Protein 9X2W (pdb70)

InterPro domains:
  IPR000719 Protein kinase domain [PF00069] (56-340)
  IPR000719 Protein kinase domain [PS50011] (56-340)
  IPR000719 Protein kinase domain [SM00220] (56-340)
  IPR008271 Serine/threonine-protein kinase, active site [PS00108] (177-189)
  IPR011009 Protein kinase-like domain superfamily [SSF56112] (55-377)
  IPR017441 Protein kinase, ATP binding site [PS00107] (62-86)
  IPR039192 Glycogen synthase kinase 3, catalytic domain [cd14137] (51-343)
  IPR050591 Glycogen Synthase Kinase-3 [PTHR24057] (29-384)

B-factor: mean 48.9, std 16.99, range [19.85, 123.61]

Nearest PDB structures (foldseek):
  4nm5-assembly2_A  TM=9.827E-01  e=7.848E-63  Homo sapiens
  1o9u-assembly1_A-2  TM=9.879E-01  e=2.227E-61  Homo sapiens
  1h8f-assembly1_B  TM=9.887E-01  e=9.057E-61  Homo sapiens
  3i4b-assembly1_A  TM=9.857E-01  e=5.882E-61  Homo sapiens
  1j1b-assembly1_B  TM=9.842E-01  e=4.825E-60  Homo sapiens

Structure (mmCIF, N/CA/C/O backbone):
data_9X2W
#
_entry.id   9X2W
#
_cell.length_a   88.870
_cell.length_b   92.790
_cell.length_c   121.050
_cell.angle_alpha   90.00
_cell.angle_beta   90.00
_cell.angle_gamma   90.00
#
_symmetry.space_group_name_H-M   'P 21 2 21'
#
loop_
_entity.id
_entity.type
_entity.pdbx_description
1 polymer 'Glycogen synthase kinase-3 beta'
2 polymer BiS-4
3 non-polymer 'CHLORIDE ION'
4 non-polymer 'MALONATE ION'
5 water water
#
loop_
_atom_site.group_PDB
_atom_site.id
_atom_site.type_symbol
_atom_site.label_atom_id
_atom_site.label_alt_id
_atom_site.label_comp_id
_atom_site.label_asym_id
_atom_site.label_entity_id
_atom_site.label_seq_id
_atom_site.pdbx_PDB_ins_code
_atom_site.Cartn_x
_atom_site.Cartn_y
_atom_site.Cartn_z
_atom_site.occupancy
_atom_site.B_iso_or_equiv
_atom_site.auth_seq_id
_atom_site.auth_comp_id
_atom_site.auth_asym_id
_atom_site.auth_atom_id
_atom_site.pdbx_PDB_model_num
ATOM 1 N N . SER A 1 11 ? 10.281 -44.576 10.892 1.00 75.91 35 SER A N 1
ATOM 2 C CA . SER A 1 11 ? 9.848 -45.952 10.638 1.00 92.74 35 SER A CA 1
ATOM 3 C C . SER A 1 11 ? 9.355 -46.666 11.904 1.00 85.59 35 SER A C 1
ATOM 4 O O . SER A 1 11 ? 9.677 -47.838 12.125 1.00 84.68 35 SER A O 1
ATOM 7 N N . LYS A 1 12 ? 8.579 -45.986 12.739 1.00 71.58 36 LYS A N 1
ATOM 8 C CA . LYS A 1 12 ? 8.291 -46.507 14.065 1.00 65.88 36 LYS A CA 1
ATOM 9 C C . LYS A 1 12 ? 7.138 -47.499 14.001 1.00 63.36 36 LYS A C 1
ATOM 10 O O . LYS A 1 12 ? 6.022 -47.139 13.619 1.00 56.89 36 LYS A O 1
ATOM 16 N N . VAL A 1 13 ? 7.398 -48.739 14.410 1.00 60.84 37 VAL A N 1
ATOM 17 C CA . VAL A 1 13 ? 6.400 -49.802 14.407 1.00 45.52 37 VAL A CA 1
ATOM 18 C C . VAL A 1 13 ? 6.083 -50.196 15.846 1.00 49.54 37 VAL A C 1
ATOM 19 O O . VAL A 1 13 ? 6.983 -50.321 16.686 1.00 49.37 37 VAL A O 1
ATOM 23 N N . THR A 1 14 ? 4.794 -50.359 16.131 1.00 46.56 38 THR A N 1
ATOM 24 C CA . THR A 1 14 ? 4.278 -50.702 17.452 1.00 45.14 38 THR A CA 1
ATOM 25 C C . THR A 1 14 ? 3.537 -52.017 17.312 1.00 43.24 38 THR A C 1
ATOM 26 O O . THR A 1 14 ? 2.761 -52.170 16.368 1.00 42.43 38 THR A O 1
ATOM 30 N N . THR A 1 15 ? 3.810 -52.983 18.203 1.00 40.71 39 THR A N 1
ATOM 31 C CA . THR A 1 15 ? 3.073 -54.244 18.228 1.00 41.04 39 THR A CA 1
ATOM 32 C C . THR A 1 15 ? 2.363 -54.376 19.571 1.00 40.53 39 THR A C 1
ATOM 33 O O . THR A 1 15 ? 2.973 -54.159 20.618 1.00 45.32 39 THR A O 1
ATOM 37 N N . VAL A 1 16 ? 1.097 -54.773 19.544 1.00 37.18 40 VAL A N 1
ATOM 38 C CA . VAL A 1 16 ? 0.293 -54.989 20.740 1.00 34.72 40 VAL A CA 1
ATOM 39 C C . VAL A 1 16 ? -0.383 -56.332 20.543 1.00 41.02 40 VAL A C 1
ATOM 40 O O . VAL A 1 16 ? -0.588 -56.781 19.407 1.00 39.12 40 VAL A O 1
ATOM 44 N N . VAL A 1 17 ? -0.784 -56.944 21.661 1.00 32.81 41 VAL A N 1
ATOM 45 C CA . VAL A 1 17 ? -1.716 -58.069 21.630 1.00 32.88 41 VAL A CA 1
ATOM 46 C C . VAL A 1 17 ? -3.154 -57.530 21.641 1.00 41.30 41 VAL A C 1
ATOM 47 O O . VAL A 1 17 ? -3.548 -56.788 22.560 1.00 32.69 41 VAL A O 1
ATOM 51 N N . ALA A 1 18 ? -3.932 -57.904 20.630 1.00 32.47 42 ALA A N 1
ATOM 52 C CA . ALA A 1 18 ? -5.289 -57.362 20.484 1.00 32.19 42 ALA A CA 1
ATOM 53 C C . ALA A 1 18 ? -6.217 -58.482 20.047 1.00 35.35 42 ALA A C 1
ATOM 54 O O . ALA A 1 18 ? -5.772 -59.527 19.532 1.00 36.46 42 ALA A O 1
ATOM 56 N N . THR A 1 19 ? -7.539 -58.259 20.267 1.00 38.02 43 THR A N 1
ATOM 57 C CA . THR A 1 19 ? -8.536 -59.260 19.886 1.00 36.28 43 THR A CA 1
ATOM 58 C C . THR A 1 19 ? -9.303 -58.757 18.672 1.00 33.78 43 THR A C 1
ATOM 59 O O . THR A 1 19 ? -9.689 -57.587 18.661 1.00 35.34 43 THR A O 1
ATOM 63 N N . PRO A 1 20 ? -9.533 -59.586 17.643 1.00 37.53 44 PRO A N 1
ATOM 64 C CA . PRO A 1 20 ? -10.293 -59.112 16.472 1.00 34.72 44 PRO A CA 1
ATOM 65 C C . PRO A 1 20 ? -11.672 -58.684 16.909 1.00 42.23 44 PRO A C 1
ATOM 66 O O . PRO A 1 20 ? -12.268 -59.316 17.779 1.00 41.84 44 PRO A O 1
ATOM 70 N N . GLY A 1 21 ? -12.170 -57.602 16.303 1.00 41.78 45 GLY A N 1
ATOM 71 C CA . GLY A 1 21 ? -13.454 -57.057 16.713 1.00 45.25 45 GLY A CA 1
ATOM 72 C C . GLY A 1 21 ? -14.585 -58.046 16.528 1.00 59.18 45 GLY A C 1
ATOM 73 O O . GLY A 1 21 ? -15.457 -58.188 17.392 1.00 59.68 45 GLY A O 1
ATOM 74 N N . GLN A 1 22 ? -14.581 -58.757 15.403 1.00 60.71 46 GLN A N 1
ATOM 75 C CA . GLN A 1 22 ? -15.483 -59.872 15.213 1.00 72.17 46 GLN A CA 1
ATOM 76 C C . GLN A 1 22 ? -14.613 -61.114 15.314 1.00 76.65 46 GLN A C 1
ATOM 77 O O . GLN A 1 22 ? -14.186 -61.478 16.429 1.00 83.25 46 GLN A O 1
ATOM 83 N N . GLY A 1 23 ? -14.274 -61.767 14.211 1.00 77.81 47 GLY A N 1
ATOM 84 C CA . GLY A 1 23 ? -13.361 -62.884 14.242 1.00 83.88 47 GLY A CA 1
ATOM 85 C C . GLY A 1 23 ? -13.702 -63.928 15.291 1.00 87.73 47 GLY A C 1
ATOM 86 O O . GLY A 1 23 ? -14.824 -64.015 15.801 1.00 93.76 47 GLY A O 1
ATOM 87 N N . PRO A 1 24 ? -12.730 -64.761 15.620 1.00 90.75 48 PRO A N 1
ATOM 88 C CA . PRO A 1 24 ? -12.843 -65.580 16.823 1.00 83.51 48 PRO A CA 1
ATOM 89 C C . PRO A 1 24 ? -12.215 -64.837 17.991 1.00 71.66 48 PRO A C 1
ATOM 90 O O . PRO A 1 24 ? -11.384 -63.941 17.830 1.00 64.40 48 PRO A O 1
ATOM 94 N N . ASP A 1 25 ? -12.642 -65.203 19.188 1.00 66.04 49 ASP A N 1
ATOM 95 C CA . ASP A 1 25 ? -12.171 -64.497 20.371 1.00 72.24 49 ASP A CA 1
ATOM 96 C C . ASP A 1 25 ? -10.710 -64.794 20.714 1.00 68.09 49 ASP A C 1
ATOM 97 O O . ASP A 1 25 ? -10.412 -65.066 21.878 1.00 77.96 49 ASP A O 1
ATOM 102 N N . ARG A 1 26 ? -9.803 -64.763 19.738 1.00 60.70 50 ARG A N 1
ATOM 103 C CA . ARG A 1 26 ? -8.437 -65.282 19.908 1.00 60.37 50 ARG A CA 1
ATOM 104 C C . ARG A 1 26 ? -7.447 -64.139 19.796 1.00 53.18 50 ARG A C 1
ATOM 105 O O . ARG A 1 26 ? -7.350 -63.522 18.719 1.00 54.30 50 ARG A O 1
ATOM 113 N N . PRO A 1 27 ? -6.701 -63.807 20.851 1.00 49.43 51 PRO A N 1
ATOM 114 C CA . PRO A 1 27 ? -5.786 -62.665 20.772 1.00 44.57 51 PRO A CA 1
ATOM 115 C C . PRO A 1 27 ? -4.734 -62.903 19.699 1.00 47.03 51 PRO A C 1
ATOM 116 O O . PRO A 1 27 ? -4.333 -64.044 19.430 1.00 38.90 51 PRO A O 1
ATOM 120 N N . GLN A 1 28 ? -4.310 -61.819 19.049 1.00 39.59 52 GLN A N 1
ATOM 121 C CA . GLN A 1 28 ? -3.289 -61.952 18.026 1.00 41.88 52 GLN A CA 1
ATOM 122 C C . GLN A 1 28 ? -2.334 -60.766 18.105 1.00 42.37 52 GLN A C 1
ATOM 123 O O . GLN A 1 28 ? -2.644 -59.730 18.687 1.00 40.11 52 GLN A O 1
ATOM 129 N N . GLU A 1 29 ? -1.158 -60.935 17.518 1.00 39.86 53 GLU A N 1
ATOM 130 C CA . GLU A 1 29 ? -0.200 -59.830 17.395 1.00 41.20 53 GLU A CA 1
ATOM 131 C C . GLU A 1 29 ? -0.654 -58.869 16.294 1.00 42.00 53 GLU A C 1
ATOM 132 O O . GLU A 1 29 ? -0.985 -59.289 15.190 1.00 50.72 53 GLU A O 1
ATOM 138 N N . VAL A 1 30 ? -0.729 -57.582 16.610 1.00 37.95 54 VAL A N 1
ATOM 139 C CA . VAL A 1 30 ? -1.162 -56.552 15.672 1.00 42.47 54 VAL A CA 1
ATOM 140 C C . VAL A 1 30 ? -0.080 -55.477 15.645 1.00 46.61 54 VAL A C 1
ATOM 141 O O . VAL A 1 30 ? 0.356 -54.998 16.701 1.00 41.69 54 VAL A O 1
ATOM 145 N N . SER A 1 31 ? 0.393 -55.143 14.452 1.00 40.22 55 SER A N 1
ATOM 146 C CA . SER A 1 31 ? 1.428 -54.138 14.305 1.00 41.52 55 SER A CA 1
ATOM 147 C C . SER A 1 31 ? 0.874 -52.973 13.507 1.00 45.14 55 SER A C 1
ATOM 148 O O . SER A 1 31 ? 0.125 -53.169 12.539 1.00 46.51 55 SER A O 1
ATOM 151 N N . TYR A 1 32 ? 1.232 -51.761 13.921 1.00 40.36 56 TYR A N 1
ATOM 152 C CA . TYR A 1 32 ? 0.792 -50.579 13.196 1.00 41.30 56 TYR A CA 1
ATOM 153 C C . TYR A 1 32 ? 1.881 -49.516 13.273 1.00 46.02 56 TYR A C 1
ATOM 154 O O . TYR A 1 32 ? 2.826 -49.604 14.067 1.00 43.98 56 TYR A O 1
ATOM 163 N N . THR A 1 33 ? 1.755 -48.515 12.411 1.00 40.72 57 THR A N 1
ATOM 164 C CA . THR A 1 33 ? 2.781 -47.502 12.279 1.00 43.60 57 THR A CA 1
ATOM 165 C C . THR A 1 33 ? 2.111 -46.216 11.817 1.00 45.34 57 THR A C 1
ATOM 166 O O . THR A 1 33 ? 0.882 -46.143 11.737 1.00 43.40 57 THR A O 1
ATOM 170 N N . ASP A 1 34 ? 2.933 -45.205 11.498 1.00 49.13 58 ASP A N 1
ATOM 171 C CA . ASP A 1 34 ? 2.476 -43.904 10.983 1.00 56.37 58 ASP A CA 1
ATOM 172 C C . ASP A 1 34 ? 1.380 -43.305 11.850 1.00 49.35 58 ASP A C 1
ATOM 173 O O . ASP A 1 34 ? 0.394 -42.785 11.351 1.00 51.06 58 ASP A O 1
ATOM 178 N N . THR A 1 35 ? 1.544 -43.395 13.159 1.00 47.87 59 THR A N 1
ATOM 179 C CA . THR A 1 35 ? 0.546 -42.862 14.069 1.00 51.98 59 THR A CA 1
ATOM 180 C C . THR A 1 35 ? 0.473 -41.334 13.963 1.00 53.84 59 THR A C 1
ATOM 181 O O . THR A 1 35 ? 1.497 -40.666 13.870 1.00 54.23 59 THR A O 1
ATOM 185 N N . LYS A 1 36 ? -0.746 -40.773 13.932 1.00 52.53 60 LYS A N 1
ATOM 186 C CA . LYS A 1 36 ? -0.909 -39.313 13.998 1.00 49.42 60 LYS A CA 1
ATOM 187 C C . LYS A 1 36 ? -2.236 -38.958 14.652 1.00 52.43 60 LYS A C 1
ATOM 188 O O . LYS A 1 36 ? -3.238 -39.674 14.516 1.00 51.14 60 LYS A O 1
ATOM 194 N N . VAL A 1 37 ? -2.224 -37.844 15.379 1.00 54.69 61 VAL A N 1
ATOM 195 C CA . VAL A 1 37 ? -3.428 -37.347 16.042 1.00 55.05 61 VAL A CA 1
ATOM 196 C C . VAL A 1 37 ? -4.418 -36.875 14.984 1.00 56.85 61 VAL A C 1
ATOM 197 O O . VAL A 1 37 ? -4.085 -36.055 14.119 1.00 50.92 61 VAL A O 1
ATOM 201 N N . ILE A 1 38 ? -5.647 -37.390 15.035 1.00 53.75 62 ILE A N 1
ATOM 202 C CA . ILE A 1 38 ? -6.687 -36.887 14.136 1.00 54.61 62 ILE A CA 1
ATOM 203 C C . ILE A 1 38 ? -7.841 -36.216 14.863 1.00 51.83 62 ILE A C 1
ATOM 204 O O . ILE A 1 38 ? -8.694 -35.611 14.196 1.00 57.62 62 ILE A O 1
ATOM 209 N N . GLY A 1 39 ? -7.907 -36.292 16.185 1.00 49.89 63 GLY A N 1
ATOM 210 C CA . GLY A 1 39 ? -9.045 -35.739 16.899 1.00 61.47 63 GLY A CA 1
ATOM 211 C C . GLY A 1 39 ? -8.837 -35.901 18.386 1.00 70.60 63 GLY A C 1
ATOM 212 O O . GLY A 1 39 ? -7.773 -36.335 18.840 1.00 57.52 63 GLY A O 1
ATOM 213 N N . ASN A 1 40 ? -9.866 -35.531 19.157 1.00 68.61 64 ASN A N 1
ATOM 214 C CA . ASN A 1 40 ? -9.809 -35.722 20.602 1.00 70.98 64 ASN A CA 1
ATOM 215 C C . ASN A 1 40 ? -11.148 -36.216 21.118 1.00 67.16 64 ASN A C 1
ATOM 216 O O . ASN A 1 40 ? -12.201 -35.731 20.697 1.00 76.89 64 ASN A O 1
ATOM 221 N N . GLY A 1 41 ? -11.094 -37.192 22.024 1.00 68.29 65 GLY A N 1
ATOM 222 C CA . GLY A 1 41 ? -12.264 -37.728 22.675 1.00 64.56 65 GLY A CA 1
ATOM 223 C C . GLY A 1 41 ? -12.293 -37.357 24.144 1.00 67.42 65 GLY A C 1
ATOM 224 O O . GLY A 1 41 ? -11.476 -36.571 24.634 1.00 61.27 65 GLY A O 1
ATOM 225 N N . SER A 1 42 ? -13.260 -37.942 24.858 1.00 64.14 66 SER A N 1
ATOM 226 C CA . SER A 1 42 ? -13.416 -37.551 26.256 1.00 60.18 66 SER A CA 1
ATOM 227 C C . SER A 1 42 ? -12.345 -38.154 27.140 1.00 59.80 66 SER A C 1
ATOM 228 O O . SER A 1 42 ? -12.173 -37.681 28.270 1.00 63.44 66 SER A O 1
ATOM 231 N N . PHE A 1 43 ? -11.635 -39.192 26.673 1.00 56.26 67 PHE A N 1
ATOM 232 C CA . PHE A 1 43 ? -10.620 -39.820 27.511 1.00 59.22 67 PHE A CA 1
ATOM 233 C C . PHE A 1 43 ? -9.269 -39.884 26.800 1.00 66.31 67 PHE A C 1
ATOM 234 O O . PHE A 1 43 ? -8.503 -40.840 26.962 1.00 70.18 67 PHE A O 1
ATOM 242 N N . GLY A 1 44 ? -8.948 -38.862 26.018 1.00 66.40 68 GLY A N 1
ATOM 243 C CA . GLY A 1 44 ? -7.682 -38.781 25.316 1.00 69.62 68 GLY A CA 1
ATOM 244 C C . GLY A 1 44 ? -7.873 -38.603 23.820 1.00 69.43 68 GLY A C 1
ATOM 245 O O . GLY A 1 44 ? -8.980 -38.674 23.281 1.00 59.77 68 GLY A O 1
ATOM 246 N N . VAL A 1 45 ? -6.739 -38.368 23.147 1.00 55.97 69 VAL A N 1
ATOM 247 C CA . VAL A 1 45 ? -6.820 -38.015 21.733 1.00 63.67 69 VAL A CA 1
ATOM 248 C C . VAL A 1 45 ? -7.164 -39.265 20.930 1.00 58.85 69 VAL A C 1
ATOM 249 O O . VAL A 1 45 ? -7.121 -40.392 21.429 1.00 58.68 69 VAL A O 1
ATOM 253 N N . VAL A 1 46 ? -7.574 -39.051 19.685 1.00 54.32 70 VAL A N 1
ATOM 254 C CA . VAL A 1 46 ? -7.927 -40.122 18.759 1.00 49.44 70 VAL A CA 1
ATOM 255 C C . VAL A 1 46 ? -6.832 -40.174 17.702 1.00 54.87 70 VAL A C 1
ATOM 256 O O . VAL A 1 46 ? -6.516 -39.147 17.095 1.00 49.66 70 VAL A O 1
ATOM 260 N N . TYR A 1 47 ? -6.256 -41.360 17.473 1.00 44.79 71 TYR A N 1
ATOM 261 C CA . TYR A 1 47 ? -5.161 -41.490 16.519 1.00 49.21 71 TYR A CA 1
ATOM 262 C C . TYR A 1 47 ? -5.607 -42.131 15.209 1.00 45.71 71 TYR A C 1
ATOM 263 O O . TYR A 1 47 ? -6.535 -42.943 15.167 1.00 46.11 71 TYR A O 1
ATOM 272 N N . GLN A 1 48 ? -4.910 -41.784 14.139 1.00 42.69 72 GLN A N 1
ATOM 273 C CA . GLN A 1 48 ? -4.911 -42.611 12.944 1.00 42.45 72 GLN A CA 1
ATOM 274 C C . GLN A 1 48 ? -3.669 -43.496 12.985 1.00 46.71 72 GLN A C 1
ATOM 275 O O . GLN A 1 48 ? -2.632 -43.110 13.532 1.00 45.51 72 GLN A O 1
ATOM 281 N N . ALA A 1 49 ? -3.772 -44.693 12.424 1.00 42.49 73 ALA A N 1
ATOM 282 C CA . ALA A 1 49 ? -2.563 -45.472 12.208 1.00 48.13 73 ALA A CA 1
ATOM 283 C C . ALA A 1 49 ? -2.757 -46.329 10.967 1.00 46.88 73 ALA A C 1
ATOM 284 O O . ALA A 1 49 ? -3.829 -46.341 10.348 1.00 46.36 73 ALA A O 1
ATOM 286 N N . LYS A 1 50 ? -1.691 -47.019 10.585 1.00 40.51 74 LYS A N 1
ATOM 287 C CA . LYS A 1 50 ? -1.675 -47.865 9.400 1.00 43.48 74 LYS A CA 1
ATOM 288 C C . LYS A 1 50 ? -1.295 -49.267 9.837 1.00 48.89 74 LYS A C 1
ATOM 289 O O . LYS A 1 50 ? -0.219 -49.462 10.412 1.00 45.98 74 LYS A O 1
ATOM 295 N N . LEU A 1 51 ? -2.175 -50.232 9.581 1.00 49.27 75 LEU A N 1
ATOM 296 C CA . LEU A 1 51 ? -1.877 -51.621 9.917 1.00 48.36 75 LEU A CA 1
ATOM 297 C C . LEU A 1 51 ? -0.746 -52.118 9.023 1.00 50.75 75 LEU A C 1
ATOM 298 O O . LEU A 1 51 ? -0.805 -51.963 7.807 1.00 54.11 75 LEU A O 1
ATOM 303 N N . CYS A 1 52 ? 0.293 -52.704 9.618 1.00 47.95 76 CYS A N 1
ATOM 304 C CA . CYS A 1 52 ? 1.433 -53.154 8.816 1.00 50.70 76 CYS A CA 1
ATOM 305 C C . CYS A 1 52 ? 1.063 -54.302 7.896 1.00 56.00 76 CYS A C 1
ATOM 306 O O . CYS A 1 52 ? 1.620 -54.423 6.802 1.00 66.15 76 CYS A O 1
ATOM 309 N N . ASP A 1 53 ? 0.159 -55.166 8.346 1.00 57.34 77 ASP A N 1
ATOM 310 C CA . ASP A 1 53 ? -0.227 -56.348 7.586 1.00 66.10 77 ASP A CA 1
ATOM 311 C C . ASP A 1 53 ? -0.857 -55.977 6.242 1.00 62.92 77 ASP A C 1
ATOM 312 O O . ASP A 1 53 ? -0.485 -56.512 5.194 1.00 71.31 77 ASP A O 1
ATOM 317 N N . SER A 1 54 ? -1.819 -55.074 6.257 1.00 65.33 78 SER A N 1
ATOM 318 C CA . SER A 1 54 ? -2.605 -54.782 5.078 1.00 60.22 78 SER A CA 1
ATOM 319 C C . SER A 1 54 ? -2.402 -53.380 4.532 1.00 61.63 78 SER A C 1
ATOM 320 O O . SER A 1 54 ? -2.861 -53.098 3.423 1.00 66.06 78 SER A O 1
ATOM 323 N N . GLY A 1 55 ? -1.759 -52.490 5.275 1.00 58.41 79 GLY A N 1
ATOM 324 C CA . GLY A 1 55 ? -1.655 -51.112 4.856 1.00 56.21 79 GLY A CA 1
ATOM 325 C C . GLY A 1 55 ? -2.919 -50.309 5.020 1.00 56.17 79 GLY A C 1
ATOM 326 O O . GLY A 1 55 ? -2.960 -49.162 4.561 1.00 64.74 79 GLY A O 1
ATOM 327 N N . GLU A 1 56 ? -3.949 -50.865 5.660 1.00 52.32 80 GLU A N 1
ATOM 328 C CA . GLU A 1 56 ? -5.219 -50.165 5.848 1.00 58.68 80 GLU A CA 1
ATOM 329 C C . GLU A 1 56 ? -5.133 -49.156 6.985 1.00 55.52 80 GLU A C 1
ATOM 330 O O . GLU A 1 56 ? -4.417 -49.356 7.973 1.00 52.44 80 GLU A O 1
ATOM 336 N N . LEU A 1 57 ? -5.913 -48.090 6.862 1.00 51.61 81 LEU A N 1
ATOM 337 C CA . LEU A 1 57 ? -5.927 -47.035 7.861 1.00 50.79 81 LEU A CA 1
ATOM 338 C C . LEU A 1 57 ? -6.980 -47.324 8.921 1.00 44.88 81 LEU A C 1
ATOM 339 O O . LEU A 1 57 ? -8.101 -47.727 8.610 1.00 47.93 81 LEU A O 1
ATOM 344 N N . VAL A 1 58 ? -6.612 -47.106 10.179 1.00 42.66 82 VAL A N 1
ATOM 345 C CA . VAL A 1 58 ? -7.515 -47.295 11.301 1.00 38.59 82 VAL A CA 1
ATOM 346 C C . VAL A 1 58 ? -7.489 -46.041 12.152 1.00 45.53 82 VAL A C 1
ATOM 347 O O . VAL A 1 58 ? -6.515 -45.276 12.144 1.00 45.12 82 VAL A O 1
ATOM 351 N N . ALA A 1 59 ? -8.602 -45.807 12.845 1.00 38.37 83 ALA A N 1
ATOM 352 C CA . ALA A 1 59 ? -8.690 -44.827 13.912 1.00 41.77 83 ALA A CA 1
ATOM 353 C C . ALA A 1 59 ? -8.645 -45.574 15.235 1.00 40.03 83 ALA A C 1
ATOM 354 O O . ALA A 1 59 ? -9.300 -46.602 15.399 1.00 42.52 83 ALA A O 1
ATOM 356 N N . ILE A 1 60 ? -7.896 -45.056 16.192 1.00 41.28 84 ILE A N 1
ATOM 357 C CA . ILE A 1 60 ? -7.802 -45.706 17.494 1.00 41.29 84 ILE A CA 1
ATOM 358 C C . ILE A 1 60 ? -8.341 -44.746 18.530 1.00 38.41 84 ILE A C 1
ATOM 359 O O . ILE A 1 60 ? -7.790 -43.653 18.705 1.00 38.40 84 ILE A O 1
ATOM 364 N N . LYS A 1 61 ? -9.391 -45.165 19.237 1.00 34.38 85 LYS A N 1
ATOM 365 C CA . LYS A 1 61 ? -10.098 -44.332 20.198 1.00 43.03 85 LYS A CA 1
ATOM 366 C C . LYS A 1 61 ? -9.999 -44.934 21.593 1.00 41.68 85 LYS A C 1
ATOM 367 O O . LYS A 1 61 ? -10.181 -46.148 21.748 1.00 35.75 85 LYS A O 1
ATOM 373 N N . LYS A 1 62 ? -9.779 -44.098 22.618 1.00 36.54 86 LYS A N 1
ATOM 374 C CA . LYS A 1 62 ? -9.727 -44.587 23.999 1.00 43.18 86 LYS A CA 1
ATOM 375 C C . LYS A 1 62 ? -11.032 -44.330 24.733 1.00 51.62 86 LYS A C 1
ATOM 376 O O . LYS A 1 62 ? -11.652 -43.284 24.551 1.00 40.11 86 LYS A O 1
ATOM 382 N N . VAL A 1 63 ? -11.462 -45.298 25.554 1.00 44.02 87 VAL A N 1
ATOM 383 C CA . VAL A 1 63 ? -12.582 -45.113 26.473 1.00 43.65 87 VAL A CA 1
ATOM 384 C C . VAL A 1 63 ? -12.264 -45.766 27.815 1.00 53.37 87 VAL A C 1
ATOM 385 O O . VAL A 1 63 ? -11.348 -46.591 27.946 1.00 42.31 87 VAL A O 1
ATOM 389 N N . LEU A 1 64 ? -13.050 -45.398 28.827 1.00 52.34 88 LEU A N 1
ATOM 390 C CA . LEU A 1 64 ? -12.771 -45.863 30.179 1.00 54.04 88 LEU A CA 1
ATOM 391 C C . LEU A 1 64 ? -13.357 -47.254 30.388 1.00 61.77 88 LEU A C 1
ATOM 392 O O . LEU A 1 64 ? -14.524 -47.507 30.064 1.00 65.17 88 LEU A O 1
ATOM 397 N N . GLN A 1 65 ? -12.550 -48.174 30.903 1.00 58.49 89 GLN A N 1
ATOM 398 C CA . GLN A 1 65 ? -13.060 -49.507 31.194 1.00 57.55 89 GLN A CA 1
ATOM 399 C C . GLN A 1 65 ? -13.570 -49.515 32.630 1.00 57.03 89 GLN A C 1
ATOM 400 O O . GLN A 1 65 ? -12.806 -49.279 33.574 1.00 59.90 89 GLN A O 1
ATOM 406 N N . ASP A 1 66 ? -14.863 -49.746 32.797 1.00 59.09 90 ASP A N 1
ATOM 407 C CA . ASP A 1 66 ? -15.409 -49.870 34.136 1.00 65.79 90 ASP A CA 1
ATOM 408 C C . ASP A 1 66 ? -15.047 -51.242 34.692 1.00 65.11 90 ASP A C 1
ATOM 409 O O . ASP A 1 66 ? -15.193 -52.254 34.001 1.00 64.16 90 ASP A O 1
ATOM 414 N N . LYS A 1 67 ? -14.564 -51.273 35.935 1.00 63.29 91 LYS A N 1
ATOM 415 C CA . LYS A 1 67 ? -14.111 -52.519 36.533 1.00 66.90 91 LYS A CA 1
ATOM 416 C C . LYS A 1 67 ? -15.258 -53.383 37.030 1.00 69.08 91 LYS A C 1
ATOM 417 O O . LYS A 1 67 ? -15.034 -54.564 37.309 1.00 69.43 91 LYS A O 1
ATOM 423 N N . ARG A 1 68 ? -16.480 -52.845 37.098 1.00 68.99 92 ARG A N 1
ATOM 424 C CA . ARG A 1 68 ? -17.661 -53.558 37.594 1.00 76.19 92 ARG A CA 1
ATOM 425 C C . ARG A 1 68 ? -18.515 -54.198 36.501 1.00 80.57 92 ARG A C 1
ATOM 426 O O . ARG A 1 68 ? -19.117 -55.250 36.736 1.00 76.65 92 ARG A O 1
ATOM 434 N N . PHE A 1 69 ? -18.651 -53.572 35.333 1.00 76.76 93 PHE A N 1
ATOM 435 C CA . PHE A 1 69 ? -19.431 -54.159 34.252 1.00 77.60 93 PHE A CA 1
ATOM 436 C C . PHE A 1 69 ? -18.664 -54.087 32.936 1.00 76.49 93 PHE A C 1
ATOM 437 O O . PHE A 1 69 ? -17.682 -53.345 32.784 1.00 69.47 93 PHE A O 1
ATOM 445 N N . LYS A 1 70 ? -19.117 -54.904 31.989 1.00 70.93 94 LYS A N 1
ATOM 446 C CA . LYS A 1 70 ? -18.515 -54.916 30.667 1.00 65.18 94 LYS A CA 1
ATOM 447 C C . LYS A 1 70 ? -18.799 -53.595 29.968 1.00 55.54 94 LYS A C 1
ATOM 448 O O . LYS A 1 70 ? -19.825 -52.957 30.207 1.00 56.42 94 LYS A O 1
ATOM 454 N N . ASN A 1 71 ? -17.861 -53.170 29.123 1.00 57.23 95 ASN A N 1
ATOM 455 C CA . ASN A 1 71 ? -18.037 -51.925 28.391 1.00 49.73 95 ASN A CA 1
ATOM 456 C C . ASN A 1 71 ? -19.154 -52.111 27.372 1.00 44.73 95 ASN A C 1
ATOM 457 O O . ASN A 1 71 ? -19.064 -52.966 26.491 1.00 37.82 95 ASN A O 1
ATOM 462 N N . ARG A 1 72 ? -20.210 -51.300 27.498 1.00 41.10 96 ARG A N 1
ATOM 463 C CA . ARG A 1 72 ? -21.390 -51.441 26.649 1.00 35.49 96 ARG A CA 1
ATOM 464 C C . ARG A 1 72 ? -21.065 -51.179 25.177 1.00 37.03 96 ARG A C 1
ATOM 465 O O . ARG A 1 72 ? -21.582 -51.873 24.279 1.00 37.72 96 ARG A O 1
ATOM 473 N N . GLU A 1 73 ? -20.238 -50.157 24.904 1.00 32.59 97 GLU A N 1
ATOM 474 C CA . GLU A 1 73 ? -19.934 -49.813 23.521 1.00 33.12 97 GLU A CA 1
ATOM 475 C C . GLU A 1 73 ? -19.190 -50.956 22.843 1.00 34.79 97 GLU A C 1
ATOM 476 O O . GLU A 1 73 ? -19.461 -51.287 21.689 1.00 35.77 97 GLU A O 1
ATOM 482 N N . LEU A 1 74 ? -18.239 -51.566 23.548 1.00 35.85 98 LEU A N 1
ATOM 483 C CA . LEU A 1 74 ? -17.538 -52.721 23.006 1.00 30.51 98 LEU A CA 1
ATOM 484 C C . LEU A 1 74 ? -18.512 -53.856 22.745 1.00 34.07 98 LEU A C 1
ATOM 485 O O . LEU A 1 74 ? -18.493 -54.477 21.674 1.00 39.68 98 LEU A O 1
ATOM 490 N N . GLN A 1 75 ? -19.363 -54.163 23.724 1.00 35.72 99 GLN A N 1
ATOM 491 C CA . GLN A 1 75 ? -20.291 -55.284 23.564 1.00 40.37 99 GLN A CA 1
ATOM 492 C C . GLN A 1 75 ? -21.223 -55.077 22.369 1.00 39.65 99 GLN A C 1
ATOM 493 O O . GLN A 1 75 ? -21.527 -56.026 21.639 1.00 41.46 99 GLN A O 1
ATOM 499 N N . ILE A 1 76 ? -21.672 -53.844 22.146 1.00 33.72 100 ILE A N 1
ATOM 500 C CA . ILE A 1 76 ? -22.508 -53.553 20.985 1.00 35.67 100 ILE A CA 1
ATOM 501 C C . ILE A 1 76 ? -21.710 -53.684 19.692 1.00 40.91 100 ILE A C 1
ATOM 502 O O . ILE A 1 76 ? -22.158 -54.314 18.723 1.00 40.49 100 ILE A O 1
ATOM 507 N N . MET A 1 77 ? -20.501 -53.124 19.653 1.00 33.81 101 MET A N 1
ATOM 508 C CA . MET A 1 77 ? -19.759 -53.110 18.391 1.00 38.09 101 MET A CA 1
ATOM 509 C C . MET A 1 77 ? -19.321 -54.503 17.965 1.00 40.22 101 MET A C 1
ATOM 510 O O . MET A 1 77 ? -19.193 -54.762 16.759 1.00 44.25 101 MET A O 1
ATOM 515 N N . ARG A 1 78 ? -19.043 -55.395 18.925 1.00 40.51 102 ARG A N 1
ATOM 516 C CA . ARG A 1 78 ? -18.700 -56.771 18.546 1.00 37.59 102 ARG A CA 1
ATOM 517 C C . ARG A 1 78 ? -19.834 -57.477 17.822 1.00 46.23 102 ARG A C 1
ATOM 518 O O . ARG A 1 78 ? -19.560 -58.416 17.068 1.00 52.43 102 ARG A O 1
ATOM 526 N N . LYS A 1 79 ? -21.102 -57.080 18.053 1.00 41.83 103 LYS A N 1
ATOM 527 C CA . LYS A 1 79 ? -22.257 -57.757 17.442 1.00 41.19 103 LYS A CA 1
ATOM 528 C C . LYS A 1 79 ? -22.628 -57.194 16.078 1.00 45.63 103 LYS A C 1
ATOM 529 O O . LYS A 1 79 ? -23.471 -57.772 15.390 1.00 45.19 103 LYS A O 1
ATOM 535 N N . LEU A 1 80 ? -22.107 -56.040 15.701 1.00 43.82 104 LEU A N 1
ATOM 536 C CA . LEU A 1 80 ? -22.650 -55.303 14.562 1.00 44.24 104 LEU A CA 1
ATOM 537 C C . LEU A 1 80 ? -21.843 -55.613 13.307 1.00 48.83 104 LEU A C 1
ATOM 538 O O . LEU A 1 80 ? -20.607 -55.571 13.323 1.00 48.13 104 LEU A O 1
ATOM 543 N N . ASP A 1 81 ? -22.533 -55.920 12.220 1.00 44.01 105 ASP A N 1
ATOM 544 C CA . ASP A 1 81 ? -21.846 -56.164 10.955 1.00 45.28 105 ASP A CA 1
ATOM 545 C C . ASP A 1 81 ? -22.731 -55.633 9.832 1.00 43.38 105 ASP A C 1
ATOM 546 O O . ASP A 1 81 ? -23.662 -56.319 9.404 1.00 47.11 105 ASP A O 1
ATOM 551 N N . HIS A 1 82 ? -22.441 -54.423 9.351 1.00 42.90 106 HIS A N 1
ATOM 552 C CA . HIS A 1 82 ? -23.310 -53.780 8.368 1.00 40.41 106 HIS A CA 1
ATOM 553 C C . HIS A 1 82 ? -22.502 -52.758 7.584 1.00 42.73 106 HIS A C 1
ATOM 554 O O . HIS A 1 82 ? -21.686 -52.035 8.159 1.00 38.17 106 HIS A O 1
ATOM 561 N N . CYS A 1 83 ? -22.778 -52.653 6.284 1.00 42.24 107 CYS A N 1
ATOM 562 C CA . CYS A 1 83 ? -21.916 -51.848 5.423 1.00 48.23 107 CYS A CA 1
ATOM 563 C C . CYS A 1 83 ? -22.090 -50.348 5.657 1.00 44.95 107 CYS A C 1
ATOM 564 O O . CYS A 1 83 ? -21.334 -49.560 5.078 1.00 48.51 107 CYS A O 1
ATOM 567 N N . ASN A 1 84 ? -23.067 -49.942 6.470 1.00 41.83 108 ASN A N 1
ATOM 568 C CA . ASN A 1 84 ? -23.286 -48.536 6.827 1.00 39.45 108 ASN A CA 1
ATOM 569 C C . ASN A 1 84 ? -23.005 -48.273 8.313 1.00 37.21 108 ASN A C 1
ATOM 570 O O . ASN A 1 84 ? -23.538 -47.328 8.905 1.00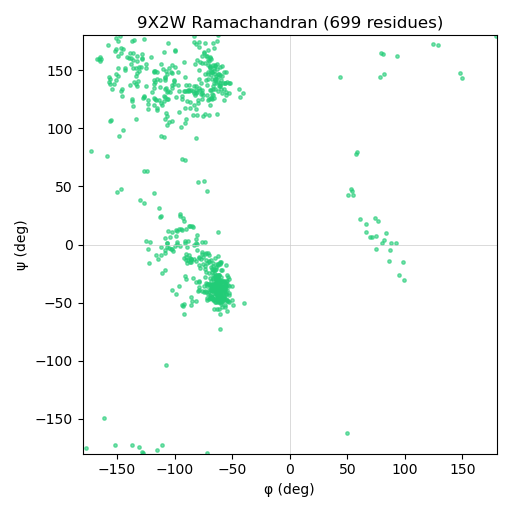 36.71 108 ASN A O 1
ATOM 575 N N . ILE A 1 85 ? -22.191 -49.117 8.936 1.00 36.14 109 ILE A N 1
ATOM 576 C CA . ILE A 1 85 ? -21.774 -48.902 10.317 1.00 35.68 109 ILE A CA 1
ATOM 577 C C . ILE A 1 85 ? -20.273 -49.119 10.403 1.00 41.90 109 ILE A C 1
ATOM 578 O O . ILE A 1 85 ? -19.738 -50.062 9.806 1.00 37.59 109 ILE A O 1
ATOM 583 N N . VAL A 1 86 ? -19.587 -48.245 11.147 1.00 33.97 110 VAL A N 1
ATOM 584 C CA . VAL A 1 86 ? -18.137 -48.335 11.177 1.00 36.97 110 VAL A CA 1
ATOM 585 C C . VAL A 1 86 ? -17.736 -49.684 11.766 1.00 38.90 110 VAL A C 1
ATOM 586 O O . VAL A 1 86 ? -18.346 -50.174 12.723 1.00 36.22 110 VAL A O 1
ATOM 590 N N . ARG A 1 87 ? -16.708 -50.291 11.198 1.00 38.40 111 ARG A N 1
ATOM 591 C CA . ARG A 1 87 ? -16.325 -51.647 11.580 1.00 39.28 111 ARG A CA 1
ATOM 592 C C . ARG A 1 87 ? -15.290 -51.609 12.701 1.00 39.01 111 ARG A C 1
ATOM 593 O O . ARG A 1 87 ? -14.301 -50.862 12.618 1.00 38.07 111 ARG A O 1
ATOM 601 N N . LEU A 1 88 ? -15.516 -52.415 13.749 1.00 35.39 112 LEU A N 1
ATOM 602 C CA . LEU A 1 88 ? -14.537 -52.596 14.827 1.00 40.96 112 LEU A CA 1
ATOM 603 C C . LEU A 1 88 ? -13.521 -53.662 14.401 1.00 39.58 112 LEU A C 1
ATOM 604 O O . LEU A 1 88 ? -13.860 -54.844 14.282 1.00 40.09 112 LEU A O 1
ATOM 609 N N . ARG A 1 89 ? -12.277 -53.250 14.165 1.00 38.10 113 ARG A N 1
ATOM 610 C CA . ARG A 1 89 ? -11.274 -54.178 13.661 1.00 37.35 113 ARG A CA 1
ATOM 611 C C . ARG A 1 89 ? -10.606 -54.945 14.804 1.00 41.48 113 ARG A C 1
ATOM 612 O O . ARG A 1 89 ? -10.439 -56.165 14.718 1.00 34.79 113 ARG A O 1
ATOM 620 N N . TYR A 1 90 ? -10.226 -54.252 15.880 1.00 35.86 114 TYR A N 1
ATOM 621 C CA . TYR A 1 90 ? -9.531 -54.888 17.008 1.00 37.84 114 TYR A CA 1
ATOM 622 C C . TYR A 1 90 ? -9.854 -54.112 18.268 1.00 35.24 114 TYR A C 1
ATOM 623 O O . TYR A 1 90 ? -10.334 -52.989 18.195 1.00 33.76 114 TYR A O 1
ATOM 632 N N . PHE A 1 91 ? -9.537 -54.689 19.433 1.00 30.33 115 PHE A N 1
ATOM 633 C CA . PHE A 1 91 ? -9.607 -53.905 20.669 1.00 30.50 115 PHE A CA 1
ATOM 634 C C . PHE A 1 91 ? -8.547 -54.449 21.625 1.00 37.65 115 PHE A C 1
ATOM 635 O O . PHE A 1 91 ? -8.160 -55.619 21.540 1.00 31.72 115 PHE A O 1
ATOM 643 N N . PHE A 1 92 ? -8.056 -53.583 22.510 1.00 35.82 116 PHE A N 1
ATOM 644 C CA . PHE A 1 92 ? -6.998 -53.957 23.453 1.00 37.35 116 PHE A CA 1
ATOM 645 C C . PHE A 1 92 ? -6.945 -52.893 24.537 1.00 36.90 116 PHE A C 1
ATOM 646 O O . PHE A 1 92 ? -7.497 -51.789 24.372 1.00 36.82 116 PHE A O 1
ATOM 654 N N . TYR A 1 93 ? -6.332 -53.239 25.656 1.00 38.09 117 TYR A N 1
ATOM 655 C CA . TYR A 1 93 ? -6.299 -52.375 26.831 1.00 44.07 117 TYR A CA 1
ATOM 656 C C . TYR A 1 93 ? -4.909 -51.774 27.014 1.00 43.32 117 TYR A C 1
ATOM 657 O O . TYR A 1 93 ? -3.888 -52.407 26.676 1.00 41.12 117 TYR A O 1
ATOM 666 N N . SER A 1 94 ? -4.862 -50.555 27.580 1.00 39.03 118 SER A N 1
ATOM 667 C CA . SER A 1 94 ? -3.565 -49.917 27.866 1.00 47.12 118 SER A CA 1
ATOM 668 C C . SER A 1 94 ? -3.711 -48.855 28.945 1.00 48.79 118 SER A C 1
ATOM 669 O O . SER A 1 94 ? -4.819 -48.448 29.296 1.00 45.89 118 SER A O 1
ATOM 672 N N . SER A 1 95 ? -2.566 -48.340 29.403 1.00 53.56 119 SER A N 1
ATOM 673 C CA . SER A 1 95 ? -2.567 -47.112 30.210 1.00 52.50 119 SER A CA 1
ATOM 674 C C . SER A 1 95 ? -2.860 -45.893 29.323 1.00 59.33 119 SER A C 1
ATOM 675 O O . SER A 1 95 ? -2.965 -45.990 28.091 1.00 58.38 119 SER A O 1
ATOM 678 N N . GLY A 1 96 ? -3.029 -44.734 29.945 1.00 63.09 120 GLY A N 1
ATOM 679 C CA . GLY A 1 96 ? -3.501 -43.571 29.213 1.00 68.46 120 GLY A CA 1
ATOM 680 C C . GLY A 1 96 ? -3.262 -42.216 29.848 1.00 65.17 120 GLY A C 1
ATOM 681 O O . GLY A 1 96 ? -2.260 -42.020 30.549 1.00 60.89 120 GLY A O 1
ATOM 682 N N . GLU A 1 97 ? -4.184 -41.276 29.576 1.00 71.35 121 GLU A N 1
ATOM 683 C CA . GLU A 1 97 ? -4.001 -39.882 29.998 1.00 76.87 121 GLU A CA 1
ATOM 684 C C . GLU A 1 97 ? -3.962 -39.759 31.521 1.00 75.88 121 GLU A C 1
ATOM 685 O O . GLU A 1 97 ? -3.058 -39.121 32.084 1.00 77.07 121 GLU A O 1
ATOM 691 N N . LYS A 1 98 ? -4.915 -40.392 32.209 1.00 73.15 122 LYS A N 1
ATOM 692 C CA . LYS A 1 98 ? -5.011 -40.297 33.659 1.00 75.27 122 LYS A CA 1
ATOM 693 C C . LYS A 1 98 ? -4.179 -41.397 34.304 1.00 71.35 122 LYS A C 1
ATOM 694 O O . LYS A 1 98 ? -4.268 -42.566 33.917 1.00 76.00 122 LYS A O 1
ATOM 700 N N . LYS A 1 99 ? -3.373 -41.007 35.286 1.00 70.62 123 LYS A N 1
ATOM 701 C CA . LYS A 1 99 ? -2.503 -41.944 35.989 1.00 77.96 123 LYS A CA 1
ATOM 702 C C . LYS A 1 99 ? -3.314 -43.066 36.642 1.00 71.85 123 LYS A C 1
ATOM 703 O O . LYS A 1 99 ? -4.432 -42.850 37.119 1.00 78.35 123 LYS A O 1
ATOM 709 N N . ASP A 1 100 ? -2.736 -44.272 36.672 1.00 71.96 124 ASP A N 1
ATOM 710 C CA . ASP A 1 100 ? -3.306 -45.456 37.319 1.00 73.12 124 ASP A CA 1
ATOM 711 C C . ASP A 1 100 ? -4.584 -45.961 36.662 1.00 77.61 124 ASP A C 1
ATOM 712 O O . ASP A 1 100 ? -5.268 -46.821 37.243 1.00 79.80 124 ASP A O 1
ATOM 717 N N . GLU A 1 101 ? -4.936 -45.463 35.480 1.00 75.38 125 GLU A N 1
ATOM 718 C CA . GLU A 1 101 ? -6.174 -45.861 34.824 1.00 73.48 125 GLU A CA 1
ATOM 719 C C . GLU A 1 101 ? -5.896 -46.853 33.704 1.00 63.98 125 GLU A C 1
ATOM 720 O O . GLU A 1 101 ? -4.854 -46.783 33.042 1.00 61.69 125 GLU A O 1
ATOM 726 N N . VAL A 1 102 ? -6.859 -47.758 33.479 1.00 59.35 126 VAL A N 1
ATOM 727 C CA . VAL A 1 102 ? -6.826 -48.717 32.376 1.00 52.05 126 VAL A CA 1
ATOM 728 C C . VAL A 1 102 ? -7.838 -48.290 31.330 1.00 50.03 126 VAL A C 1
ATOM 729 O O . VAL A 1 102 ? -9.035 -48.152 31.628 1.00 53.07 126 VAL A O 1
ATOM 733 N N . TYR A 1 103 ? -7.369 -48.127 30.094 1.00 38.44 127 TYR A N 1
ATOM 734 C CA . TYR A 1 103 ? -8.226 -47.692 28.998 1.00 44.25 127 TYR A CA 1
ATOM 735 C C . TYR A 1 103 ? -8.497 -48.834 28.026 1.00 41.05 127 TYR A C 1
ATOM 736 O O . TYR A 1 103 ? -7.621 -49.664 27.775 1.00 41.95 127 TYR A O 1
ATOM 745 N N . LEU A 1 104 ? -9.726 -48.884 27.524 1.00 35.38 128 LEU A N 1
ATOM 746 C CA . LEU A 1 104 ? -10.078 -49.681 26.367 1.00 33.33 128 LEU A CA 1
ATOM 747 C C . LEU A 1 104 ? -9.727 -48.917 25.094 1.00 41.44 128 LEU A C 1
ATOM 748 O O . LEU A 1 104 ? -10.099 -47.750 24.940 1.00 43.09 128 LEU A O 1
ATOM 753 N N . ASN A 1 105 ? -9.004 -49.557 24.182 1.00 36.50 129 ASN A N 1
ATOM 754 C CA . ASN A 1 105 ? -8.700 -48.962 22.883 1.00 37.04 129 ASN A CA 1
ATOM 755 C C . ASN A 1 105 ? -9.502 -49.689 21.820 1.00 35.71 129 ASN A C 1
ATOM 756 O O . ASN A 1 105 ? -9.401 -50.915 21.704 1.00 36.64 129 ASN A O 1
ATOM 761 N N . LEU A 1 106 ? -10.243 -48.948 21.019 1.00 32.49 130 LEU A N 1
ATOM 762 C CA . LEU A 1 106 ? -11.097 -49.505 19.977 1.00 41.69 130 LEU A CA 1
ATOM 763 C C . LEU A 1 106 ? -10.480 -49.119 18.648 1.00 40.97 130 LEU A C 1
ATOM 764 O O . LEU A 1 106 ? -10.353 -47.922 18.342 1.00 40.62 130 LEU A O 1
ATOM 769 N N . VAL A 1 107 ? -10.131 -50.113 17.858 1.00 35.52 131 VAL A N 1
ATOM 770 C CA . VAL A 1 107 ? -9.422 -49.913 16.595 1.00 35.35 131 VAL A CA 1
ATOM 771 C C . VAL A 1 107 ? -10.470 -50.060 15.491 1.00 42.87 131 VAL A C 1
ATOM 772 O O . VAL A 1 107 ? -10.940 -51.171 15.208 1.00 36.23 131 VAL A O 1
ATOM 776 N N . LEU A 1 108 ? -10.859 -48.922 14.896 1.00 40.96 132 LEU A N 1
ATOM 777 C CA . LEU A 1 108 ? -11.943 -48.794 13.934 1.00 35.58 132 LEU A CA 1
ATOM 778 C C . LEU A 1 108 ? -11.408 -48.573 12.520 1.00 42.10 132 LEU A C 1
ATOM 779 O O . LEU A 1 108 ? -10.334 -47.995 12.329 1.00 42.53 132 LEU A O 1
ATOM 784 N N . ASP A 1 109 ? -12.120 -49.097 11.518 1.00 38.73 133 ASP A N 1
ATOM 785 C CA . ASP A 1 109 ? -11.781 -48.744 10.138 1.00 45.08 133 ASP A CA 1
ATOM 786 C C . ASP A 1 109 ? -11.831 -47.221 10.001 1.00 45.70 133 ASP A C 1
ATOM 787 O O . ASP A 1 109 ? -12.729 -46.578 10.536 1.00 42.51 133 ASP A O 1
ATOM 792 N N . TYR A 1 110 ? -10.872 -46.644 9.286 1.00 39.40 134 TYR A N 1
ATOM 793 C CA . TYR A 1 110 ? -10.745 -45.194 9.204 1.00 41.68 134 TYR A CA 1
ATOM 794 C C . TYR A 1 110 ? -11.540 -44.685 8.019 1.00 45.11 134 TYR A C 1
ATOM 795 O O . TYR A 1 110 ? -11.415 -45.214 6.914 1.00 46.42 134 TYR A O 1
ATOM 804 N N . VAL A 1 111 ? -12.332 -43.650 8.245 1.00 42.55 135 VAL A N 1
ATOM 805 C CA . VAL A 1 111 ? -13.090 -43.016 7.171 1.00 44.79 135 VAL A CA 1
ATOM 806 C C . VAL A 1 111 ? -12.806 -41.514 7.194 1.00 43.66 135 VAL A C 1
ATOM 807 O O . VAL A 1 111 ? -12.967 -40.864 8.235 1.00 42.20 135 VAL A O 1
ATOM 811 N N . PRO A 1 112 ? -12.379 -40.913 6.086 1.00 41.99 136 PRO A N 1
ATOM 812 C CA . PRO A 1 112 ? -11.710 -39.607 6.191 1.00 50.07 136 PRO A CA 1
ATOM 813 C C . PRO A 1 112 ? -12.637 -38.403 6.375 1.00 45.43 136 PRO A C 1
ATOM 814 O O . PRO A 1 112 ? -12.146 -37.353 6.807 1.00 51.43 136 PRO A O 1
ATOM 818 N N . GLU A 1 113 ? -13.938 -38.489 6.092 1.00 41.27 137 GLU A N 1
ATOM 819 C CA . GLU A 1 113 ? -14.781 -37.287 6.111 1.00 37.65 137 GLU A CA 1
ATOM 820 C C . GLU A 1 113 ? -16.079 -37.603 6.833 1.00 41.56 137 GLU A C 1
ATOM 821 O O . GLU A 1 113 ? -16.310 -38.738 7.251 1.00 36.60 137 GLU A O 1
ATOM 827 N N . THR A 1 114 ? -16.928 -36.585 7.008 1.00 34.68 138 THR A N 1
ATOM 828 C CA . THR A 1 114 ? -18.237 -36.795 7.642 1.00 34.46 138 THR A CA 1
ATOM 829 C C . THR A 1 114 ? -19.289 -36.042 6.848 1.00 39.37 138 THR A C 1
ATOM 830 O O . THR A 1 114 ? -18.962 -35.189 6.014 1.00 37.49 138 THR A O 1
ATOM 834 N N . VAL A 1 115 ? -20.563 -36.379 7.107 1.00 37.03 139 VAL A N 1
ATOM 835 C CA . VAL A 1 115 ? -21.660 -35.626 6.486 1.00 37.05 139 VAL A CA 1
ATOM 836 C C . VAL A 1 115 ? -21.569 -34.166 6.889 1.00 38.59 139 VAL A C 1
ATOM 837 O O . VAL A 1 115 ? -21.785 -33.264 6.070 1.00 41.56 139 VAL A O 1
ATOM 841 N N . TYR A 1 116 ? -21.171 -33.908 8.135 1.00 35.83 140 TYR A N 1
ATOM 842 C CA . TYR A 1 116 ? -21.090 -32.534 8.610 1.00 34.78 140 TYR A CA 1
ATOM 843 C C . TYR A 1 116 ? -20.112 -31.698 7.787 1.00 46.00 140 TYR A C 1
ATOM 844 O O . TYR A 1 116 ? -20.454 -30.594 7.375 1.00 41.53 140 TYR A O 1
ATOM 853 N N . ARG A 1 117 ? -18.883 -32.204 7.535 1.00 34.77 141 ARG A N 1
ATOM 854 C CA . ARG A 1 117 ? -17.930 -31.466 6.708 1.00 41.05 141 ARG A CA 1
ATOM 855 C C . ARG A 1 117 ? -18.503 -31.157 5.332 1.00 45.15 141 ARG A C 1
ATOM 856 O O . ARG A 1 117 ? -18.305 -30.056 4.787 1.00 43.53 141 ARG A O 1
ATOM 864 N N . VAL A 1 118 ? -19.140 -32.151 4.710 1.00 41.11 142 VAL A N 1
ATOM 865 C CA . VAL A 1 118 ? -19.690 -31.919 3.376 1.00 48.21 142 VAL A CA 1
ATOM 866 C C . VAL A 1 118 ? -20.806 -30.880 3.450 1.00 45.87 142 VAL A C 1
ATOM 867 O O . VAL A 1 118 ? -20.892 -29.977 2.606 1.00 45.95 142 VAL A O 1
ATOM 871 N N . ALA A 1 119 ? -21.617 -30.934 4.505 1.00 38.36 143 ALA A N 1
ATOM 872 C CA . ALA A 1 119 ? -22.713 -29.969 4.628 1.00 45.32 143 ALA A CA 1
ATOM 873 C C . ALA A 1 119 ? -22.185 -28.566 4.908 1.00 45.65 143 ALA A C 1
ATOM 874 O O . ALA A 1 119 ? -22.648 -27.593 4.298 1.00 44.02 143 ALA A O 1
ATOM 876 N N . ARG A 1 120 ? -21.207 -28.439 5.813 1.00 39.10 144 ARG A N 1
ATOM 877 C CA . ARG A 1 120 ? -20.584 -27.135 6.053 1.00 43.77 144 ARG A CA 1
ATOM 878 C C . ARG A 1 120 ? -19.864 -26.596 4.814 1.00 51.18 144 ARG A C 1
ATOM 879 O O . ARG A 1 120 ? -19.848 -25.376 4.569 1.00 47.36 144 ARG A O 1
ATOM 887 N N . HIS A 1 121 ? -19.232 -27.475 4.036 1.00 43.97 145 HIS A N 1
ATOM 888 C CA . HIS A 1 121 ? -18.578 -27.003 2.828 1.00 49.02 145 HIS A CA 1
ATOM 889 C C . HIS A 1 121 ? -19.584 -26.304 1.920 1.00 54.77 145 HIS A C 1
ATOM 890 O O . HIS A 1 121 ? -19.315 -25.209 1.406 1.00 46.11 145 HIS A O 1
ATOM 897 N N . TYR A 1 122 ? -20.762 -26.921 1.723 1.00 44.04 146 TYR A N 1
ATOM 898 C CA . TYR A 1 122 ? -21.742 -26.330 0.815 1.00 49.17 146 TYR A CA 1
ATOM 899 C C . TYR A 1 122 ? -22.354 -25.092 1.437 1.00 49.13 146 TYR A C 1
ATOM 900 O O . TYR A 1 122 ? -22.480 -24.046 0.779 1.00 54.95 146 TYR A O 1
ATOM 909 N N . SER A 1 123 ? -22.731 -25.203 2.711 1.00 45.88 147 SER A N 1
ATOM 910 C CA . SER A 1 123 ? -23.403 -24.117 3.410 1.00 52.49 147 SER A CA 1
ATOM 911 C C . SER A 1 123 ? -22.561 -22.847 3.391 1.00 56.08 147 SER A C 1
ATOM 912 O O . SER A 1 123 ? -23.066 -21.757 3.085 1.00 56.80 147 SER A O 1
ATOM 915 N N . ARG A 1 124 ? -21.250 -22.977 3.665 1.00 50.94 148 ARG A N 1
ATOM 916 C CA . ARG A 1 124 ? -20.387 -21.803 3.679 1.00 52.65 148 ARG A CA 1
ATOM 917 C C . ARG A 1 124 ? -20.176 -21.228 2.290 1.00 55.69 148 ARG A C 1
ATOM 918 O O . ARG A 1 124 ? -19.880 -20.037 2.161 1.00 53.43 148 ARG A O 1
ATOM 926 N N . ALA A 1 125 ? -20.314 -22.037 1.244 1.00 51.78 149 ALA A N 1
ATOM 927 C CA . ALA A 1 125 ? -20.322 -21.483 -0.098 1.00 50.27 149 ALA A CA 1
ATOM 928 C C . ALA A 1 125 ? -21.690 -20.918 -0.474 1.00 53.14 149 ALA A C 1
ATOM 929 O O . ALA A 1 125 ? -21.848 -20.443 -1.595 1.00 58.88 149 ALA A O 1
ATOM 931 N N . LYS A 1 126 ? -22.681 -20.959 0.436 1.00 50.42 150 LYS A N 1
ATOM 932 C CA . LYS A 1 126 ? -24.067 -20.579 0.118 1.00 58.15 150 LYS A CA 1
ATOM 933 C C . LYS A 1 126 ? -24.570 -21.348 -1.099 1.00 56.07 150 LYS A C 1
ATOM 934 O O . LYS A 1 126 ? -25.087 -20.774 -2.051 1.00 61.06 150 LYS A O 1
ATOM 940 N N . GLN A 1 127 ? -24.352 -22.651 -1.099 1.00 54.84 151 GLN A N 1
ATOM 941 C CA . GLN A 1 127 ? -24.907 -23.527 -2.117 1.00 56.67 151 GLN A CA 1
ATOM 942 C C . GLN A 1 127 ? -25.698 -24.623 -1.430 1.00 52.96 151 GLN A C 1
ATOM 943 O O . GLN A 1 127 ? -25.462 -24.925 -0.264 1.00 49.76 151 GLN A O 1
ATOM 949 N N . THR A 1 128 ? -26.663 -25.195 -2.152 1.00 58.23 152 THR A N 1
ATOM 950 C CA . THR A 1 128 ? -27.480 -26.287 -1.630 1.00 55.07 152 THR A CA 1
ATOM 951 C C . THR A 1 128 ? -26.778 -27.608 -1.940 1.00 58.09 152 THR A C 1
ATOM 952 O O . THR A 1 128 ? -26.320 -27.816 -3.066 1.00 55.35 152 THR A O 1
ATOM 956 N N . LEU A 1 129 ? -26.679 -28.492 -0.944 1.00 57.28 153 LEU A N 1
ATOM 957 C CA . LEU A 1 129 ? -26.190 -29.839 -1.210 1.00 51.48 153 LEU A CA 1
ATOM 958 C C . LEU A 1 129 ? -27.073 -30.498 -2.270 1.00 49.97 153 LEU A C 1
ATOM 959 O O . LEU A 1 129 ? -28.299 -30.570 -2.093 1.00 50.73 153 LEU A O 1
ATOM 964 N N . PRO A 1 130 ? -26.510 -30.975 -3.377 1.00 51.33 154 PRO A N 1
ATOM 965 C CA . PRO A 1 130 ? -27.352 -31.564 -4.429 1.00 49.30 154 PRO A CA 1
ATOM 966 C C . PRO A 1 130 ? -28.199 -32.706 -3.880 1.00 51.78 154 PRO A C 1
ATOM 967 O O . PRO A 1 130 ? -27.743 -33.512 -3.058 1.00 48.15 154 PRO A O 1
ATOM 971 N N . VAL A 1 131 ? -29.457 -32.752 -4.327 1.00 45.97 155 VAL A N 1
ATOM 972 C CA . VAL A 1 131 ? -30.432 -33.600 -3.657 1.00 49.37 155 VAL A CA 1
ATOM 973 C C . VAL A 1 131 ? -30.063 -35.073 -3.760 1.00 41.26 155 VAL A C 1
ATOM 974 O O . VAL A 1 131 ? -30.414 -35.869 -2.875 1.00 41.83 155 VAL A O 1
ATOM 978 N N . ILE A 1 132 ? -29.392 -35.476 -4.845 1.00 45.95 156 ILE A N 1
ATOM 979 C CA . ILE A 1 132 ? -28.983 -36.875 -4.965 1.00 48.21 156 ILE A CA 1
ATOM 980 C C . ILE A 1 132 ? -28.114 -37.285 -3.780 1.00 42.18 156 ILE A C 1
ATOM 981 O O . ILE A 1 132 ? -28.162 -38.445 -3.337 1.00 46.96 156 ILE A O 1
ATOM 986 N N . TYR A 1 133 ? -27.334 -36.350 -3.226 1.00 43.20 157 TYR A N 1
ATOM 987 C CA . TYR A 1 133 ? -26.511 -36.700 -2.065 1.00 40.56 157 TYR A CA 1
ATOM 988 C C . TYR A 1 133 ? -27.337 -36.713 -0.789 1.00 44.04 157 TYR A C 1
ATOM 989 O O . TYR A 1 133 ? -27.092 -37.528 0.118 1.00 38.85 157 TYR A O 1
ATOM 998 N N . VAL A 1 134 ? -28.305 -35.798 -0.671 1.00 39.23 158 VAL A N 1
ATOM 999 C CA . VAL A 1 134 ? -29.223 -35.890 0.464 1.00 37.53 158 VAL A CA 1
ATOM 1000 C C . VAL A 1 134 ? -29.936 -37.237 0.464 1.00 40.00 158 VAL A C 1
ATOM 1001 O O . VAL A 1 134 ? -30.101 -37.871 1.509 1.00 36.05 158 VAL A O 1
ATOM 1005 N N . LYS A 1 135 ? -30.364 -37.703 -0.711 1.00 39.00 159 LYS A N 1
ATOM 1006 C CA . LYS A 1 135 ? -31.038 -38.995 -0.779 1.00 31.81 159 LYS A CA 1
ATOM 1007 C C . LYS A 1 135 ? -30.095 -40.121 -0.362 1.00 42.13 159 LYS A C 1
ATOM 1008 O O . LYS A 1 135 ? -30.458 -40.972 0.454 1.00 36.11 159 LYS A O 1
ATOM 1014 N N . LEU A 1 136 ? -28.885 -40.148 -0.940 1.00 39.66 160 LEU A N 1
ATOM 1015 C CA . LEU A 1 136 ? -27.935 -41.231 -0.665 1.00 36.62 160 LEU A CA 1
ATOM 1016 C C . LEU A 1 136 ? -27.571 -41.272 0.801 1.00 40.65 160 LEU A C 1
ATOM 1017 O O . LEU A 1 136 ? -27.541 -42.350 1.419 1.00 39.55 160 LEU A O 1
ATOM 1022 N N . TYR A 1 137 ? -27.260 -40.104 1.373 1.00 36.35 161 TYR A N 1
ATOM 1023 C CA . TYR A 1 137 ? -26.816 -40.075 2.761 1.00 34.67 161 TYR A CA 1
ATOM 1024 C C . TYR A 1 137 ? -27.940 -40.485 3.710 1.00 34.61 161 TYR A C 1
ATOM 1025 O O . TYR A 1 137 ? -27.716 -41.271 4.635 1.00 31.58 161 TYR A O 1
ATOM 1034 N N . MET A 1 138 ? -29.150 -39.915 3.545 1.00 35.08 162 MET A N 1
ATOM 1035 C CA . MET A 1 138 ? -30.240 -40.212 4.480 1.00 34.75 162 MET A CA 1
ATOM 1036 C C . MET A 1 138 ? -30.700 -41.665 4.370 1.00 33.41 162 MET A C 1
ATOM 1037 O O . MET A 1 138 ? -31.100 -42.273 5.375 1.00 32.66 162 MET A O 1
ATOM 1042 N N . TYR A 1 139 ? -30.716 -42.208 3.155 1.00 33.15 163 TYR A N 1
ATOM 1043 C CA . TYR A 1 139 ? -31.109 -43.605 2.974 1.00 33.25 163 TYR A CA 1
ATOM 1044 C C . TYR A 1 139 ? -30.159 -44.545 3.721 1.00 37.32 163 TYR A C 1
ATOM 1045 O O . TYR A 1 139 ? -30.606 -45.461 4.426 1.00 35.05 163 TYR A O 1
ATOM 1054 N N . GLN A 1 140 ? -28.842 -44.353 3.538 1.00 32.60 164 GLN A N 1
ATOM 1055 C CA . GLN A 1 140 ? -27.857 -45.164 4.262 1.00 33.33 164 GLN A CA 1
ATOM 1056 C C . GLN A 1 140 ? -27.974 -44.966 5.768 1.00 38.35 164 GLN A C 1
ATOM 1057 O O . GLN A 1 140 ? -27.830 -45.924 6.540 1.00 32.26 164 GLN A O 1
ATOM 1063 N N . LEU A 1 141 ? -28.201 -43.724 6.225 1.00 31.96 165 LEU A N 1
ATOM 1064 C CA . LEU A 1 141 ? -28.441 -43.540 7.653 1.00 31.07 165 LEU A CA 1
ATOM 1065 C C . LEU A 1 141 ? -29.638 -44.376 8.106 1.00 35.82 165 LEU A C 1
ATOM 1066 O O . LEU A 1 141 ? -29.564 -45.086 9.111 1.00 30.75 165 LEU A O 1
ATOM 1071 N N . PHE A 1 142 ? -30.759 -44.312 7.379 1.00 29.87 166 PHE A N 1
ATOM 1072 C CA . PHE A 1 142 ? -31.921 -45.086 7.814 1.00 30.19 166 PHE A CA 1
ATOM 1073 C C . PHE A 1 142 ? -31.663 -46.589 7.831 1.00 33.44 166 PHE A C 1
ATOM 1074 O O . PHE A 1 142 ? -32.171 -47.291 8.716 1.00 31.31 166 PHE A O 1
ATOM 1082 N N . ARG A 1 143 ? -30.911 -47.117 6.855 1.00 31.18 167 ARG A N 1
ATOM 1083 C CA . ARG A 1 143 ? -30.602 -48.547 6.898 1.00 31.73 167 ARG A CA 1
ATOM 1084 C C . ARG A 1 143 ? -29.816 -48.894 8.161 1.00 35.72 167 ARG A C 1
ATOM 1085 O O . ARG A 1 143 ? -30.048 -49.941 8.786 1.00 40.18 167 ARG A O 1
ATOM 1093 N N . SER A 1 144 ? -28.836 -48.062 8.520 1.00 35.33 168 SER A N 1
ATOM 1094 C CA . SER A 1 144 ? -28.030 -48.367 9.703 1.00 32.67 168 SER A CA 1
ATOM 1095 C C . SER A 1 144 ? -28.904 -48.361 10.947 1.00 33.69 168 SER A C 1
ATOM 1096 O O . SER A 1 144 ? -28.741 -49.200 11.844 1.00 32.52 168 SER A O 1
ATOM 1099 N N . LEU A 1 145 ? -29.890 -47.454 10.985 1.00 32.67 169 LEU A N 1
ATOM 1100 C CA . LEU A 1 145 ? -30.842 -47.405 12.099 1.00 30.50 169 LEU A CA 1
ATOM 1101 C C . LEU A 1 145 ? -31.770 -48.610 12.097 1.00 29.30 169 LEU A C 1
ATOM 1102 O O . LEU A 1 145 ? -32.011 -49.200 13.156 1.00 29.56 169 LEU A O 1
ATOM 1107 N N . ALA A 1 146 ? -32.341 -48.985 10.939 1.00 28.08 170 ALA A N 1
ATOM 1108 C CA . ALA A 1 146 ? -33.152 -50.203 10.932 1.00 31.91 170 ALA A CA 1
ATOM 1109 C C . ALA A 1 146 ? -32.325 -51.393 11.436 1.00 34.17 170 ALA A C 1
ATOM 1110 O O . ALA A 1 146 ? -32.836 -52.262 12.158 1.00 36.33 170 ALA A O 1
ATOM 1112 N N . TYR A 1 147 ? -31.047 -51.448 11.054 1.00 30.51 171 TYR A N 1
ATOM 1113 C CA . TYR A 1 147 ? -30.200 -52.585 11.461 1.00 37.80 171 TYR A CA 1
ATOM 1114 C C . TYR A 1 147 ? -29.988 -52.607 12.982 1.00 35.88 171 TYR A C 1
ATOM 1115 O O . TYR A 1 147 ? -30.300 -53.604 13.649 1.00 36.26 171 TYR A O 1
ATOM 1124 N N . ILE A 1 148 ? -29.489 -51.509 13.563 1.00 33.45 172 ILE A N 1
ATOM 1125 C CA . ILE A 1 148 ? -29.261 -51.558 15.004 1.00 30.85 172 ILE A CA 1
ATOM 1126 C C . ILE A 1 148 ? -30.579 -51.643 15.765 1.00 32.02 172 ILE A C 1
ATOM 1127 O O . ILE A 1 148 ? -30.650 -52.333 16.785 1.00 33.48 172 ILE A O 1
ATOM 1132 N N . HIS A 1 149 ? -31.643 -50.933 15.312 1.00 30.32 173 HIS A N 1
ATOM 1133 C CA . HIS A 1 149 ? -32.934 -51.026 16.011 1.00 27.61 173 HIS A CA 1
ATOM 1134 C C . HIS A 1 149 ? -33.507 -52.453 16.007 1.00 30.90 173 HIS A C 1
ATOM 1135 O O . HIS A 1 149 ? -34.318 -52.800 16.871 1.00 32.85 173 HIS A O 1
ATOM 1142 N N . SER A 1 150 ? -33.155 -53.263 15.018 1.00 32.44 174 SER A N 1
ATOM 1143 C CA . SER A 1 150 ? -33.662 -54.635 14.989 1.00 38.36 174 SER A CA 1
ATOM 1144 C C . SER A 1 150 ? -33.079 -55.480 16.110 1.00 43.69 174 SER A C 1
ATOM 1145 O O . SER A 1 150 ? -33.634 -56.534 16.413 1.00 44.54 174 SER A O 1
ATOM 1148 N N . PHE A 1 151 ? -31.961 -55.067 16.705 1.00 36.12 175 PHE A N 1
ATOM 1149 C CA . PHE A 1 151 ? -31.435 -55.703 17.911 1.00 36.87 175 PHE A CA 1
ATOM 1150 C C . PHE A 1 151 ? -32.001 -55.105 19.200 1.00 44.34 175 PHE A C 1
ATOM 1151 O O . PHE A 1 151 ? -31.543 -55.477 20.280 1.00 39.69 175 PHE A O 1
ATOM 1159 N N . GLY A 1 152 ? -32.930 -54.146 19.123 1.00 36.12 176 GLY A N 1
ATOM 1160 C CA . GLY A 1 152 ? -33.287 -53.372 20.292 1.00 34.05 176 GLY A CA 1
ATOM 1161 C C . GLY A 1 152 ? -32.349 -52.216 20.627 1.00 33.38 176 GLY A C 1
ATOM 1162 O O . GLY A 1 152 ? -32.544 -51.563 21.662 1.00 32.54 176 GLY A O 1
ATOM 1163 N N . ILE A 1 153 ? -31.327 -51.945 19.804 1.00 34.31 177 ILE A N 1
ATOM 1164 C CA . ILE A 1 153 ? -30.272 -51.012 20.164 1.00 29.08 177 ILE A CA 1
ATOM 1165 C C . ILE A 1 153 ? -30.604 -49.613 19.628 1.00 32.43 177 ILE A C 1
ATOM 1166 O O . ILE A 1 153 ? -30.798 -49.409 18.421 1.00 29.71 177 ILE A O 1
ATOM 1171 N N . CYS A 1 154 ? -30.613 -48.643 20.517 1.00 26.13 178 CYS A N 1
ATOM 1172 C CA . CYS A 1 154 ? -30.831 -47.244 20.148 1.00 27.53 178 CYS A CA 1
ATOM 1173 C C . CYS A 1 154 ? -29.494 -46.522 20.235 1.00 29.17 178 CYS A C 1
ATOM 1174 O O . CYS A 1 154 ? -28.785 -46.682 21.233 1.00 29.55 178 CYS A O 1
ATOM 1177 N N . HIS A 1 155 ? -29.141 -45.742 19.186 1.00 27.11 179 HIS A N 1
ATOM 1178 C CA . HIS A 1 155 ? -27.836 -45.078 19.136 1.00 28.52 179 HIS A CA 1
ATOM 1179 C C . HIS A 1 155 ? -27.764 -43.954 20.145 1.00 27.76 179 HIS A C 1
ATOM 1180 O O . HIS A 1 155 ? -26.740 -43.779 20.816 1.00 26.99 179 HIS A O 1
ATOM 1187 N N . ARG A 1 156 ? -28.832 -43.158 20.254 1.00 29.01 180 ARG A N 1
ATOM 1188 C CA . ARG A 1 156 ? -28.990 -42.080 21.246 1.00 25.51 180 ARG A CA 1
ATOM 1189 C C . ARG A 1 156 ? -28.083 -40.887 21.023 1.00 29.28 180 ARG A C 1
ATOM 1190 O O . ARG A 1 156 ? -28.067 -39.963 21.874 1.00 32.50 180 ARG A O 1
ATOM 1198 N N . ASP A 1 157 ? -27.340 -40.833 19.924 1.00 29.24 181 ASP A N 1
ATOM 1199 C CA . ASP A 1 157 ? -26.502 -39.645 19.673 1.00 28.42 181 ASP A CA 1
ATOM 1200 C C . ASP A 1 157 ? -26.322 -39.405 18.167 1.00 28.39 181 ASP A C 1
ATOM 1201 O O . ASP A 1 157 ? -25.220 -39.140 17.672 1.00 31.33 181 ASP A O 1
ATOM 1206 N N . ILE A 1 158 ? -27.428 -39.499 17.417 1.00 27.10 182 ILE A N 1
ATOM 1207 C CA . ILE A 1 158 ? -27.403 -39.278 15.974 1.00 27.03 182 ILE A CA 1
ATOM 1208 C C . ILE A 1 158 ? -27.210 -37.786 15.706 1.00 35.16 182 ILE A C 1
ATOM 1209 O O . ILE A 1 158 ? -27.951 -36.948 16.242 1.00 26.64 182 ILE A O 1
ATOM 1214 N N . LYS A 1 159 ? -26.235 -37.457 14.860 1.00 25.21 183 LYS A N 1
ATOM 1215 C CA . LYS A 1 159 ? -25.897 -36.090 14.470 1.00 27.96 183 LYS A CA 1
ATOM 1216 C C . LYS A 1 159 ? -24.969 -36.171 13.272 1.00 36.24 183 LYS A C 1
ATOM 1217 O O . LYS A 1 159 ? -24.342 -37.234 13.045 1.00 31.07 183 LYS A O 1
ATOM 1223 N N . PRO A 1 160 ? -24.860 -35.082 12.491 1.00 31.47 184 PRO A N 1
ATOM 1224 C CA . PRO A 1 160 ? -24.041 -35.148 11.270 1.00 30.60 184 PRO A CA 1
ATOM 1225 C C . PRO A 1 160 ? -22.572 -35.513 11.528 1.00 33.46 184 PRO A C 1
ATOM 1226 O O . PRO A 1 160 ? -21.942 -36.128 10.665 1.00 32.66 184 PRO A O 1
ATOM 1230 N N . GLN A 1 161 ? -22.002 -35.127 12.673 1.00 28.90 185 GLN A N 1
ATOM 1231 C CA . GLN A 1 161 ? -20.607 -35.432 12.954 1.00 29.50 185 GLN A CA 1
ATOM 1232 C C . GLN A 1 161 ? -20.395 -36.930 13.246 1.00 33.96 185 GLN A C 1
ATOM 1233 O O . GLN A 1 161 ? -19.251 -37.388 13.204 1.00 31.41 185 GLN A O 1
ATOM 1239 N N . ASN A 1 162 ? -21.462 -37.694 13.526 1.00 27.26 186 ASN A N 1
ATOM 1240 C CA . ASN A 1 162 ? -21.346 -39.136 13.718 1.00 29.24 186 ASN A CA 1
ATOM 1241 C C . ASN A 1 162 ? -21.662 -39.931 12.455 1.00 32.96 186 ASN A C 1
ATOM 1242 O O . ASN A 1 162 ? -21.788 -41.170 12.516 1.00 30.95 186 ASN A O 1
ATOM 1247 N N . LEU A 1 163 ? -21.733 -39.268 11.300 1.00 28.52 187 LEU A N 1
ATOM 1248 C CA . LEU A 1 163 ? -22.035 -39.926 10.029 1.00 28.35 187 LEU A CA 1
ATOM 1249 C C . LEU A 1 163 ? -20.768 -39.862 9.184 1.00 30.93 187 LEU A C 1
ATOM 1250 O O . LEU A 1 163 ? -20.535 -38.870 8.491 1.00 32.35 187 LEU A O 1
ATOM 1255 N N . LEU A 1 164 ? -19.938 -40.918 9.255 1.00 29.97 188 LEU A N 1
ATOM 1256 C CA . LEU A 1 164 ? -18.686 -40.932 8.503 1.00 31.75 188 LEU A CA 1
ATOM 1257 C C . LEU A 1 164 ? -18.975 -41.044 7.016 1.00 36.78 188 LEU A C 1
ATOM 1258 O O . LEU A 1 164 ? -19.952 -41.673 6.608 1.00 33.99 188 LEU A O 1
ATOM 1263 N N . LEU A 1 165 ? -18.067 -40.518 6.191 1.00 34.25 189 LEU A N 1
ATOM 1264 C CA . LEU A 1 165 ? -18.402 -40.447 4.778 1.00 37.06 189 LEU A CA 1
ATOM 1265 C C . LEU A 1 165 ? -17.148 -40.644 3.931 1.00 43.92 189 LEU A C 1
ATOM 1266 O O . LEU A 1 165 ? -16.123 -40.015 4.179 1.00 44.78 189 LEU A O 1
ATOM 1271 N N . ASP A 1 166 ? -17.232 -41.505 2.939 1.00 45.56 190 ASP A N 1
ATOM 1272 C CA . ASP A 1 166 ? -16.267 -41.514 1.851 1.00 51.50 190 ASP A CA 1
ATOM 1273 C C . ASP A 1 166 ? -16.867 -40.669 0.739 1.00 57.19 190 ASP A C 1
ATOM 1274 O O . ASP A 1 166 ? -17.737 -41.156 0.012 1.00 51.29 190 ASP A O 1
ATOM 1279 N N . PRO A 1 167 ? -16.439 -39.414 0.569 1.00 62.58 191 PRO A N 1
ATOM 1280 C CA . PRO A 1 167 ? -17.146 -38.511 -0.364 1.00 66.29 191 PRO A CA 1
ATOM 1281 C C . PRO A 1 167 ? -16.966 -38.864 -1.839 1.00 71.39 191 PRO A C 1
ATOM 1282 O O . PRO A 1 167 ? -17.656 -38.262 -2.670 1.00 80.25 191 PRO A O 1
ATOM 1286 N N . ASP A 1 168 ? -16.081 -39.806 -2.188 1.00 64.35 192 ASP A N 1
ATOM 1287 C CA . ASP A 1 168 ? -15.924 -40.251 -3.573 1.00 74.27 192 ASP A CA 1
ATOM 1288 C C . ASP A 1 168 ? -16.933 -41.335 -3.954 1.00 68.76 192 ASP A C 1
ATOM 1289 O O . ASP A 1 168 ? -17.581 -41.247 -5.004 1.00 67.56 192 ASP A O 1
ATOM 1294 N N . THR A 1 169 ? -17.071 -42.361 -3.114 1.00 60.09 193 THR A N 1
ATOM 1295 C CA . THR A 1 169 ? -18.023 -43.445 -3.318 1.00 57.15 193 THR A CA 1
ATOM 1296 C C . THR A 1 169 ? -19.415 -43.142 -2.778 1.00 58.59 193 THR A C 1
ATOM 1297 O O . THR A 1 169 ? -20.346 -43.904 -3.061 1.00 53.56 193 THR A O 1
ATOM 1301 N N . ALA A 1 170 ? -19.562 -42.085 -1.978 1.00 53.31 194 ALA A N 1
ATOM 1302 C CA . ALA A 1 170 ? -20.805 -41.721 -1.307 1.00 53.28 194 ALA A CA 1
ATOM 1303 C C . ALA A 1 170 ? -21.230 -42.744 -0.248 1.00 46.84 194 ALA A C 1
ATOM 1304 O O . ALA A 1 170 ? -22.384 -42.751 0.191 1.00 43.60 194 ALA A O 1
ATOM 1306 N N . VAL A 1 171 ? -20.322 -43.600 0.200 1.00 45.37 195 VAL A N 1
ATOM 1307 C CA . VAL A 1 171 ? -20.633 -44.564 1.259 1.00 39.89 195 VAL A CA 1
ATOM 1308 C C . VAL A 1 171 ? -20.633 -43.850 2.611 1.00 40.13 195 VAL A C 1
ATOM 1309 O O . VAL A 1 171 ? -19.680 -43.138 2.959 1.00 42.06 195 VAL A O 1
ATOM 1313 N N . LEU A 1 172 ? -21.700 -44.045 3.381 1.00 40.10 196 LEU A N 1
ATOM 1314 C CA . LEU A 1 172 ? -21.853 -43.502 4.722 1.00 36.77 196 LEU A CA 1
ATOM 1315 C C . LEU A 1 172 ? -21.741 -44.622 5.755 1.00 40.38 196 LEU A C 1
ATOM 1316 O O . LEU A 1 172 ? -22.261 -45.723 5.543 1.00 35.79 196 LEU A O 1
ATOM 1321 N N . LYS A 1 173 ? -21.120 -44.329 6.898 1.00 33.95 197 LYS A N 1
ATOM 1322 C CA . LYS A 1 173 ? -21.038 -45.289 7.997 1.00 37.17 197 LYS A CA 1
ATOM 1323 C C . LYS A 1 173 ? -21.317 -44.588 9.313 1.00 37.11 197 LYS A C 1
ATOM 1324 O O . LYS A 1 173 ? -20.681 -43.585 9.647 1.00 34.61 197 LYS A O 1
ATOM 1330 N N . LEU A 1 174 ? -22.284 -45.114 10.039 1.00 30.64 198 LEU A N 1
ATOM 1331 C CA . LEU A 1 174 ? -22.637 -44.586 11.346 1.00 28.29 198 LEU A CA 1
ATOM 1332 C C . LEU A 1 174 ? -21.545 -44.928 12.343 1.00 34.13 198 LEU A C 1
ATOM 1333 O O . LEU A 1 174 ? -21.044 -46.058 12.363 1.00 33.87 198 LEU A O 1
ATOM 1338 N N . CYS A 1 175 ? -21.172 -43.969 13.192 1.00 31.66 199 CYS A N 1
ATOM 1339 C CA . CYS A 1 175 ? -20.130 -44.281 14.176 1.00 31.83 199 CYS A CA 1
ATOM 1340 C C . CYS A 1 175 ? -20.515 -43.705 15.540 1.00 32.78 199 CYS A C 1
ATOM 1341 O O . CYS A 1 175 ? -21.601 -43.155 15.732 1.00 29.60 199 CYS A O 1
ATOM 1344 N N . ASP A 1 176 ? -19.572 -43.793 16.472 1.00 33.38 200 ASP A N 1
ATOM 1345 C CA . ASP A 1 176 ? -19.706 -43.360 17.859 1.00 32.56 200 ASP A CA 1
ATOM 1346 C C . ASP A 1 176 ? -20.851 -44.012 18.614 1.00 35.94 200 ASP A C 1
ATOM 1347 O O . ASP A 1 176 ? -21.883 -43.374 18.876 1.00 32.36 200 ASP A O 1
ATOM 1352 N N . PHE A 1 177 ? -20.638 -45.259 19.043 1.00 29.38 201 PHE A N 1
ATOM 1353 C CA . PHE A 1 177 ? -21.615 -45.995 19.830 1.00 32.67 201 PHE A CA 1
ATOM 1354 C C . PHE A 1 177 ? -21.412 -45.854 21.330 1.00 30.07 201 PHE A C 1
ATOM 1355 O O . PHE A 1 177 ? -21.871 -46.720 22.091 1.00 31.97 201 PHE A O 1
ATOM 1363 N N . GLY A 1 178 ? -20.741 -44.789 21.761 1.00 30.09 202 GLY A N 1
ATOM 1364 C CA . GLY A 1 178 ? -20.497 -44.509 23.170 1.00 30.22 202 GLY A CA 1
ATOM 1365 C C . GLY A 1 178 ? -21.748 -44.213 23.997 1.00 36.10 202 GLY A C 1
ATOM 1366 O O . GLY A 1 178 ? -21.705 -44.377 25.219 1.00 30.43 202 GLY A O 1
ATOM 1367 N N . SER A 1 179 ? -22.865 -43.788 23.378 1.00 29.19 203 SER A N 1
ATOM 1368 C CA . SER A 1 179 ? -24.120 -43.618 24.138 1.00 27.71 203 SER A CA 1
ATOM 1369 C C . SER A 1 179 ? -25.164 -44.692 23.867 1.00 33.13 203 SER A C 1
ATOM 1370 O O . SER A 1 179 ? -26.234 -44.641 24.488 1.00 30.78 203 SER A O 1
ATOM 1373 N N . ALA A 1 180 ? -24.886 -45.648 22.969 1.00 31.23 204 ALA A N 1
ATOM 1374 C CA . ALA A 1 180 ? -25.857 -46.618 22.488 1.00 29.33 204 ALA A CA 1
ATOM 1375 C C . ALA A 1 180 ? -26.266 -47.567 23.592 1.00 34.32 204 ALA A C 1
ATOM 1376 O O . ALA A 1 180 ? -25.494 -47.864 24.510 1.00 33.66 204 ALA A O 1
ATOM 1378 N N . LYS A 1 181 ? -27.517 -48.030 23.516 1.00 29.75 205 LYS A N 1
ATOM 1379 C CA . LYS A 1 181 ? -28.041 -48.853 24.596 1.00 31.10 205 LYS A CA 1
ATOM 1380 C C . LYS A 1 181 ? -29.179 -49.715 24.065 1.00 36.10 205 LYS A C 1
ATOM 1381 O O . LYS A 1 181 ? -30.049 -49.220 23.327 1.00 32.80 205 LYS A O 1
ATOM 1387 N N . GLN A 1 182 ? -29.202 -50.981 24.479 1.00 32.78 206 GLN A N 1
ATOM 1388 C CA . GLN A 1 182 ? -30.372 -51.811 24.179 1.00 38.86 206 GLN A CA 1
ATOM 1389 C C . GLN A 1 182 ? -31.530 -51.386 25.076 1.00 32.92 206 GLN A C 1
ATOM 1390 O O . GLN A 1 182 ? -31.479 -51.573 26.296 1.00 38.40 206 GLN A O 1
ATOM 1396 N N . LEU A 1 183 ? -32.579 -50.801 24.502 1.00 32.43 207 LEU A N 1
ATOM 1397 C CA . LEU A 1 183 ? -33.672 -50.279 25.323 1.00 29.42 207 LEU A CA 1
ATOM 1398 C C . LEU A 1 183 ? -34.639 -51.412 25.650 1.00 41.29 207 LEU A C 1
ATOM 1399 O O . LEU A 1 183 ? -35.043 -52.152 24.749 1.00 43.36 207 LEU A O 1
ATOM 1404 N N . VAL A 1 184 ? -35.013 -51.544 26.926 1.00 40.63 208 VAL A N 1
ATOM 1405 C CA . VAL A 1 184 ? -36.000 -52.540 27.366 1.00 39.73 208 VAL A CA 1
ATOM 1406 C C . VAL A 1 184 ? -37.220 -51.804 27.916 1.00 46.22 208 VAL A C 1
ATOM 1407 O O . VAL A 1 184 ? -37.095 -50.975 28.833 1.00 39.20 208 VAL A O 1
ATOM 1411 N N . ARG A 1 185 ? -38.399 -52.111 27.365 1.00 44.29 209 ARG A N 1
ATOM 1412 C CA . ARG A 1 185 ? -39.607 -51.407 27.782 1.00 50.48 209 ARG A CA 1
ATOM 1413 C C . ARG A 1 185 ? -39.844 -51.661 29.264 1.00 43.14 209 ARG A C 1
ATOM 1414 O O . ARG A 1 185 ? -39.629 -52.766 29.764 1.00 39.83 209 ARG A O 1
ATOM 1422 N N . GLY A 1 186 ? -40.186 -50.612 29.996 1.00 44.83 210 GLY A N 1
ATOM 1423 C CA . GLY A 1 186 ? -40.363 -50.774 31.423 1.00 44.82 210 GLY A CA 1
ATOM 1424 C C . GLY A 1 186 ? -39.099 -50.630 32.246 1.00 46.98 210 GLY A C 1
ATOM 1425 O O . GLY A 1 186 ? -39.176 -50.693 33.476 1.00 44.61 210 GLY A O 1
ATOM 1426 N N . GLU A 1 187 ? -37.937 -50.470 31.621 1.00 39.75 211 GLU A N 1
ATOM 1427 C CA . GLU A 1 187 ? -36.710 -50.251 32.378 1.00 40.91 211 GLU A CA 1
ATOM 1428 C C . GLU A 1 187 ? -36.232 -48.854 32.025 1.00 39.23 211 GLU A C 1
ATOM 1429 O O . GLU A 1 187 ? -35.956 -48.592 30.844 1.00 35.78 211 GLU A O 1
ATOM 1435 N N . PRO A 1 188 ? -36.156 -47.924 32.977 1.00 38.72 212 PRO A N 1
ATOM 1436 C CA . PRO A 1 188 ? -35.901 -46.519 32.618 1.00 37.80 212 PRO A CA 1
ATOM 1437 C C . PRO A 1 188 ? -34.487 -46.316 32.088 1.00 35.65 212 PRO A C 1
ATOM 1438 O O . PRO A 1 188 ? -33.578 -47.135 32.293 1.00 31.95 212 PRO A O 1
ATOM 1442 N N . ASN A 1 189 ? -34.324 -45.186 31.399 1.00 31.27 213 ASN A N 1
ATOM 1443 C CA . ASN A 1 189 ? -33.104 -44.781 30.732 1.00 27.28 213 ASN A CA 1
ATOM 1444 C C . ASN A 1 189 ? -32.788 -43.347 31.132 1.00 34.70 213 ASN A C 1
ATOM 1445 O O . ASN A 1 189 ? -33.703 -42.559 31.365 1.00 32.08 213 ASN A O 1
ATOM 1450 N N . VAL A 1 190 ? -31.496 -42.984 31.188 1.00 27.33 214 VAL A N 1
ATOM 1451 C CA . VAL A 1 190 ? -31.181 -41.577 31.469 1.00 23.34 214 VAL A CA 1
ATOM 1452 C C . VAL A 1 190 ? -31.700 -40.704 30.337 1.00 24.86 214 VAL A C 1
ATOM 1453 O O . VAL A 1 190 ? -31.669 -41.080 29.158 1.00 27.82 214 VAL A O 1
ATOM 1457 N N . SER A 1 191 ? -32.159 -39.488 30.685 1.00 25.33 215 SER A N 1
ATOM 1458 C CA . SER A 1 191 ? -32.671 -38.623 29.648 1.00 26.71 215 SER A CA 1
ATOM 1459 C C . SER A 1 191 ? -31.588 -37.729 29.044 1.00 29.92 215 SER A C 1
ATOM 1460 O O . SER A 1 191 ? -31.840 -37.113 28.007 1.00 29.49 215 SER A O 1
ATOM 1463 N N . TYR A 1 192 ? -30.389 -37.664 29.637 1.00 28.88 216 TYR A N 1
ATOM 1464 C CA . TYR A 1 192 ? -29.443 -36.606 29.291 1.00 26.68 216 TYR A CA 1
ATOM 1465 C C . TYR A 1 192 ? -28.543 -36.942 28.098 1.00 31.54 216 TYR A C 1
ATOM 1466 O O . TYR A 1 192 ? -27.513 -36.282 27.915 1.00 30.47 216 TYR A O 1
ATOM 1475 N N . ILE A 1 193 ? -28.878 -37.953 27.307 1.00 26.20 217 ILE A N 1
ATOM 1476 C CA . ILE A 1 193 ? -28.126 -38.303 26.105 1.00 24.30 217 ILE A CA 1
ATOM 1477 C C . ILE A 1 193 ? -28.589 -37.422 24.942 1.00 26.43 217 ILE A C 1
ATOM 1478 O O . ILE A 1 193 ? -29.577 -36.687 25.057 1.00 27.23 217 ILE A O 1
ATOM 1483 N N . CYS A 1 194 ? -27.902 -37.546 23.800 1.00 30.69 218 CYS A N 1
ATOM 1484 C CA . CYS A 1 194 ? -28.211 -36.886 22.529 1.00 25.35 218 CYS A CA 1
ATOM 1485 C C . CYS A 1 194 ? -27.756 -35.423 22.546 1.00 28.51 218 CYS A C 1
ATOM 1486 O O . CYS A 1 194 ? -27.816 -34.761 23.589 1.00 26.54 218 CYS A O 1
ATOM 1489 N N . SER A 1 195 ? -27.271 -34.898 21.410 1.00 26.00 219 SER A N 1
ATOM 1490 C CA . SER A 1 195 ? -26.501 -33.662 21.434 1.00 28.99 219 SER A CA 1
ATOM 1491 C C . SER A 1 195 ? -27.381 -32.489 21.052 1.00 28.65 219 SER A C 1
ATOM 1492 O O . SER A 1 195 ? -28.340 -32.635 20.292 1.00 28.31 219 SER A O 1
ATOM 1495 N N . ARG A 1 196 ? -27.017 -31.314 21.551 1.00 23.78 220 ARG A N 1
ATOM 1496 C CA . ARG A 1 196 ? -27.683 -30.062 21.192 1.00 32.92 220 ARG A CA 1
ATOM 1497 C C . ARG A 1 196 ? -28.032 -29.986 19.709 1.00 30.17 220 ARG A C 1
ATOM 1498 O O . ARG A 1 196 ? -27.180 -30.212 18.838 1.00 33.36 220 ARG A O 1
ATOM 1506 N N . TYR A 1 197 ? -29.286 -29.629 19.436 1.00 30.80 221 TYR A N 1
ATOM 1507 C CA . TYR A 1 197 ? -29.921 -29.414 18.133 1.00 27.85 221 TYR A CA 1
ATOM 1508 C C . TYR A 1 197 ? -30.621 -30.693 17.701 1.00 28.08 221 TYR A C 1
ATOM 1509 O O . TYR A 1 197 ? -31.539 -30.612 16.893 1.00 26.34 221 TYR A O 1
ATOM 1518 N N . TYR A 1 198 ? -30.183 -31.876 18.164 1.00 28.13 222 TYR A N 1
ATOM 1519 C CA . TYR A 1 198 ? -30.686 -33.110 17.584 1.00 25.97 222 TYR A CA 1
ATOM 1520 C C . TYR A 1 198 ? -31.617 -33.847 18.541 1.00 28.54 222 TYR A C 1
ATOM 1521 O O . TYR A 1 198 ? -32.047 -34.942 18.205 1.00 25.71 222 TYR A O 1
ATOM 1530 N N . ARG A 1 199 ? -31.962 -33.264 19.709 1.00 22.98 223 ARG A N 1
ATOM 1531 C CA . ARG A 1 199 ? -32.591 -34.044 20.770 1.00 24.87 223 ARG A CA 1
ATOM 1532 C C . ARG A 1 199 ? -34.099 -34.045 20.569 1.00 29.55 223 ARG A C 1
ATOM 1533 O O . ARG A 1 199 ? -34.686 -32.988 20.325 1.00 23.83 223 ARG A O 1
ATOM 1541 N N . ALA A 1 200 ? -34.712 -35.230 20.640 1.00 25.96 224 ALA A N 1
ATOM 1542 C CA . ALA A 1 200 ? -36.169 -35.331 20.538 1.00 25.56 224 ALA A CA 1
ATOM 1543 C C . ALA A 1 200 ? -36.822 -34.511 21.648 1.00 25.07 224 ALA A C 1
ATOM 1544 O O . ALA A 1 200 ? -36.263 -34.377 22.753 1.00 26.15 224 ALA A O 1
ATOM 1546 N N . PRO A 1 201 ? -38.057 -34.035 21.435 1.00 26.70 225 PRO A N 1
ATOM 1547 C CA . PRO A 1 201 ? -38.694 -33.228 22.482 1.00 24.30 225 PRO A CA 1
ATOM 1548 C C . PRO A 1 201 ? -38.947 -34.019 23.776 1.00 27.09 225 PRO A C 1
ATOM 1549 O O . PRO A 1 201 ? -38.884 -33.424 24.870 1.00 27.00 225 PRO A O 1
ATOM 1553 N N . GLU A 1 202 ? -39.213 -35.335 23.702 1.00 24.78 226 GLU A N 1
ATOM 1554 C CA . GLU A 1 202 ? -39.366 -36.098 24.956 1.00 27.61 226 GLU A CA 1
ATOM 1555 C C . GLU A 1 202 ? -38.068 -36.090 25.791 1.00 29.40 226 GLU A C 1
ATOM 1556 O O . GLU A 1 202 ? -38.118 -36.153 27.031 1.00 26.92 226 GLU A O 1
ATOM 1562 N N . LEU A 1 203 ? -36.899 -35.997 25.142 1.00 27.89 227 LEU A N 1
ATOM 1563 C CA . LEU A 1 203 ? -35.637 -35.898 25.877 1.00 24.58 227 LEU A CA 1
ATOM 1564 C C . LEU A 1 203 ? -35.465 -34.495 26.446 1.00 29.09 227 LEU A C 1
ATOM 1565 O O . LEU A 1 203 ? -34.937 -34.314 27.559 1.00 27.20 227 LEU A O 1
ATOM 1570 N N . ILE A 1 204 ? -35.846 -33.483 25.669 1.00 22.22 228 ILE A N 1
ATOM 1571 C CA . ILE A 1 204 ? -35.807 -32.123 26.198 1.00 26.40 228 ILE A CA 1
ATOM 1572 C C . ILE A 1 204 ? -36.656 -32.048 27.465 1.00 27.71 228 ILE A C 1
ATOM 1573 O O . ILE A 1 204 ? -36.248 -31.450 28.466 1.00 24.76 228 ILE A O 1
ATOM 1578 N N . PHE A 1 205 ? -37.792 -32.744 27.479 1.00 26.11 229 PHE A N 1
ATOM 1579 C CA . PHE A 1 205 ? -38.651 -32.846 28.664 1.00 25.70 229 PHE A CA 1
ATOM 1580 C C . PHE A 1 205 ? -38.116 -33.808 29.732 1.00 31.55 229 PHE A C 1
ATOM 1581 O O . PHE A 1 205 ? -38.813 -34.051 30.739 1.00 33.67 229 PHE A O 1
ATOM 1589 N N . GLY A 1 206 ? -36.945 -34.417 29.540 1.00 28.12 230 GLY A N 1
ATOM 1590 C CA . GLY A 1 206 ? -36.414 -35.229 30.621 1.00 25.21 230 GLY A CA 1
ATOM 1591 C C . GLY A 1 206 ? -37.068 -36.592 30.790 1.00 30.14 230 GLY A C 1
ATOM 1592 O O . GLY A 1 206 ? -36.896 -37.213 31.843 1.00 29.40 230 GLY A O 1
ATOM 1593 N N . ALA A 1 207 ? -37.732 -37.115 29.756 1.00 24.87 231 ALA A N 1
ATOM 1594 C CA . ALA A 1 207 ? -38.325 -38.455 29.825 1.00 31.89 231 ALA A CA 1
ATOM 1595 C C . ALA A 1 207 ? -37.273 -39.525 30.067 1.00 29.00 231 ALA A C 1
ATOM 1596 O O . ALA A 1 207 ? -36.214 -39.526 29.436 1.00 27.93 231 ALA A O 1
ATOM 1598 N N . THR A 1 208 ? -37.600 -40.492 30.921 1.00 27.29 232 THR A N 1
ATOM 1599 C CA . THR A 1 208 ? -36.808 -41.706 31.065 1.00 34.15 232 THR A CA 1
ATOM 1600 C C . THR A 1 208 ? -37.424 -42.933 30.371 1.00 37.60 232 THR A C 1
ATOM 1601 O O . THR A 1 208 ? -36.760 -43.978 30.301 1.00 31.68 232 THR A O 1
ATOM 1605 N N . ASP A 1 209 ? -38.623 -42.823 29.784 1.00 37.42 233 ASP A N 1
ATOM 1606 C CA . ASP A 1 209 ? -39.311 -43.989 29.226 1.00 40.41 233 ASP A CA 1
ATOM 1607 C C . ASP A 1 209 ? -39.465 -43.960 27.695 1.00 43.88 233 ASP A C 1
ATOM 1608 O O . ASP A 1 209 ? -40.405 -44.555 27.142 1.00 53.16 233 ASP A O 1
ATOM 1613 N N . TYR A 1 210 ? -38.523 -43.350 26.998 1.00 35.79 234 TYR A N 1
ATOM 1614 C CA . TYR A 1 210 ? -38.517 -43.171 25.553 1.00 31.09 234 TYR A CA 1
ATOM 1615 C C . TYR A 1 210 ? -38.083 -44.455 24.829 1.00 34.01 234 TYR A C 1
ATOM 1616 O O . TYR A 1 210 ? -37.658 -45.453 25.437 1.00 29.96 234 TYR A O 1
ATOM 1625 N N . THR A 1 211 ? -38.173 -44.413 23.498 1.00 28.15 235 THR A N 1
ATOM 1626 C CA . THR A 1 211 ? -37.944 -45.579 22.650 1.00 32.76 235 THR A CA 1
ATOM 1627 C C . THR A 1 211 ? -36.924 -45.227 21.581 1.00 30.02 235 THR A C 1
ATOM 1628 O O . THR A 1 211 ? -36.490 -44.070 21.447 1.00 30.34 235 THR A O 1
ATOM 1632 N N . SER A 1 212 ? -36.627 -46.211 20.726 1.00 26.45 236 SER A N 1
ATOM 1633 C CA . SER A 1 212 ? -35.690 -45.947 19.635 1.00 27.41 236 SER A CA 1
ATOM 1634 C C . SER A 1 212 ? -36.163 -44.841 18.696 1.00 30.72 236 SER A C 1
ATOM 1635 O O . SER A 1 212 ? -35.369 -44.389 17.860 1.00 30.06 236 SER A O 1
ATOM 1638 N N . SER A 1 213 ? -37.442 -44.451 18.747 1.00 29.47 237 SER A N 1
ATOM 1639 C CA . SER A 1 213 ? -37.866 -43.336 17.877 1.00 30.46 237 SER A CA 1
ATOM 1640 C C . SER A 1 213 ? -37.140 -42.019 18.186 1.00 26.75 237 SER A C 1
ATOM 1641 O O . SER A 1 213 ? -37.265 -41.056 17.402 1.00 25.96 237 SER A O 1
ATOM 1644 N N . ILE A 1 214 ? -36.374 -41.916 19.284 1.00 28.38 238 ILE A N 1
ATOM 1645 C CA . ILE A 1 214 ? -35.573 -40.687 19.443 1.00 24.94 238 ILE A CA 1
ATOM 1646 C C . ILE A 1 214 ? -34.527 -40.588 18.331 1.00 26.20 238 ILE A C 1
ATOM 1647 O O . ILE A 1 214 ? -34.169 -39.478 17.909 1.00 25.49 238 ILE A O 1
ATOM 1652 N N . ASP A 1 215 ? -34.056 -41.728 17.799 1.00 25.91 239 ASP A N 1
ATOM 1653 C CA . ASP A 1 215 ? -33.070 -41.676 16.712 1.00 30.08 239 ASP A CA 1
ATOM 1654 C C . ASP A 1 215 ? -33.705 -41.172 15.421 1.00 25.60 239 ASP A C 1
ATOM 1655 O O . ASP A 1 215 ? -33.024 -40.584 14.578 1.00 27.13 239 ASP A O 1
ATOM 1660 N N . VAL A 1 216 ? -34.969 -41.512 15.196 1.00 26.91 240 VAL A N 1
ATOM 1661 C CA . VAL A 1 216 ? -35.659 -41.068 13.978 1.00 25.70 240 VAL A CA 1
ATOM 1662 C C . VAL A 1 216 ? -35.894 -39.553 13.993 1.00 26.88 240 VAL A C 1
ATOM 1663 O O . VAL A 1 216 ? -35.781 -38.885 12.950 1.00 29.75 240 VAL A O 1
ATOM 1667 N N . TRP A 1 217 ? -36.245 -38.987 15.160 1.00 23.63 241 TRP A N 1
ATOM 1668 C CA . TRP A 1 217 ? -36.280 -37.528 15.283 1.00 27.23 241 TRP A CA 1
ATOM 1669 C C . TRP A 1 217 ? -34.924 -36.937 14.921 1.00 29.05 241 TRP A C 1
ATOM 1670 O O . TRP A 1 217 ? -34.832 -35.986 14.142 1.00 24.71 241 TRP A O 1
ATOM 1681 N N . SER A 1 218 ? -33.855 -37.443 15.552 1.00 26.53 242 SER A N 1
ATOM 1682 C CA . SER A 1 218 ? -32.524 -36.912 15.273 1.00 24.77 242 SER A CA 1
ATOM 1683 C C . SER A 1 218 ? -32.228 -36.987 13.781 1.00 24.96 242 SER A C 1
ATOM 1684 O O . SER A 1 218 ? -31.749 -36.026 13.175 1.00 27.89 242 SER A O 1
ATOM 1687 N N . ALA A 1 219 ? -32.583 -38.111 13.156 1.00 24.32 243 ALA A N 1
ATOM 1688 C CA . ALA A 1 219 ? -32.395 -38.241 11.710 1.00 26.34 243 ALA A CA 1
ATOM 1689 C C . ALA A 1 219 ? -33.196 -37.182 10.945 1.00 27.59 243 ALA A C 1
ATOM 1690 O O . ALA A 1 219 ? -32.716 -36.619 9.951 1.00 28.48 243 ALA A O 1
ATOM 1692 N N . GLY A 1 220 ? -34.435 -36.922 11.362 1.00 25.40 244 GLY A N 1
ATOM 1693 C CA . GLY A 1 220 ? -35.211 -35.880 10.682 1.00 27.32 244 GLY A CA 1
ATOM 1694 C C . GLY A 1 220 ? -34.543 -34.524 10.828 1.00 27.71 244 GLY A C 1
ATOM 1695 O O . GLY A 1 220 ? -34.614 -33.678 9.930 1.00 27.70 244 GLY A O 1
ATOM 1696 N N . CYS A 1 221 ? -33.911 -34.281 11.987 1.00 23.63 245 CYS A N 1
ATOM 1697 C CA . CYS A 1 221 ? -33.139 -33.039 12.155 1.00 25.27 245 CYS A CA 1
ATOM 1698 C C . CYS A 1 221 ? -31.974 -32.982 11.181 1.00 26.09 245 CYS A C 1
ATOM 1699 O O . CYS A 1 221 ? -31.665 -31.912 10.640 1.00 27.63 245 CYS A O 1
ATOM 1702 N N . VAL A 1 222 ? -31.325 -34.118 10.933 1.00 24.42 246 VAL A N 1
ATOM 1703 C CA . VAL A 1 222 ? -30.219 -34.117 9.973 1.00 24.90 246 VAL A CA 1
ATOM 1704 C C . VAL A 1 222 ? -30.740 -33.856 8.565 1.00 25.16 246 VAL A C 1
ATOM 1705 O O . VAL A 1 222 ? -30.144 -33.101 7.803 1.00 27.99 246 VAL A O 1
ATOM 1709 N N . LEU A 1 223 ? -31.833 -34.519 8.173 1.00 26.50 247 LEU A N 1
ATOM 1710 C CA . LEU A 1 223 ? -32.433 -34.231 6.859 1.00 29.64 247 LEU A CA 1
ATOM 1711 C C . LEU A 1 223 ? -32.747 -32.739 6.703 1.00 26.74 247 LEU A C 1
ATOM 1712 O O . LEU A 1 223 ? -32.400 -32.109 5.695 1.00 28.99 247 LEU A O 1
ATOM 1717 N N . ALA A 1 224 ? -33.409 -32.154 7.700 1.00 25.87 248 ALA A N 1
ATOM 1718 C CA . ALA A 1 224 ? -33.799 -30.753 7.584 1.00 31.29 248 ALA A CA 1
ATOM 1719 C C . ALA A 1 224 ? -32.565 -29.869 7.413 1.00 30.15 248 ALA A C 1
ATOM 1720 O O . ALA A 1 224 ? -32.566 -28.915 6.627 1.00 28.43 248 ALA A O 1
ATOM 1722 N N . GLU A 1 225 ? -31.490 -30.180 8.145 1.00 26.88 249 GLU A N 1
ATOM 1723 C CA . GLU A 1 225 ? -30.271 -29.379 8.067 1.00 25.28 249 GLU A CA 1
ATOM 1724 C C . GLU A 1 225 ? -29.660 -29.451 6.676 1.00 29.55 249 GLU A C 1
ATOM 1725 O O . GLU A 1 225 ? -29.251 -28.425 6.107 1.00 33.27 249 GLU A O 1
ATOM 1731 N N . LEU A 1 226 ? -29.658 -30.651 6.082 1.00 27.35 250 LEU A N 1
ATOM 1732 C CA . LEU A 1 226 ? -29.179 -30.810 4.710 1.00 32.14 250 LEU A CA 1
ATOM 1733 C C . LEU A 1 226 ? -30.023 -30.008 3.735 1.00 30.19 250 LEU A C 1
ATOM 1734 O O . LEU A 1 226 ? -29.504 -29.512 2.739 1.00 33.49 250 LEU A O 1
ATOM 1739 N N . LEU A 1 227 ? -31.338 -29.921 3.965 1.00 29.82 251 LEU A N 1
ATOM 1740 C CA . LEU A 1 227 ? -32.182 -29.120 3.059 1.00 32.75 251 LEU A CA 1
ATOM 1741 C C . LEU A 1 227 ? -32.080 -27.627 3.354 1.00 36.77 251 LEU A C 1
ATOM 1742 O O . LEU A 1 227 ? -32.277 -26.802 2.458 1.00 36.36 251 LEU A O 1
ATOM 1747 N N . LEU A 1 228 ? -31.863 -27.252 4.612 1.00 31.79 252 LEU A N 1
ATOM 1748 C CA . LEU A 1 228 ? -31.846 -25.829 4.952 1.00 35.67 252 LEU A CA 1
ATOM 1749 C C . LEU A 1 228 ? -30.453 -25.213 4.852 1.00 38.28 252 LEU A C 1
ATOM 1750 O O . LEU A 1 228 ? -30.342 -24.009 4.636 1.00 37.33 252 LEU A O 1
ATOM 1755 N N . GLY A 1 229 ? -29.392 -25.999 5.033 1.00 34.49 253 GLY A N 1
ATOM 1756 C CA . GLY A 1 229 ? -28.059 -25.425 5.121 1.00 40.30 253 GLY A CA 1
ATOM 1757 C C . GLY A 1 229 ? -27.700 -24.912 6.499 1.00 41.64 253 GLY A C 1
ATOM 1758 O O . GLY A 1 229 ? -26.665 -24.261 6.643 1.00 40.60 253 GLY A O 1
ATOM 1759 N N . GLN A 1 230 ? -28.512 -25.210 7.509 1.00 30.76 254 GLN A N 1
ATOM 1760 C CA . GLN A 1 230 ? -28.288 -24.835 8.898 1.00 30.57 254 GLN A CA 1
ATOM 1761 C C . GLN A 1 230 ? -29.250 -25.662 9.741 1.00 34.84 254 GLN A C 1
ATOM 1762 O O . GLN A 1 230 ? -30.240 -26.174 9.200 1.00 31.21 254 GLN A O 1
ATOM 1768 N N . PRO A 1 231 ? -28.978 -25.827 11.050 1.00 32.16 255 PRO A N 1
ATOM 1769 C CA . PRO A 1 231 ? -29.844 -26.680 11.882 1.00 31.61 255 PRO A CA 1
ATOM 1770 C C . PRO A 1 231 ? -31.249 -26.112 11.939 1.00 32.57 255 PRO A C 1
ATOM 1771 O O . PRO A 1 231 ? -31.438 -24.901 11.926 1.00 28.81 255 PRO A O 1
ATOM 1775 N N . ILE A 1 232 ? -32.245 -27.001 12.016 1.00 27.83 256 ILE A N 1
ATOM 1776 C CA . ILE A 1 232 ? -33.628 -26.526 11.995 1.00 31.75 256 ILE A CA 1
ATOM 1777 C C . ILE A 1 232 ? -34.057 -26.051 13.391 1.00 29.45 256 ILE A C 1
ATOM 1778 O O . ILE A 1 232 ? -34.861 -25.136 13.510 1.00 29.14 256 ILE A O 1
ATOM 1783 N N . PHE A 1 233 ? -33.545 -26.659 14.462 1.00 26.98 257 PHE A N 1
ATOM 1784 C CA . PHE A 1 233 ? -33.932 -26.313 15.834 1.00 28.36 257 PHE A CA 1
ATOM 1785 C C . PHE A 1 233 ? -32.723 -25.921 16.700 1.00 28.23 257 PHE A C 1
ATOM 1786 O O . PHE A 1 233 ? -32.420 -26.586 17.700 1.00 26.45 257 PHE A O 1
ATOM 1794 N N . PRO A 1 234 ? -32.030 -24.844 16.357 1.00 29.93 258 PRO A N 1
ATOM 1795 C CA . PRO A 1 234 ? -30.844 -24.431 17.143 1.00 31.80 258 PRO A CA 1
ATOM 1796 C C . PRO A 1 234 ? -31.248 -23.876 18.508 1.00 38.72 258 PRO A C 1
ATOM 1797 O O . PRO A 1 234 ? -32.421 -23.592 18.781 1.00 34.57 258 PRO A O 1
ATOM 1801 N N . GLY A 1 235 ? -30.257 -23.720 19.376 1.00 35.18 259 GLY A N 1
ATOM 1802 C CA . GLY A 1 235 ? -30.406 -23.028 20.648 1.00 32.30 259 GLY A CA 1
ATOM 1803 C C . GLY A 1 235 ? -29.474 -23.648 21.684 1.00 38.69 259 GLY A C 1
ATOM 1804 O O . GLY A 1 235 ? -29.170 -24.863 21.660 1.00 34.34 259 GLY A O 1
ATOM 1805 N N . ASP A 1 236 ? -28.990 -22.794 22.603 1.00 32.57 260 ASP A N 1
ATOM 1806 C CA . ASP A 1 236 ? -28.048 -23.226 23.639 1.00 35.68 260 ASP A CA 1
ATOM 1807 C C . ASP A 1 236 ? -28.718 -23.782 24.895 1.00 41.39 260 ASP A C 1
ATOM 1808 O O . ASP A 1 236 ? -28.017 -24.349 25.741 1.00 36.04 260 ASP A O 1
ATOM 1813 N N . SER A 1 237 ? -30.034 -23.620 25.047 1.00 33.77 261 SER A N 1
ATOM 1814 C CA . SER A 1 237 ? -30.786 -24.214 26.148 1.00 29.67 261 SER A CA 1
ATOM 1815 C C . SER A 1 237 ? -31.974 -24.980 25.571 1.00 29.81 261 SER A C 1
ATOM 1816 O O . SER A 1 237 ? -32.372 -24.768 24.421 1.00 29.69 261 SER A O 1
ATOM 1819 N N . GLY A 1 238 ? -32.524 -25.902 26.356 1.00 30.35 262 GLY A N 1
ATOM 1820 C CA . GLY A 1 238 ? -33.709 -26.601 25.889 1.00 28.11 262 GLY A CA 1
ATOM 1821 C C . GLY A 1 238 ? -34.886 -25.665 25.681 1.00 30.62 262 GLY A C 1
ATOM 1822 O O . GLY A 1 238 ? -35.719 -25.895 24.798 1.00 32.36 262 GLY A O 1
ATOM 1823 N N . VAL A 1 239 ? -34.950 -24.574 26.462 1.00 31.43 263 VAL A N 1
ATOM 1824 C CA . VAL A 1 239 ? -35.949 -23.504 26.255 1.00 35.55 263 VAL A CA 1
ATOM 1825 C C . VAL A 1 239 ? -35.899 -22.975 24.821 1.00 39.07 263 VAL A C 1
ATOM 1826 O O . VAL A 1 239 ? -36.930 -22.866 24.129 1.00 33.43 263 VAL A O 1
ATOM 1830 N N . ASP A 1 240 ? -34.707 -22.491 24.411 1.00 32.86 264 ASP A N 1
ATOM 1831 C CA . ASP A 1 240 ? -34.546 -21.906 23.069 1.00 33.35 264 ASP A CA 1
ATOM 1832 C C . ASP A 1 240 ? -34.795 -22.955 21.977 1.00 35.03 264 ASP A C 1
ATOM 1833 O O . ASP A 1 240 ? -35.435 -22.666 20.958 1.00 31.88 264 ASP A O 1
ATOM 1838 N N . GLN A 1 241 ? -34.303 -24.189 22.178 1.00 30.21 265 GLN A N 1
ATOM 1839 C CA . GLN A 1 241 ? -34.589 -25.267 21.223 1.00 28.70 265 GLN A CA 1
ATOM 1840 C C . GLN A 1 241 ? -36.088 -25.515 21.118 1.00 32.05 265 GLN A C 1
ATOM 1841 O O . GLN A 1 241 ? -36.649 -25.621 20.013 1.00 25.75 265 GLN A O 1
ATOM 1847 N N . LEU A 1 242 ? -36.756 -25.652 22.265 1.00 26.13 266 LEU A N 1
ATOM 1848 C CA . LEU A 1 242 ? -38.210 -25.887 22.218 1.00 31.67 266 LEU A CA 1
ATOM 1849 C C . LEU A 1 242 ? -38.954 -24.761 21.502 1.00 32.51 266 LEU A C 1
ATOM 1850 O O . LEU A 1 242 ? -39.953 -24.999 20.811 1.00 29.47 266 LEU A O 1
ATOM 1855 N N . VAL A 1 243 ? -38.520 -23.507 21.686 1.00 26.59 267 VAL A N 1
ATOM 1856 C CA . VAL A 1 243 ? -39.216 -22.421 20.998 1.00 31.84 267 VAL A CA 1
ATOM 1857 C C . VAL A 1 243 ? -39.134 -22.621 19.493 1.00 29.89 267 VAL A C 1
ATOM 1858 O O . VAL A 1 243 ? -40.131 -22.450 18.771 1.00 31.13 267 VAL A O 1
ATOM 1862 N N . GLU A 1 244 ? -37.955 -23.039 19.000 1.00 29.19 268 GLU A N 1
ATOM 1863 C CA . GLU A 1 244 ? -37.778 -23.278 17.563 1.00 32.77 268 GLU A CA 1
ATOM 1864 C C . GLU A 1 244 ? -38.614 -24.462 17.089 1.00 28.20 268 GLU A C 1
ATOM 1865 O O . GLU A 1 244 ? -39.147 -24.453 15.973 1.00 28.08 268 GLU A O 1
ATOM 1871 N N . ILE A 1 245 ? -38.706 -25.515 17.901 1.00 25.63 269 ILE A N 1
ATOM 1872 C CA . ILE A 1 245 ? -39.593 -26.610 17.544 1.00 26.91 269 ILE A CA 1
ATOM 1873 C C . ILE A 1 245 ? -41.032 -26.119 17.518 1.00 32.30 269 ILE A C 1
ATOM 1874 O O . ILE A 1 245 ? -41.786 -26.405 16.571 1.00 30.02 269 ILE A O 1
ATOM 1879 N N . ILE A 1 246 ? -41.447 -25.368 18.558 1.00 27.90 270 ILE A N 1
ATOM 1880 C CA . ILE A 1 246 ? -42.869 -24.949 18.593 1.00 26.78 270 ILE A CA 1
ATOM 1881 C C . ILE A 1 246 ? -43.177 -24.023 17.419 1.00 33.27 270 ILE A C 1
ATOM 1882 O O . ILE A 1 246 ? -44.296 -24.056 16.862 1.00 34.17 270 ILE A O 1
ATOM 1887 N N . LYS A 1 247 ? -42.186 -23.216 16.991 1.00 32.47 271 LYS A N 1
ATOM 1888 C CA . LYS A 1 247 ? -42.417 -22.276 15.876 1.00 34.23 271 LYS A CA 1
ATOM 1889 C C . LYS A 1 247 ? -42.709 -23.014 14.577 1.00 37.72 271 LYS A C 1
ATOM 1890 O O . LYS A 1 247 ? -43.421 -22.487 13.710 1.00 37.74 271 LYS A O 1
ATOM 1896 N N . VAL A 1 248 ? -42.174 -24.232 14.427 1.00 30.16 272 VAL A N 1
ATOM 1897 C CA . VAL A 1 248 ? -42.385 -25.052 13.242 1.00 30.40 272 VAL A CA 1
ATOM 1898 C C . VAL A 1 248 ? -43.578 -25.958 13.435 1.00 31.80 272 VAL A C 1
ATOM 1899 O O . VAL A 1 248 ? -44.512 -25.941 12.627 1.00 38.79 272 VAL A O 1
ATOM 1903 N N . LEU A 1 249 ? -43.615 -26.712 14.551 1.00 27.40 273 LEU A N 1
ATOM 1904 C CA . LEU A 1 249 ? -44.683 -27.717 14.753 1.00 33.76 273 LEU A CA 1
ATOM 1905 C C . LEU A 1 249 ? -45.954 -27.169 15.416 1.00 35.50 273 LEU A C 1
ATOM 1906 O O . LEU A 1 249 ? -46.949 -27.892 15.509 1.00 32.49 273 LEU A O 1
ATOM 1911 N N . GLY A 1 250 ? -45.951 -25.939 15.917 1.00 34.74 274 GLY A N 1
ATOM 1912 C CA . GLY A 1 250 ? -47.048 -25.453 16.728 1.00 32.03 274 GLY A CA 1
ATOM 1913 C C . GLY A 1 250 ? -46.933 -25.973 18.155 1.00 36.40 274 GLY A C 1
ATOM 1914 O O . GLY A 1 250 ? -46.195 -26.921 18.458 1.00 30.97 274 GLY A O 1
ATOM 1915 N N . THR A 1 251 ? -47.684 -25.360 19.071 1.00 33.68 275 THR A N 1
ATOM 1916 C CA . THR A 1 251 ? -47.519 -25.830 20.432 1.00 35.87 275 THR A CA 1
ATOM 1917 C C . THR A 1 251 ? -48.140 -27.223 20.567 1.00 35.21 275 THR A C 1
ATOM 1918 O O . THR A 1 251 ? -49.174 -27.524 19.938 1.00 31.01 275 THR A O 1
ATOM 1922 N N . PRO A 1 252 ? -47.519 -28.107 21.342 1.00 32.27 276 PRO A N 1
ATOM 1923 C CA . PRO A 1 252 ? -48.064 -29.471 21.446 1.00 34.81 276 PRO A CA 1
ATOM 1924 C C . PRO A 1 252 ? -49.355 -29.459 22.244 1.00 29.06 276 PRO A C 1
ATOM 1925 O O . PRO A 1 252 ? -49.525 -28.647 23.154 1.00 36.84 276 PRO A O 1
ATOM 1929 N N . THR A 1 253 ? -50.262 -30.372 21.908 1.00 33.22 277 THR A N 1
ATOM 1930 C CA . THR A 1 253 ? -51.473 -30.494 22.700 1.00 34.41 277 THR A CA 1
ATOM 1931 C C . THR A 1 253 ? -51.185 -31.267 23.981 1.00 40.85 277 THR A C 1
ATOM 1932 O O . THR A 1 253 ? -50.176 -31.960 24.100 1.00 34.62 277 THR A O 1
ATOM 1936 N N . ARG A 1 254 ? -52.157 -31.264 24.894 1.00 33.90 278 ARG A N 1
ATOM 1937 C CA . ARG A 1 254 ? -52.022 -32.087 26.089 1.00 41.23 278 ARG A CA 1
ATOM 1938 C C . ARG A 1 254 ? -51.868 -33.566 25.733 1.00 40.15 278 ARG A C 1
ATOM 1939 O O . ARG A 1 254 ? -51.078 -34.270 26.368 1.00 36.19 278 ARG A O 1
ATOM 1947 N N . GLU A 1 255 ? -52.570 -34.049 24.687 1.00 35.83 279 GLU A N 1
ATOM 1948 C CA . GLU A 1 255 ? -52.450 -35.453 24.294 1.00 39.96 279 GLU A CA 1
ATOM 1949 C C . GLU A 1 255 ? -51.045 -35.757 23.781 1.00 38.47 279 GLU A C 1
ATOM 1950 O O . GLU A 1 255 ? -50.487 -36.821 24.080 1.00 38.70 279 GLU A O 1
ATOM 1956 N N . GLN A 1 256 ? -50.444 -34.815 23.031 1.00 33.76 280 GLN A N 1
ATOM 1957 C CA . GLN A 1 256 ? -49.086 -35.004 22.548 1.00 34.03 280 GLN A CA 1
ATOM 1958 C C . GLN A 1 256 ? -48.097 -34.975 23.704 1.00 36.34 280 GLN A C 1
ATOM 1959 O O . GLN A 1 256 ? -47.202 -35.823 23.774 1.00 33.60 280 GLN A O 1
ATOM 1965 N N . ILE A 1 257 ? -48.254 -34.022 24.631 1.00 30.62 281 ILE A N 1
ATOM 1966 C CA . ILE A 1 257 ? -47.336 -33.957 25.773 1.00 34.73 281 ILE A CA 1
ATOM 1967 C C . ILE A 1 257 ? -47.383 -35.255 26.583 1.00 35.54 281 ILE A C 1
ATOM 1968 O O . ILE A 1 257 ? -46.344 -35.779 27.009 1.00 34.88 281 ILE A O 1
ATOM 1973 N N . ARG A 1 258 ? -48.579 -35.829 26.770 1.00 31.30 282 ARG A N 1
ATOM 1974 C CA . ARG A 1 258 ? -48.653 -37.093 27.496 1.00 34.42 282 ARG A CA 1
ATOM 1975 C C . ARG A 1 258 ? -47.886 -38.203 26.825 1.00 36.56 282 ARG A C 1
ATOM 1976 O O . ARG A 1 258 ? -47.498 -39.165 27.492 1.00 41.91 282 ARG A O 1
ATOM 1984 N N . GLU A 1 259 ? -47.787 -38.175 25.508 1.00 31.83 283 GLU A N 1
ATOM 1985 C CA . GLU A 1 259 ? -47.051 -39.205 24.808 1.00 32.77 283 GLU A CA 1
ATOM 1986 C C . GLU A 1 259 ? -45.547 -38.977 24.896 1.00 28.96 283 GLU A C 1
ATOM 1987 O O . GLU A 1 259 ? -44.785 -39.906 24.643 1.00 32.21 283 GLU A O 1
ATOM 1993 N N . MET A 1 260 ? -45.117 -37.744 25.199 1.00 27.58 284 MET A N 1
ATOM 1994 C CA . MET A 1 260 ? -43.701 -37.404 25.329 1.00 30.48 284 MET A CA 1
ATOM 1995 C C . MET A 1 260 ? -43.242 -37.554 26.773 1.00 34.54 284 MET A C 1
ATOM 1996 O O . MET A 1 260 ? -42.373 -38.382 27.080 1.00 35.27 284 MET A O 1
ATOM 2001 N N . ASN A 1 261 ? -43.858 -36.805 27.670 1.00 28.34 285 ASN A N 1
ATOM 2002 C CA . ASN A 1 261 ? -43.578 -36.951 29.099 1.00 30.29 285 ASN A CA 1
ATOM 2003 C C . ASN A 1 261 ? -44.793 -36.454 29.866 1.00 31.81 285 ASN A C 1
ATOM 2004 O O . ASN A 1 261 ? -45.025 -35.248 29.935 1.00 27.97 285 ASN A O 1
ATOM 2009 N N . PRO A 1 262 ? -45.583 -37.338 30.465 1.00 34.35 286 PRO A N 1
ATOM 2010 C CA . PRO A 1 262 ? -46.833 -36.874 31.081 1.00 30.71 286 PRO A CA 1
ATOM 2011 C C . PRO A 1 262 ? -46.629 -35.965 32.275 1.00 40.09 286 PRO A C 1
ATOM 2012 O O . PRO A 1 262 ? -47.597 -35.295 32.695 1.00 35.81 286 PRO A O 1
ATOM 2016 N N . ASN A 1 263 ? -45.409 -35.920 32.856 1.00 31.88 287 ASN A N 1
ATOM 2017 C CA . ASN A 1 263 ? -45.148 -34.935 33.896 1.00 29.76 287 ASN A CA 1
ATOM 2018 C C . ASN A 1 263 ? -45.280 -33.494 33.366 1.00 34.43 287 ASN A C 1
ATOM 2019 O O . ASN A 1 263 ? -45.452 -32.561 34.166 1.00 34.03 287 ASN A O 1
ATOM 2024 N N . TYR A 1 264 ? -45.239 -33.286 32.044 1.00 29.31 288 TYR A N 1
ATOM 2025 C CA . TYR A 1 264 ? -45.204 -31.922 31.484 1.00 32.64 288 TYR A CA 1
ATOM 2026 C C . TYR A 1 264 ? -46.562 -31.420 30.992 1.00 34.58 288 TYR A C 1
ATOM 2027 O O . TYR A 1 264 ? -46.678 -30.259 30.563 1.00 31.67 288 TYR A O 1
ATOM 2036 N N . THR A 1 265 ? -47.601 -32.244 31.095 1.00 33.29 289 THR A N 1
ATOM 2037 C CA . THR A 1 265 ? -48.869 -31.934 30.438 1.00 34.18 289 THR A CA 1
ATOM 2038 C C . THR A 1 265 ? -49.425 -30.579 30.833 1.00 33.89 289 THR A C 1
ATOM 2039 O O . THR A 1 265 ? -50.050 -29.912 30.006 1.00 34.41 289 THR A O 1
ATOM 2043 N N . GLU A 1 266 ? -49.250 -30.159 32.091 1.00 31.77 290 GLU A N 1
ATOM 2044 C CA . GLU A 1 266 ? -49.943 -28.953 32.554 1.00 34.81 290 GLU A CA 1
ATOM 2045 C C . GLU A 1 266 ? -49.070 -27.695 32.531 1.00 35.27 290 GLU A C 1
ATOM 2046 O O . GLU A 1 266 ? -49.504 -26.634 33.002 1.00 39.91 290 GLU A O 1
ATOM 2052 N N . PHE A 1 267 ? -47.861 -27.764 31.972 1.00 29.75 291 PHE A N 1
ATOM 2053 C CA . PHE A 1 267 ? -47.036 -26.559 31.980 1.00 33.59 291 PHE A CA 1
ATOM 2054 C C . PHE A 1 267 ? -47.555 -25.526 30.979 1.00 38.84 291 PHE A C 1
ATOM 2055 O O . PHE A 1 267 ? -48.170 -25.860 29.976 1.00 38.60 291 PHE A O 1
ATOM 2063 N N . LYS A 1 268 ? -47.217 -24.263 31.226 1.00 43.95 292 LYS A N 1
ATOM 2064 C CA . LYS A 1 268 ? -47.498 -23.193 30.278 1.00 46.23 292 LYS A CA 1
ATOM 2065 C C . LYS A 1 268 ? -46.425 -23.174 29.191 1.00 49.71 292 LYS A C 1
ATOM 2066 O O . LYS A 1 268 ? -45.233 -22.971 29.484 1.00 47.83 292 LYS A O 1
ATOM 2072 N N . PHE A 1 269 ? -46.828 -23.420 27.947 1.00 47.10 293 PHE A N 1
ATOM 2073 C CA . PHE A 1 269 ? -45.895 -23.361 26.817 1.00 45.08 293 PHE A CA 1
ATOM 2074 C C . PHE A 1 269 ? -46.246 -22.176 25.923 1.00 46.18 293 PHE A C 1
ATOM 2075 O O . PHE A 1 269 ? -47.411 -21.764 25.857 1.00 39.38 293 PHE A O 1
ATOM 2083 N N . PRO A 1 270 ? -45.284 -21.652 25.166 1.00 40.85 294 PRO A N 1
ATOM 2084 C CA . PRO A 1 270 ? -45.623 -20.589 24.196 1.00 49.04 294 PRO A CA 1
ATOM 2085 C C . PRO A 1 270 ? -46.724 -21.068 23.263 1.00 43.82 294 PRO A C 1
ATOM 2086 O O . PRO A 1 270 ? -46.687 -22.200 22.784 1.00 42.52 294 PRO A O 1
ATOM 2090 N N . GLN A 1 271 ? -47.753 -20.228 23.094 1.00 43.53 295 GLN A N 1
ATOM 2091 C CA . GLN A 1 271 ? -48.909 -20.494 22.238 1.00 43.85 295 GLN A CA 1
ATOM 2092 C C . GLN A 1 271 ? -48.634 -19.981 20.831 1.00 50.98 295 GLN A C 1
ATOM 2093 O O . GLN A 1 271 ? -48.679 -18.771 20.581 1.00 50.12 295 GLN A O 1
ATOM 2099 N N . ILE A 1 272 ? -48.417 -20.894 19.897 1.00 41.16 296 ILE A N 1
ATOM 2100 C CA . ILE A 1 272 ? -47.984 -20.558 18.543 1.00 40.60 296 ILE A CA 1
ATOM 2101 C C . ILE A 1 272 ? -48.620 -21.560 17.599 1.00 44.32 296 ILE A C 1
ATOM 2102 O O . ILE A 1 272 ? -48.558 -22.784 17.827 1.00 42.15 296 ILE A O 1
ATOM 2107 N N . LYS A 1 273 ? -49.183 -21.044 16.515 1.00 38.49 297 LYS A N 1
ATOM 2108 C CA . LYS A 1 273 ? -49.731 -21.884 15.463 1.00 39.97 297 LYS A CA 1
ATOM 2109 C C . LYS A 1 273 ? -48.604 -22.411 14.584 1.00 45.25 297 LYS A C 1
ATOM 2110 O O . LYS A 1 273 ? -47.621 -21.703 14.319 1.00 43.42 297 LYS A O 1
ATOM 2116 N N . ALA A 1 274 ? -48.742 -23.666 14.143 1.00 47.05 298 ALA A N 1
ATOM 2117 C CA . ALA A 1 274 ? -47.688 -24.299 13.346 1.00 42.21 298 ALA A CA 1
ATOM 2118 C C . ALA A 1 274 ? -47.334 -23.459 12.123 1.00 43.59 298 ALA A C 1
ATOM 2119 O O . ALA A 1 274 ? -48.213 -22.867 11.489 1.00 43.85 298 ALA A O 1
ATOM 2121 N N . HIS A 1 275 ? -46.040 -23.373 11.808 1.00 38.36 299 HIS A N 1
ATOM 2122 C CA . HIS A 1 275 ? -45.630 -22.828 10.501 1.00 43.33 299 HIS A CA 1
ATOM 2123 C C . HIS A 1 275 ? -45.839 -23.905 9.416 1.00 47.97 299 HIS A C 1
ATOM 2124 O O . HIS A 1 275 ? -45.437 -25.056 9.610 1.00 47.41 299 HIS A O 1
ATOM 2131 N N . PRO A 1 276 ? -46.448 -23.582 8.277 1.00 45.08 300 PRO A N 1
ATOM 2132 C CA . PRO A 1 276 ? -46.638 -24.611 7.236 1.00 44.17 300 PRO A CA 1
ATOM 2133 C C . PRO A 1 276 ? -45.305 -25.180 6.748 1.00 38.90 300 PRO A C 1
ATOM 2134 O O . PRO A 1 276 ? -44.315 -24.469 6.579 1.00 34.15 300 PRO A O 1
ATOM 2138 N N . TRP A 1 277 ? -45.258 -26.503 6.570 1.00 39.12 301 TRP A N 1
ATOM 2139 C CA . TRP A 1 277 ? -43.986 -27.150 6.231 1.00 39.18 301 TRP A CA 1
ATOM 2140 C C . TRP A 1 277 ? -43.410 -26.632 4.917 1.00 30.72 301 TRP A C 1
ATOM 2141 O O . TRP A 1 277 ? -42.181 -26.592 4.741 1.00 41.33 301 TRP A O 1
ATOM 2152 N N . THR A 1 278 ? -44.273 -26.269 3.987 1.00 33.78 302 THR A N 1
ATOM 2153 C CA . THR A 1 278 ? -43.874 -25.755 2.698 1.00 42.59 302 THR A CA 1
ATOM 2154 C C . THR A 1 278 ? -43.285 -24.364 2.789 1.00 42.04 302 THR A C 1
ATOM 2155 O O . THR A 1 278 ? -42.835 -23.832 1.766 1.00 40.35 302 THR A O 1
ATOM 2159 N N . LYS A 1 279 ? -43.337 -23.742 3.964 1.00 36.15 303 LYS A N 1
ATOM 2160 C CA . LYS A 1 279 ? -42.686 -22.446 4.162 1.00 40.44 303 LYS A CA 1
ATOM 2161 C C . LYS A 1 279 ? -41.451 -22.567 5.047 1.00 42.16 303 LYS A C 1
ATOM 2162 O O . LYS A 1 279 ? -40.717 -21.595 5.188 1.00 39.33 303 LYS A O 1
ATOM 2168 N N . VAL A 1 280 ? -41.203 -23.741 5.633 1.00 38.13 304 VAL A N 1
ATOM 2169 C CA . VAL A 1 280 ? -40.016 -23.929 6.468 1.00 36.91 304 VAL A CA 1
ATOM 2170 C C . VAL A 1 280 ? -38.772 -23.992 5.604 1.00 45.81 304 VAL A C 1
ATOM 2171 O O . VAL A 1 280 ? -37.684 -23.550 6.013 1.00 39.90 304 VAL A O 1
ATOM 2175 N N . PHE A 1 281 ? -38.906 -24.533 4.401 1.00 35.75 305 PHE A N 1
ATOM 2176 C CA . PHE A 1 281 ? -37.789 -24.772 3.505 1.00 34.37 305 PHE A CA 1
ATOM 2177 C C . PHE A 1 281 ? -37.878 -23.795 2.363 1.00 39.74 305 PHE A C 1
ATOM 2178 O O . PHE A 1 281 ? -38.924 -23.171 2.146 1.00 44.56 305 PHE A O 1
ATOM 2186 N N . ARG A 1 282 ? -36.792 -23.675 1.610 1.00 35.96 306 ARG A N 1
ATOM 2187 C CA . ARG A 1 282 ? -36.817 -22.738 0.517 1.00 47.90 306 ARG A CA 1
ATOM 2188 C C . ARG A 1 282 ? -37.790 -23.241 -0.553 1.00 47.44 306 ARG A C 1
ATOM 2189 O O . ARG A 1 282 ? -38.103 -24.441 -0.605 1.00 45.59 306 ARG A O 1
ATOM 2197 N N . PRO A 1 283 ? -38.266 -22.349 -1.423 1.00 42.07 307 PRO A N 1
ATOM 2198 C CA . PRO A 1 283 ? -39.337 -22.745 -2.360 1.00 43.46 307 PRO A CA 1
ATOM 2199 C C . PRO A 1 283 ? -39.009 -23.943 -3.233 1.00 50.89 307 PRO A C 1
ATOM 2200 O O . PRO A 1 283 ? -39.927 -24.705 -3.559 1.00 47.24 307 PRO A O 1
ATOM 2204 N N . ARG A 1 284 ? -37.761 -24.128 -3.657 1.00 44.25 308 ARG A N 1
ATOM 2205 C CA . ARG A 1 284 ? -37.475 -25.190 -4.607 1.00 39.98 308 ARG A CA 1
ATOM 2206 C C . ARG A 1 284 ? -37.039 -26.491 -3.945 1.00 41.50 308 ARG A C 1
ATOM 2207 O O . ARG A 1 284 ? -36.544 -27.390 -4.639 1.00 48.71 308 ARG A O 1
ATOM 2215 N N . THR A 1 285 ? -37.200 -26.614 -2.637 1.00 38.21 309 THR A N 1
ATOM 2216 C CA . THR A 1 285 ? -36.995 -27.902 -1.976 1.00 38.25 309 THR A CA 1
ATOM 2217 C C . THR A 1 285 ? -37.952 -28.952 -2.571 1.00 44.65 309 THR A C 1
ATOM 2218 O O . THR A 1 285 ? -39.163 -28.672 -2.728 1.00 39.36 309 THR A O 1
ATOM 2222 N N . PRO A 1 286 ? -37.462 -30.129 -2.964 1.00 45.75 310 PRO A N 1
ATOM 2223 C CA . PRO A 1 286 ? -38.369 -31.156 -3.519 1.00 40.56 310 PRO A CA 1
ATOM 2224 C C . PRO A 1 286 ? -39.466 -31.490 -2.520 1.00 34.98 310 PRO A C 1
ATOM 2225 O O . PRO A 1 286 ? -39.200 -31.694 -1.320 1.00 33.16 310 PRO A O 1
ATOM 2229 N N . PRO A 1 287 ? -40.715 -31.555 -2.978 1.00 36.07 311 PRO A N 1
ATOM 2230 C CA . PRO A 1 287 ? -41.821 -31.779 -2.050 1.00 35.13 311 PRO A CA 1
ATOM 2231 C C . PRO A 1 287 ? -41.769 -33.136 -1.386 1.00 34.10 311 PRO A C 1
ATOM 2232 O O . PRO A 1 287 ? -42.174 -33.235 -0.224 1.00 32.73 311 PRO A O 1
ATOM 2236 N N . GLU A 1 288 ? -41.167 -34.155 -2.012 1.00 34.71 312 GLU A N 1
ATOM 2237 C CA . GLU A 1 288 ? -41.047 -35.435 -1.314 1.00 33.76 312 GLU A CA 1
ATOM 2238 C C . GLU A 1 288 ? -40.147 -35.327 -0.092 1.00 37.68 312 GLU A C 1
ATOM 2239 O O . GLU A 1 288 ? -40.342 -36.059 0.891 1.00 34.68 312 GLU A O 1
ATOM 2245 N N . ALA A 1 289 ? -39.079 -34.510 -0.178 1.00 35.78 313 ALA A N 1
ATOM 2246 C CA . ALA A 1 289 ? -38.188 -34.316 0.981 1.00 33.60 313 ALA A CA 1
ATOM 2247 C C . ALA A 1 289 ? -38.939 -33.646 2.112 1.00 28.96 313 ALA A C 1
ATOM 2248 O O . ALA A 1 289 ? -38.761 -33.993 3.281 1.00 28.54 313 ALA A O 1
ATOM 2250 N N . ILE A 1 290 ? -39.814 -32.680 1.772 1.00 29.28 314 ILE A N 1
ATOM 2251 C CA . ILE A 1 290 ? -40.592 -32.002 2.810 1.00 32.69 314 ILE A CA 1
ATOM 2252 C C . ILE A 1 290 ? -41.589 -32.972 3.448 1.00 32.31 314 ILE A C 1
ATOM 2253 O O . ILE A 1 290 ? -41.725 -33.037 4.678 1.00 31.85 314 ILE A O 1
ATOM 2258 N N . ALA A 1 291 ? -42.304 -33.741 2.612 1.00 34.92 315 ALA A N 1
ATOM 2259 C CA . ALA A 1 291 ? -43.227 -34.769 3.117 1.00 31.71 315 ALA A CA 1
ATOM 2260 C C . ALA A 1 291 ? -42.517 -35.736 4.064 1.00 30.79 315 ALA A C 1
ATOM 2261 O O . ALA A 1 291 ? -42.977 -35.985 5.186 1.00 31.32 315 ALA A O 1
ATOM 2263 N N . LEU A 1 292 ? -41.345 -36.233 3.667 1.00 29.29 316 LEU A N 1
ATOM 2264 C CA . LEU A 1 292 ? -40.640 -37.167 4.550 1.00 27.80 316 LEU A CA 1
ATOM 2265 C C . LEU A 1 292 ? -40.273 -36.484 5.855 1.00 30.24 316 LEU A C 1
ATOM 2266 O O . LEU A 1 292 ? -40.488 -37.022 6.949 1.00 29.48 316 LEU A O 1
ATOM 2271 N N . CYS A 1 293 ? -39.756 -35.258 5.772 1.00 32.10 317 CYS A N 1
ATOM 2272 C CA . CYS A 1 293 ? -39.396 -34.552 6.999 1.00 28.15 317 CYS A CA 1
ATOM 2273 C 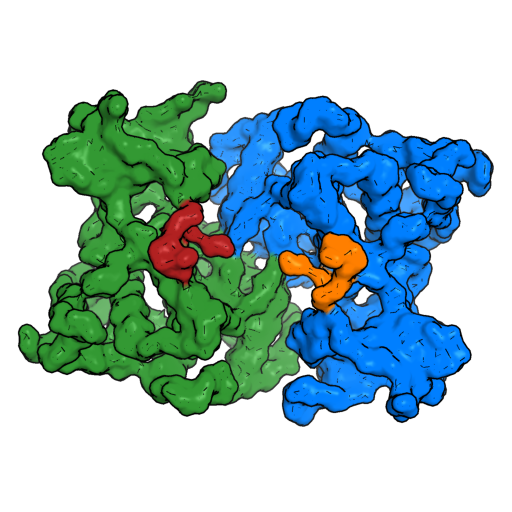C . CYS A 1 293 ? -40.579 -34.457 7.963 1.00 31.59 317 CYS A C 1
ATOM 2274 O O . CYS A 1 293 ? -40.433 -34.639 9.181 1.00 33.06 317 CYS A O 1
ATOM 2277 N N . SER A 1 294 ? -41.759 -34.163 7.424 1.00 30.04 318 SER A N 1
ATOM 2278 C CA . SER A 1 294 ? -42.946 -33.951 8.247 1.00 31.35 318 SER A CA 1
ATOM 2279 C C . SER A 1 294 ? -43.385 -35.250 8.937 1.00 37.67 318 SER A C 1
ATOM 2280 O O . SER A 1 294 ? -44.071 -35.190 9.956 1.00 34.09 318 SER A O 1
ATOM 2283 N N . ARG A 1 295 ? -42.974 -36.419 8.430 1.00 32.00 319 ARG A N 1
ATOM 2284 C CA . ARG A 1 295 ? -43.285 -37.686 9.089 1.00 32.37 319 ARG A CA 1
ATOM 2285 C C . ARG A 1 295 ? -42.172 -38.186 10.004 1.00 35.21 319 ARG A C 1
ATOM 2286 O O . ARG A 1 295 ? -42.340 -39.246 10.643 1.00 30.62 319 ARG A O 1
ATOM 2294 N N . LEU A 1 296 ? -41.045 -37.464 10.088 1.00 28.20 320 LEU A N 1
ATOM 2295 C CA . LEU A 1 296 ? -40.029 -37.789 11.085 1.00 27.97 320 LEU A CA 1
ATOM 2296 C C . LEU A 1 296 ? -40.062 -36.852 12.272 1.00 33.64 320 LEU A C 1
ATOM 2297 O O . LEU A 1 296 ? -39.836 -37.286 13.400 1.00 30.58 320 LEU A O 1
ATOM 2302 N N . LEU A 1 297 ? -40.294 -35.563 12.017 1.00 30.23 321 LEU A N 1
ATOM 2303 C CA . LEU A 1 297 ? -40.302 -34.539 13.060 1.00 26.10 321 LEU A CA 1
ATOM 2304 C C . LEU A 1 297 ? -41.754 -34.379 13.526 1.00 32.61 321 LEU A C 1
ATOM 2305 O O . LEU A 1 297 ? -42.462 -33.431 13.168 1.00 31.49 321 LEU A O 1
ATOM 2310 N N . GLU A 1 298 ? -42.209 -35.377 14.279 1.00 27.63 322 GLU A N 1
ATOM 2311 C CA . GLU A 1 298 ? -43.555 -35.424 14.849 1.00 31.37 322 GLU A CA 1
ATOM 2312 C C . GLU A 1 298 ? -43.418 -35.442 16.355 1.00 31.02 322 GLU A C 1
ATOM 2313 O O . GLU A 1 298 ? -42.566 -36.162 16.875 1.00 27.20 322 GLU A O 1
ATOM 2319 N N . TYR A 1 299 ? -44.310 -34.736 17.061 1.00 28.77 323 TYR A N 1
ATOM 2320 C CA . TYR A 1 299 ? -44.294 -34.804 18.524 1.00 33.09 323 TYR A CA 1
ATOM 2321 C C . TYR A 1 299 ? -44.500 -36.237 19.021 1.00 32.75 323 TYR A C 1
ATOM 2322 O O . TYR A 1 299 ? -43.752 -36.729 19.871 1.00 31.81 323 TYR A O 1
ATOM 2331 N N . THR A 1 300 ? -45.569 -36.874 18.577 1.00 28.01 324 THR A N 1
ATOM 2332 C CA . THR A 1 300 ? -45.977 -38.157 19.154 1.00 29.65 324 THR A CA 1
ATOM 2333 C C . THR A 1 300 ? -44.953 -39.211 18.739 1.00 33.59 324 THR A C 1
ATOM 2334 O O . THR A 1 300 ? -44.869 -39.509 17.538 1.00 29.22 324 THR A O 1
ATOM 2338 N N . PRO A 1 301 ? -44.142 -39.760 19.667 1.00 31.47 325 PRO A N 1
ATOM 2339 C CA . PRO A 1 301 ? -43.062 -40.657 19.269 1.00 29.76 325 PRO A CA 1
ATOM 2340 C C . PRO A 1 301 ? -43.508 -41.796 18.392 1.00 31.67 325 PRO A C 1
ATOM 2341 O O . PRO A 1 301 ? -42.801 -42.135 17.423 1.00 34.90 325 PRO A O 1
ATOM 2345 N N . THR A 1 302 ? -44.652 -42.416 18.688 1.00 33.57 326 THR A N 1
ATOM 2346 C CA . THR A 1 302 ? -45.093 -43.570 17.907 1.00 36.53 326 THR A CA 1
ATOM 2347 C C . THR A 1 302 ? -45.586 -43.202 16.507 1.00 42.51 326 THR A C 1
ATOM 2348 O O . THR A 1 302 ? -45.757 -44.109 15.681 1.00 38.45 326 THR A O 1
ATOM 2352 N N . ALA A 1 303 ? -45.825 -41.920 16.206 1.00 36.23 327 ALA A N 1
ATOM 2353 C CA . ALA A 1 303 ? -46.275 -41.544 14.865 1.00 43.06 327 ALA A CA 1
ATOM 2354 C C . ALA A 1 303 ? -45.123 -41.336 13.880 1.00 37.70 327 ALA A C 1
ATOM 2355 O O . ALA A 1 303 ? -45.358 -41.256 12.670 1.00 36.13 327 ALA A O 1
ATOM 2357 N N . ARG A 1 304 ? -43.886 -41.262 14.357 1.00 34.80 328 ARG A N 1
ATOM 2358 C CA . ARG A 1 304 ? -42.740 -41.110 13.459 1.00 31.57 328 ARG A CA 1
ATOM 2359 C C . ARG A 1 304 ? -42.557 -42.387 12.650 1.00 34.31 328 ARG A C 1
ATOM 2360 O O . ARG A 1 304 ? -42.842 -43.487 13.139 1.00 34.46 328 ARG A O 1
ATOM 2368 N N . LEU A 1 305 ? -42.111 -42.245 11.396 1.00 32.44 329 LEU A N 1
ATOM 2369 C CA . LEU A 1 305 ? -41.768 -43.436 10.608 1.00 33.07 329 LEU A CA 1
ATOM 2370 C C . LEU A 1 305 ? -40.743 -44.281 11.355 1.00 38.76 329 LEU A C 1
ATOM 2371 O O . LEU A 1 305 ? -39.928 -43.758 12.105 1.00 30.62 329 LEU A O 1
ATOM 2376 N N . THR A 1 306 ? -40.796 -45.602 11.170 1.00 35.04 330 THR A N 1
ATOM 2377 C CA . THR A 1 306 ? -39.637 -46.408 11.568 1.00 32.96 330 THR A CA 1
ATOM 2378 C C . THR A 1 306 ? -38.528 -46.258 10.533 1.00 38.02 330 THR A C 1
ATOM 2379 O O . THR A 1 306 ? -38.797 -45.878 9.389 1.00 37.33 330 THR A O 1
ATOM 2383 N N . PRO A 1 307 ? -37.276 -46.617 10.873 1.00 34.98 331 PRO A N 1
ATOM 2384 C CA . PRO A 1 307 ? -36.219 -46.487 9.858 1.00 31.68 331 PRO A CA 1
ATOM 2385 C C . PRO A 1 307 ? -36.530 -47.240 8.593 1.00 32.76 331 PRO A C 1
ATOM 2386 O O . PRO A 1 307 ? -36.308 -46.705 7.500 1.00 37.07 331 PRO A O 1
ATOM 2390 N N . LEU A 1 308 ? -37.107 -48.440 8.698 1.00 37.10 332 LEU A N 1
ATOM 2391 C CA . LEU A 1 308 ? -37.379 -49.220 7.508 1.00 41.34 332 LEU A CA 1
ATOM 2392 C C . LEU A 1 308 ? -38.521 -48.623 6.698 1.00 44.03 332 LEU A C 1
ATOM 2393 O O . LEU A 1 308 ? -38.505 -48.712 5.467 1.00 45.71 332 LEU A O 1
ATOM 2398 N N . GLU A 1 309 ? -39.524 -48.028 7.357 1.00 41.06 333 GLU A N 1
ATOM 2399 C CA . GLU A 1 309 ? -40.561 -47.298 6.618 1.00 41.65 333 GLU A CA 1
ATOM 2400 C C . GLU A 1 309 ? -39.963 -46.094 5.905 1.00 44.35 333 GLU A C 1
ATOM 2401 O O . GLU A 1 309 ? -40.375 -45.756 4.792 1.00 43.75 333 GLU A O 1
ATOM 2407 N N . ALA A 1 310 ? -38.975 -45.442 6.527 1.00 35.63 334 ALA A N 1
ATOM 2408 C CA . ALA A 1 310 ? -38.306 -44.299 5.905 1.00 37.75 334 ALA A CA 1
ATOM 2409 C C . ALA A 1 310 ? -37.517 -44.719 4.659 1.00 43.77 334 ALA A C 1
ATOM 2410 O O . ALA A 1 310 ? -37.556 -44.024 3.634 1.00 39.45 334 ALA A O 1
ATOM 2412 N N . CYS A 1 311 ? -36.803 -45.853 4.708 1.00 37.04 335 CYS A N 1
ATOM 2413 C CA . CYS A 1 311 ? -36.093 -46.300 3.514 1.00 37.68 335 CYS A CA 1
ATOM 2414 C C . CYS A 1 311 ? -37.031 -46.465 2.317 1.00 42.51 335 CYS A C 1
ATOM 2415 O O . CYS A 1 311 ? -36.623 -46.252 1.166 1.00 46.79 335 CYS A O 1
ATOM 2418 N N . ALA A 1 312 ? -38.250 -46.947 2.557 1.00 35.45 336 ALA A N 1
ATOM 2419 C CA . ALA A 1 312 ? -39.216 -47.204 1.480 1.00 42.76 336 ALA A CA 1
ATOM 2420 C C . ALA A 1 312 ? -40.001 -45.961 1.045 1.00 46.58 336 ALA A C 1
ATOM 2421 O O . ALA A 1 312 ? -40.826 -46.057 0.128 1.00 45.79 336 ALA A O 1
ATOM 2423 N N . HIS A 1 313 ? -39.761 -44.809 1.666 1.00 39.91 337 HIS A N 1
ATOM 2424 C CA . HIS A 1 313 ? -40.478 -43.594 1.312 1.00 40.55 337 HIS A CA 1
ATOM 2425 C C . HIS A 1 313 ? -40.166 -43.147 -0.117 1.00 47.41 337 HIS A C 1
ATOM 2426 O O . HIS A 1 313 ? -39.072 -43.382 -0.653 1.00 38.93 337 HIS A O 1
ATOM 2433 N N . SER A 1 314 ? -41.132 -42.430 -0.708 1.00 39.45 338 SER A N 1
ATOM 2434 C CA . SER A 1 314 ? -41.053 -42.026 -2.112 1.00 43.28 338 SER A CA 1
ATOM 2435 C C . SER A 1 314 ? -39.860 -41.124 -2.372 1.00 43.20 338 SER A C 1
ATOM 2436 O O . SER A 1 314 ? -39.350 -41.081 -3.500 1.00 45.27 338 SER A O 1
ATOM 2439 N N . PHE A 1 315 ? -39.412 -40.380 -1.353 1.00 34.51 339 PHE A N 1
ATOM 2440 C CA . PHE A 1 315 ? -38.242 -39.538 -1.542 1.00 42.16 339 PHE A CA 1
ATOM 2441 C C . PHE A 1 315 ? -37.041 -40.345 -2.056 1.00 46.71 339 PHE A C 1
ATOM 2442 O O . PHE A 1 315 ? -36.169 -39.788 -2.739 1.00 41.22 339 PHE A O 1
ATOM 2450 N N . PHE A 1 316 ? -36.989 -41.657 -1.776 1.00 43.23 340 PHE A N 1
ATOM 2451 C CA . PHE A 1 316 ? -35.828 -42.484 -2.133 1.00 39.91 340 PHE A CA 1
ATOM 2452 C C . PHE A 1 316 ? -36.061 -43.270 -3.417 1.00 45.51 340 PHE A C 1
ATOM 2453 O O . PHE A 1 316 ? -35.266 -44.153 -3.755 1.00 51.22 340 PHE A O 1
ATOM 2461 N N . ASP A 1 317 ? -37.111 -42.933 -4.176 1.00 43.87 341 ASP A N 1
ATOM 2462 C CA . ASP A 1 317 ? -37.430 -43.709 -5.373 1.00 46.86 341 ASP A CA 1
ATOM 2463 C C . ASP A 1 317 ? -36.331 -43.590 -6.420 1.00 46.53 341 ASP A C 1
ATOM 2464 O O . ASP A 1 317 ? -36.009 -44.576 -7.084 1.00 54.72 341 ASP A O 1
ATOM 2469 N N . GLU A 1 318 ? -35.717 -42.401 -6.558 1.00 44.89 342 GLU A N 1
ATOM 2470 C CA . GLU A 1 318 ? -34.622 -42.231 -7.515 1.00 49.29 342 GLU A CA 1
ATOM 2471 C C . GLU A 1 318 ? -33.487 -43.237 -7.262 1.00 55.87 342 GLU A C 1
ATOM 2472 O O . GLU A 1 318 ? -32.846 -43.721 -8.210 1.00 50.34 342 GLU A O 1
ATOM 2478 N N . LEU A 1 319 ? -33.235 -43.587 -5.986 1.00 49.26 343 LEU A N 1
ATOM 2479 C CA . LEU A 1 319 ? -32.183 -44.569 -5.709 1.00 51.84 343 LEU A CA 1
ATOM 2480 C C . LEU A 1 319 ? -32.538 -45.966 -6.210 1.00 57.77 343 LEU A C 1
ATOM 2481 O O . LEU A 1 319 ? -31.634 -46.771 -6.450 1.00 52.20 343 LEU A O 1
ATOM 2486 N N . ARG A 1 320 ? -33.825 -46.284 -6.367 1.00 57.25 344 ARG A N 1
ATOM 2487 C CA . ARG A 1 320 ? -34.210 -47.598 -6.847 1.00 57.00 344 ARG A CA 1
ATOM 2488 C C . ARG A 1 320 ? -34.342 -47.642 -8.359 1.00 65.10 344 ARG A C 1
ATOM 2489 O O . ARG A 1 320 ? -34.673 -48.700 -8.907 1.00 69.87 344 ARG A O 1
ATOM 2497 N N . ASP A 1 321 ? -34.067 -46.519 -9.034 1.00 64.34 345 ASP A N 1
ATOM 2498 C CA . ASP A 1 321 ? -34.032 -46.470 -10.500 1.00 69.14 345 ASP A CA 1
ATOM 2499 C C . ASP A 1 321 ? -32.838 -47.271 -11.015 1.00 72.47 345 ASP A C 1
ATOM 2500 O O . ASP A 1 321 ? -31.699 -46.999 -10.616 1.00 67.18 345 ASP A O 1
ATOM 2505 N N . PRO A 1 322 ? -33.047 -48.233 -11.921 1.00 74.60 346 PRO A N 1
ATOM 2506 C CA . PRO A 1 322 ? -31.919 -49.062 -12.390 1.00 77.31 346 PRO A CA 1
ATOM 2507 C C . PRO A 1 322 ? -30.792 -48.276 -13.043 1.00 77.19 346 PRO A C 1
ATOM 2508 O O . PRO A 1 322 ? -29.665 -48.778 -13.085 1.00 74.64 346 PRO A O 1
ATOM 2512 N N . ASN A 1 323 ? -31.047 -47.064 -13.539 1.00 78.52 347 ASN A N 1
ATOM 2513 C CA . ASN A 1 323 ? -30.064 -46.307 -14.307 1.00 79.89 347 ASN A CA 1
ATOM 2514 C C . ASN A 1 323 ? -29.451 -45.139 -13.530 1.00 77.96 347 ASN A C 1
ATOM 2515 O O . ASN A 1 323 ? -28.769 -44.296 -14.130 1.00 72.53 347 ASN A O 1
ATOM 2520 N N . VAL A 1 324 ? -29.662 -45.066 -12.219 1.00 76.10 348 VAL A N 1
ATOM 2521 C CA . VAL A 1 324 ? -29.222 -43.907 -11.451 1.00 70.68 348 VAL A CA 1
ATOM 2522 C C . VAL A 1 324 ? -27.721 -43.997 -11.216 1.00 73.38 348 VAL A C 1
ATOM 2523 O O . VAL A 1 324 ? -27.190 -45.068 -10.909 1.00 73.36 348 VAL A O 1
ATOM 2527 N N . LYS A 1 325 ? -27.030 -42.865 -11.344 1.00 71.38 349 LYS A N 1
ATOM 2528 C CA . LYS A 1 325 ? -25.591 -42.816 -11.140 1.00 72.77 349 LYS A CA 1
ATOM 2529 C C . LYS A 1 325 ? -25.218 -41.592 -10.312 1.00 70.21 349 LYS A C 1
ATOM 2530 O O . LYS A 1 325 ? -25.969 -40.619 -10.228 1.00 71.70 349 LYS A O 1
ATOM 2536 N N . LEU A 1 326 ? -24.038 -41.651 -9.698 1.00 66.51 350 LEU A N 1
ATOM 2537 C CA . LEU A 1 326 ? -23.504 -40.489 -9.007 1.00 66.76 350 LEU A CA 1
ATOM 2538 C C . LEU A 1 326 ? -23.194 -39.365 -10.003 1.00 74.34 350 LEU A C 1
ATOM 2539 O O . LEU A 1 326 ? -22.901 -39.626 -11.176 1.00 72.88 350 LEU A O 1
ATOM 2544 N N . PRO A 1 327 ? -23.247 -38.100 -9.558 1.00 66.48 351 PRO A N 1
ATOM 2545 C CA . PRO A 1 327 ? -22.901 -36.998 -10.468 1.00 65.11 351 PRO A CA 1
ATOM 2546 C C . PRO A 1 327 ? -21.486 -37.090 -11.014 1.00 74.60 351 PRO A C 1
ATOM 2547 O O . PRO A 1 327 ? -21.224 -36.605 -12.120 1.00 77.32 351 PRO A O 1
ATOM 2551 N N . ASN A 1 328 ? -20.562 -37.699 -10.281 1.00 74.83 352 ASN A N 1
ATOM 2552 C CA . ASN A 1 328 ? -19.203 -37.869 -10.777 1.00 76.13 352 ASN A CA 1
ATOM 2553 C C . ASN A 1 328 ? -19.068 -39.050 -11.732 1.00 83.14 352 ASN A C 1
ATOM 2554 O O . ASN A 1 328 ? -17.943 -39.407 -12.094 1.00 87.10 352 ASN A O 1
ATOM 2559 N N . GLY A 1 329 ? -20.177 -39.667 -12.136 1.00 80.19 353 GLY A N 1
ATOM 2560 C CA . GLY A 1 329 ? -20.122 -40.786 -13.045 1.00 79.55 353 GLY A CA 1
ATOM 2561 C C . GLY A 1 329 ? -19.769 -42.124 -12.428 1.00 74.45 353 GLY A C 1
ATOM 2562 O O . GLY A 1 329 ? -19.643 -43.105 -13.168 1.00 80.08 353 GLY A O 1
ATOM 2563 N N . ARG A 1 330 ? -19.562 -42.206 -11.118 1.00 75.74 354 ARG A N 1
ATOM 2564 C CA . ARG A 1 330 ? -19.497 -43.531 -10.512 1.00 77.78 354 ARG A CA 1
ATOM 2565 C C . ARG A 1 330 ? -20.905 -44.062 -10.276 1.00 74.00 354 ARG A C 1
ATOM 2566 O O . ARG A 1 330 ? -21.872 -43.305 -10.196 1.00 77.77 354 ARG A O 1
ATOM 2574 N N . ASP A 1 331 ? -21.015 -45.379 -10.149 1.00 76.13 355 ASP A N 1
ATOM 2575 C CA . ASP A 1 331 ? -22.308 -45.929 -9.783 1.00 80.42 355 ASP A CA 1
ATOM 2576 C C . ASP A 1 331 ? -22.490 -45.848 -8.269 1.00 75.09 355 ASP A C 1
ATOM 2577 O O . ASP A 1 331 ? -21.523 -45.763 -7.501 1.00 72.62 355 ASP A O 1
ATOM 2582 N N . THR A 1 332 ? -23.753 -45.831 -7.848 1.00 66.37 356 THR A N 1
ATOM 2583 C CA . THR A 1 332 ? -24.056 -45.626 -6.446 1.00 67.35 356 THR A CA 1
ATOM 2584 C C . THR A 1 332 ? -23.488 -46.781 -5.617 1.00 65.33 356 THR A C 1
ATOM 2585 O O . THR A 1 332 ? -23.233 -47.874 -6.142 1.00 60.30 356 THR A O 1
ATOM 2589 N N . PRO A 1 333 ? -23.222 -46.540 -4.322 1.00 61.96 357 PRO A N 1
ATOM 2590 C CA . PRO A 1 333 ? -22.812 -47.641 -3.439 1.00 55.96 357 PRO A CA 1
ATOM 2591 C C . PRO A 1 333 ? -23.890 -48.709 -3.298 1.00 58.15 357 PRO A C 1
ATOM 2592 O O . PRO A 1 333 ? -24.979 -48.593 -3.884 1.00 57.97 357 PRO A O 1
ATOM 2596 N N . ALA A 1 334 ? -23.594 -49.747 -2.511 1.00 51.74 358 ALA A N 1
ATOM 2597 C CA . ALA A 1 334 ? -24.529 -50.849 -2.293 1.00 52.94 358 ALA A CA 1
ATOM 2598 C C . ALA A 1 334 ? -25.746 -50.357 -1.513 1.00 56.94 358 ALA A C 1
ATOM 2599 O O . ALA A 1 334 ? -25.603 -49.788 -0.429 1.00 53.16 358 ALA A O 1
ATOM 2601 N N . LEU A 1 335 ? -26.948 -50.577 -2.051 1.00 53.19 359 LEU A N 1
ATOM 2602 C CA . LEU A 1 335 ? -28.158 -50.065 -1.415 1.00 54.54 359 LEU A CA 1
ATOM 2603 C C . LEU A 1 335 ? -29.186 -51.124 -1.067 1.00 54.46 359 LEU A C 1
ATOM 2604 O O . LEU A 1 335 ? -30.098 -50.827 -0.290 1.00 47.57 359 LEU A O 1
ATOM 2609 N N . PHE A 1 336 ? -29.087 -52.333 -1.633 1.00 51.66 360 PHE A N 1
ATOM 2610 C CA . PHE A 1 336 ? -30.194 -53.282 -1.583 1.00 53.71 360 PHE A CA 1
ATOM 2611 C C . PHE A 1 336 ? -29.826 -54.638 -0.985 1.00 57.53 360 PHE A C 1
ATOM 2612 O O . PHE A 1 336 ? -30.684 -55.524 -0.957 1.00 55.67 360 PHE A O 1
ATOM 2620 N N . ASN A 1 337 ? -28.584 -54.834 -0.516 1.00 52.25 361 ASN A N 1
ATOM 2621 C CA . ASN A 1 337 ? -28.200 -56.095 0.125 1.00 55.78 361 ASN A CA 1
ATOM 2622 C C . ASN A 1 337 ? -28.784 -56.236 1.539 1.00 50.89 361 ASN A C 1
ATOM 2623 O O . ASN A 1 337 ? -28.035 -56.463 2.501 1.00 50.35 361 ASN A O 1
ATOM 2628 N N . PHE A 1 338 ? -30.110 -56.104 1.682 1.00 53.52 362 PHE A N 1
ATOM 2629 C CA . PHE A 1 338 ? -30.759 -56.279 2.981 1.00 47.97 362 PHE A CA 1
ATOM 2630 C C . PHE A 1 338 ? -30.616 -57.720 3.470 1.00 62.05 362 PHE A C 1
ATOM 2631 O O . PHE A 1 338 ? -30.666 -58.667 2.687 1.00 64.65 362 PHE A O 1
ATOM 2639 N N . THR A 1 339 ? -30.430 -57.881 4.775 1.00 59.73 363 THR A N 1
ATOM 2640 C CA . THR A 1 339 ? -30.458 -59.181 5.422 1.00 56.60 363 THR A CA 1
ATOM 2641 C C . THR A 1 339 ? -31.816 -59.399 6.088 1.00 62.25 363 THR A C 1
ATOM 2642 O O . THR A 1 339 ? -32.616 -58.467 6.244 1.00 52.62 363 THR A O 1
ATOM 2646 N N . THR A 1 340 ? -32.070 -60.655 6.483 1.00 55.96 364 THR A N 1
ATOM 2647 C CA . THR A 1 340 ? -3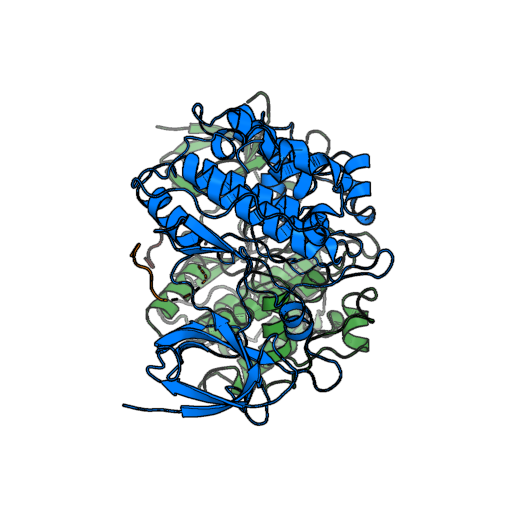3.290 -60.984 7.221 1.00 54.23 364 THR A CA 1
ATOM 2648 C C . THR A 1 340 ? -33.356 -60.204 8.531 1.00 50.70 364 THR A C 1
ATOM 2649 O O . THR A 1 340 ? -34.395 -59.641 8.892 1.00 52.06 364 THR A O 1
ATOM 2653 N N . GLN A 1 341 ? -32.237 -60.138 9.239 1.00 47.70 365 GLN A N 1
ATOM 2654 C CA . GLN A 1 341 ? -32.154 -59.329 10.449 1.00 48.36 365 GLN A CA 1
ATOM 2655 C C . GLN A 1 341 ? -32.603 -57.886 10.194 1.00 52.25 365 GLN A C 1
ATOM 2656 O O . GLN A 1 341 ? -33.422 -57.319 10.937 1.00 47.88 365 GLN A O 1
ATOM 2662 N N . GLU A 1 342 ? -32.060 -57.275 9.141 1.00 55.09 366 GLU A N 1
ATOM 2663 C CA . GLU A 1 342 ? -32.328 -55.865 8.851 1.00 49.05 366 GLU A CA 1
ATOM 2664 C C . GLU A 1 342 ? -33.789 -55.659 8.476 1.00 48.82 366 GLU A C 1
ATOM 2665 O O . GLU A 1 342 ? -34.376 -54.594 8.747 1.00 46.04 366 GLU A O 1
ATOM 2671 N N . LEU A 1 343 ? -34.398 -56.675 7.892 1.00 48.24 367 LEU A N 1
ATOM 2672 C CA . LEU A 1 343 ? -35.783 -56.604 7.457 1.00 53.58 367 LEU A CA 1
ATOM 2673 C C . LEU A 1 343 ? -36.781 -57.059 8.514 1.00 51.72 367 LEU A C 1
ATOM 2674 O O . LEU A 1 343 ? -37.992 -56.999 8.261 1.00 54.61 367 LEU A O 1
ATOM 2679 N N . SER A 1 344 ? -36.314 -57.410 9.718 1.00 51.09 368 SER A N 1
ATOM 2680 C CA . SER A 1 344 ? -37.167 -58.145 10.652 1.00 54.74 368 SER A CA 1
ATOM 2681 C C . SER A 1 344 ? -38.326 -57.310 11.203 1.00 57.47 368 SER A C 1
ATOM 2682 O O . SER A 1 344 ? -39.369 -57.876 11.544 1.00 48.97 368 SER A O 1
ATOM 2685 N N . SER A 1 345 ? -38.188 -55.982 11.325 1.00 50.61 369 SER A N 1
ATOM 2686 C CA . SER A 1 345 ? -39.337 -55.225 11.832 1.00 49.03 369 SER A CA 1
ATOM 2687 C C . SER A 1 345 ? -40.547 -55.292 10.890 1.00 59.17 369 SER A C 1
ATOM 2688 O O . SER A 1 345 ? -41.678 -55.030 11.328 1.00 52.02 369 SER A O 1
ATOM 2691 N N . ASN A 1 346 ? -40.338 -55.605 9.607 1.00 59.42 370 ASN A N 1
ATOM 2692 C CA . ASN A 1 346 ? -41.435 -55.610 8.633 1.00 65.92 370 ASN A CA 1
ATOM 2693 C C . ASN A 1 346 ? -40.970 -56.168 7.293 1.00 60.18 370 ASN A C 1
ATOM 2694 O O . ASN A 1 346 ? -40.697 -55.405 6.357 1.00 71.48 370 ASN A O 1
ATOM 2699 N N . PRO A 1 347 ? -40.904 -57.479 7.161 1.00 60.42 371 PRO A N 1
ATOM 2700 C CA . PRO A 1 347 ? -40.227 -58.093 6.003 1.00 75.92 371 PRO A CA 1
ATOM 2701 C C . PRO A 1 347 ? -40.826 -57.727 4.654 1.00 79.66 371 PRO A C 1
ATOM 2702 O O . PRO A 1 347 ? -40.090 -57.644 3.656 1.00 83.04 371 PRO A O 1
ATOM 2706 N N . PRO A 1 348 ? -42.135 -57.523 4.535 1.00 82.63 372 PRO A N 1
ATOM 2707 C CA . PRO A 1 348 ? -42.649 -57.301 3.184 1.00 80.08 372 PRO A CA 1
ATOM 2708 C C . PRO A 1 348 ? -42.562 -55.853 2.701 1.00 83.17 372 PRO A C 1
ATOM 2709 O O . PRO A 1 348 ? -43.211 -55.483 1.711 1.00 88.70 372 PRO A O 1
ATOM 2713 N N . LEU A 1 349 ? -41.757 -55.021 3.371 1.00 72.94 373 LEU A N 1
ATOM 2714 C CA . LEU A 1 349 ? -41.294 -53.801 2.725 1.00 68.56 373 LEU A CA 1
ATOM 2715 C C . LEU A 1 349 ? -40.183 -54.078 1.726 1.00 67.07 373 LEU A C 1
ATOM 2716 O O . LEU A 1 349 ? -39.839 -53.188 0.938 1.00 69.33 373 LEU A O 1
ATOM 2721 N N . ALA A 1 350 ? -39.612 -55.279 1.748 1.00 58.34 374 ALA A N 1
ATOM 2722 C CA . ALA A 1 350 ? -38.517 -55.605 0.843 1.00 71.63 374 ALA A CA 1
ATOM 2723 C C . ALA A 1 350 ? -38.932 -55.542 -0.615 1.00 76.82 374 ALA A C 1
ATOM 2724 O O . ALA A 1 350 ? -38.060 -55.520 -1.490 1.00 80.43 374 ALA A O 1
ATOM 2726 N N . THR A 1 351 ? -40.231 -55.551 -0.914 1.00 74.57 375 THR A N 1
ATOM 2727 C CA . THR A 1 351 ? -40.603 -55.529 -2.315 1.00 70.76 375 THR A CA 1
ATOM 2728 C C . THR A 1 351 ? -40.748 -54.106 -2.818 1.00 75.36 375 THR A C 1
ATOM 2729 O O . THR A 1 351 ? -40.722 -53.879 -4.035 1.00 78.96 375 THR A O 1
ATOM 2733 N N . ILE A 1 352 ? -40.853 -53.141 -1.909 1.00 63.76 376 ILE A N 1
ATOM 2734 C CA . ILE A 1 352 ? -40.403 -51.809 -2.276 1.00 72.69 376 ILE A CA 1
ATOM 2735 C C . ILE A 1 352 ? -38.881 -51.722 -2.163 1.00 69.53 376 ILE A C 1
ATOM 2736 O O . ILE A 1 352 ? -38.220 -51.123 -3.020 1.00 66.85 376 ILE A O 1
ATOM 2741 N N . LEU A 1 353 ? -38.295 -52.336 -1.123 1.00 69.72 377 LEU A N 1
ATOM 2742 C CA . LEU A 1 353 ? -36.908 -52.025 -0.774 1.00 61.14 377 LEU A CA 1
ATOM 2743 C C . LEU A 1 353 ? -35.923 -52.629 -1.769 1.00 64.26 377 LEU A C 1
ATOM 2744 O O . LEU A 1 353 ? -34.943 -51.976 -2.149 1.00 59.24 377 LEU A O 1
ATOM 2749 N N . ILE A 1 354 ? -36.176 -53.848 -2.229 1.00 65.05 378 ILE A N 1
ATOM 2750 C CA . ILE A 1 354 ? -35.292 -54.513 -3.187 1.00 67.88 378 ILE A CA 1
ATOM 2751 C C . ILE A 1 354 ? -35.950 -54.486 -4.565 1.00 70.80 378 ILE A C 1
ATOM 2752 O O . ILE A 1 354 ? -36.916 -55.226 -4.800 1.00 69.93 378 ILE A O 1
ATOM 2757 N N . PRO A 1 355 ? -35.485 -53.650 -5.492 1.00 72.01 379 PRO A N 1
ATOM 2758 C CA . PRO A 1 355 ? -36.157 -53.534 -6.793 1.00 71.00 379 PRO A CA 1
ATOM 2759 C C . PRO A 1 355 ? -35.914 -54.774 -7.633 1.00 80.29 379 PRO A C 1
ATOM 2760 O O . PRO A 1 355 ? -34.980 -55.547 -7.356 1.00 72.79 379 PRO A O 1
ATOM 2764 N N . PRO A 1 356 ? -36.736 -54.991 -8.675 1.00 81.98 380 PRO A N 1
ATOM 2765 C CA . PRO A 1 356 ? -36.562 -56.196 -9.505 1.00 73.85 380 PRO A CA 1
ATOM 2766 C C . PRO A 1 356 ? -35.130 -56.392 -9.973 1.00 72.33 380 PRO A C 1
ATOM 2767 O O . PRO A 1 356 ? -34.574 -57.486 -9.810 1.00 78.27 380 PRO A O 1
ATOM 2771 N N . HIS A 1 357 ? -34.494 -55.336 -10.497 1.00 72.42 381 HIS A N 1
ATOM 2772 C CA . HIS A 1 357 ? -33.104 -55.393 -10.951 1.00 76.30 381 HIS A CA 1
ATOM 2773 C C . HIS A 1 357 ? -32.073 -55.721 -9.810 1.00 83.53 381 HIS A C 1
ATOM 2774 O O . HIS A 1 357 ? -30.871 -55.568 -10.096 1.00 81.20 381 HIS A O 1
ATOM 2781 N N . ALA A 1 358 ? -32.482 -56.138 -8.607 1.00 83.42 382 ALA A N 1
ATOM 2782 C CA . ALA A 1 358 ? -31.552 -56.577 -7.559 1.00 78.46 382 ALA A CA 1
ATOM 2783 C C . ALA A 1 358 ? -32.015 -57.895 -6.896 1.00 77.41 382 ALA A C 1
ATOM 2784 O O . ALA A 1 358 ? -32.885 -58.615 -7.424 1.00 73.94 382 ALA A O 1
ATOM 2786 N N . SER B 2 7 ? -18.341 -27.361 15.200 1.00 70.90 7 SER B N 1
ATOM 2787 C CA . SER B 2 7 ? -17.512 -28.367 15.878 1.00 69.55 7 SER B CA 1
ATOM 2788 C C . SER B 2 7 ? -17.410 -29.659 15.057 1.00 61.77 7 SER B C 1
ATOM 2789 O O . SER B 2 7 ? -18.412 -30.269 14.701 1.00 58.85 7 SER B O 1
ATOM 2810 N N . ARG B 2 9 ? -15.752 -33.541 13.981 1.00 43.18 9 ARG B N 1
ATOM 2811 C CA . ARG B 2 9 ? -15.184 -34.802 14.457 1.00 42.92 9 ARG B CA 1
ATOM 2812 C C . ARG B 2 9 ? -13.663 -34.833 14.338 1.00 49.30 9 ARG B C 1
ATOM 2813 O O . ARG B 2 9 ? -12.954 -35.216 15.282 1.00 54.51 9 ARG B O 1
ATOM 2839 N N . LEU B 2 11 ? -9.691 -33.165 13.086 1.00 52.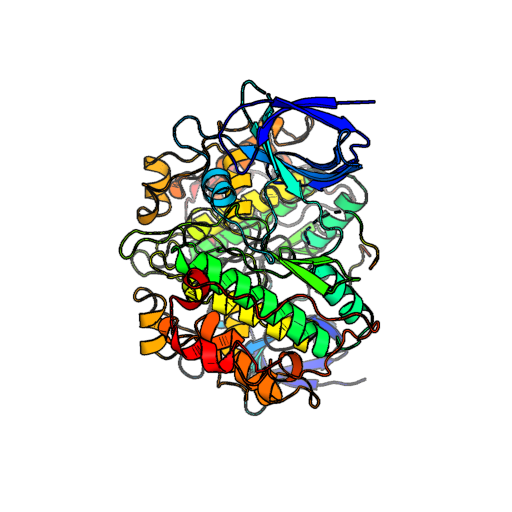08 11 LEU B N 1
ATOM 2840 C CA . LEU B 2 11 ? -8.873 -31.951 12.959 1.00 65.15 11 LEU B CA 1
ATOM 2841 C C . LEU B 2 11 ? -8.659 -31.492 11.499 1.00 67.02 11 LEU B C 1
ATOM 2842 O O . LEU B 2 11 ? -8.340 -30.325 11.257 1.00 71.69 11 LEU B O 1
ATOM 2847 N N . TYR B 2 12 ? -8.815 -32.400 10.533 1.00 62.69 12 TYR B N 1
ATOM 2848 C CA . TYR B 2 12 ? -8.408 -32.162 9.151 1.00 62.31 12 TYR B CA 1
ATOM 2849 C C . TYR B 2 12 ? -9.517 -32.585 8.191 1.00 64.83 12 TYR B C 1
ATOM 2850 O O . TYR B 2 12 ? -10.237 -33.559 8.438 1.00 60.08 12 TYR B O 1
ATOM 2859 N N . SER B 2 13 ? -9.652 -31.846 7.087 1.00 58.53 13 SER B N 1
ATOM 2860 C CA . SER B 2 13 ? -10.651 -32.158 6.075 1.00 61.21 13 SER B CA 1
ATOM 2861 C C . SER B 2 13 ? -10.197 -31.664 4.705 1.00 64.62 13 SER B C 1
ATOM 2862 O O . SER B 2 13 ? -9.667 -30.556 4.586 1.00 63.48 13 SER B O 1
ATOM 2865 N N . ARG B 2 14 ? -10.416 -32.498 3.674 1.00 64.59 14 ARG B N 1
ATOM 2866 C CA . ARG B 2 14 ? -10.215 -32.080 2.287 1.00 65.99 14 ARG B CA 1
ATOM 2867 C C . ARG B 2 14 ? -11.079 -30.883 1.916 1.00 68.50 14 ARG B C 1
ATOM 2868 O O . ARG B 2 14 ? -10.748 -30.184 0.951 1.00 71.93 14 ARG B O 1
ATOM 2876 N N . PHE B 2 15 ? -12.176 -30.634 2.650 1.00 66.66 15 PHE B N 1
ATOM 2877 C CA . PHE B 2 15 ? -13.049 -29.476 2.437 1.00 66.63 15 PHE B CA 1
ATOM 2878 C C . PHE B 2 15 ? -12.551 -28.212 3.136 1.00 73.67 15 PHE B C 1
ATOM 2879 O O . PHE B 2 15 ? -13.314 -27.248 3.250 1.00 81.36 15 PHE B O 1
ATOM 2887 N N . CYS B 2 16 ? -11.298 -28.186 3.584 1.00 80.82 16 CYS B N 1
ATOM 2888 C CA . CYS B 2 16 ? -10.727 -27.002 4.217 1.00 88.54 16 CYS B CA 1
ATOM 2889 C C . CYS B 2 16 ? -9.568 -26.447 3.396 1.00 91.81 16 CYS B C 1
ATOM 2890 O O . CYS B 2 16 ? -8.804 -27.199 2.791 1.00 93.66 16 CYS B O 1
ATOM 2893 N N . LYS C 1 12 ? -34.134 9.966 11.330 1.00 89.47 36 LYS C N 1
ATOM 2894 C CA . LYS C 1 12 ? -35.548 9.609 11.446 1.00 84.67 36 LYS C CA 1
ATOM 2895 C C . LYS C 1 12 ? -35.919 9.291 12.899 1.00 81.18 36 LYS C C 1
ATOM 2896 O O . LYS C 1 12 ? -35.169 8.632 13.618 1.00 83.84 36 LYS C O 1
ATOM 2902 N N . VAL C 1 13 ? -37.087 9.772 13.319 1.00 78.44 37 VAL C N 1
ATOM 2903 C CA . VAL C 1 13 ? -37.560 9.668 14.700 1.00 71.88 37 VAL C CA 1
ATOM 2904 C C . VAL C 1 13 ? -38.717 8.678 14.741 1.00 68.32 37 VAL C C 1
ATOM 2905 O O . VAL C 1 13 ? -39.711 8.849 14.023 1.00 70.76 37 VAL C O 1
ATOM 2909 N N . THR C 1 14 ? -38.585 7.640 15.568 1.00 65.59 38 THR C N 1
ATOM 2910 C CA . THR C 1 14 ? -39.661 6.685 15.805 1.00 53.97 38 THR C CA 1
ATOM 2911 C C . THR C 1 14 ? -40.372 7.052 17.101 1.00 56.83 38 THR C C 1
ATOM 2912 O O . THR C 1 14 ? -39.724 7.229 18.140 1.00 55.34 38 THR C O 1
ATOM 2916 N N . THR C 1 15 ? -41.695 7.190 17.041 1.00 51.65 39 THR C N 1
ATOM 2917 C CA . THR C 1 15 ? -42.492 7.450 18.233 1.00 51.91 39 THR C CA 1
ATOM 2918 C C . THR C 1 15 ? -43.466 6.302 18.492 1.00 55.74 39 THR C C 1
ATOM 2919 O O . THR C 1 15 ? -44.257 5.935 17.613 1.00 53.44 39 THR C O 1
ATOM 2923 N N . VAL C 1 16 ? -43.398 5.748 19.708 1.00 52.46 40 VAL C N 1
ATOM 2924 C CA . VAL C 1 16 ? -44.245 4.668 20.206 1.00 51.78 40 VAL C CA 1
ATOM 2925 C C . VAL C 1 16 ? -44.988 5.173 21.438 1.00 51.48 40 VAL C C 1
ATOM 2926 O O . VAL C 1 16 ? -44.610 6.179 22.047 1.00 46.93 40 VAL C O 1
ATOM 2930 N N . VAL C 1 17 ? -46.069 4.475 21.801 1.00 48.88 41 VAL C N 1
ATOM 2931 C CA . VAL C 1 17 ? -46.817 4.786 23.022 1.00 43.72 41 VAL C CA 1
ATOM 2932 C C . VAL C 1 17 ? -46.484 3.676 24.023 1.00 52.41 41 VAL C C 1
ATOM 2933 O O . VAL C 1 17 ? -46.914 2.525 23.850 1.00 49.75 41 VAL C O 1
ATOM 2937 N N . ALA C 1 18 ? -45.735 4.024 25.080 1.00 43.45 42 ALA C N 1
ATOM 2938 C CA . ALA C 1 18 ? -45.070 3.045 25.940 1.00 48.49 42 ALA C CA 1
ATOM 2939 C C . ALA C 1 18 ? -45.294 3.363 27.412 1.00 48.09 42 ALA C C 1
ATOM 2940 O O . ALA C 1 18 ? -45.425 4.523 27.801 1.00 45.09 42 ALA C O 1
ATOM 2942 N N . THR C 1 19 ? -45.271 2.339 28.227 1.00 44.57 43 THR C N 1
ATOM 2943 C CA . THR C 1 19 ? -45.525 2.474 29.669 1.00 43.63 43 THR C CA 1
ATOM 2944 C C . THR C 1 19 ? -44.214 2.395 30.431 1.00 48.59 43 THR C C 1
ATOM 2945 O O . THR C 1 19 ? -43.442 1.449 30.195 1.00 45.59 43 THR C O 1
ATOM 2949 N N . PRO C 1 20 ? -43.923 3.312 31.357 1.00 47.60 44 PRO C N 1
ATOM 2950 C CA . PRO C 1 20 ? -42.668 3.202 32.117 1.00 47.35 44 PRO C CA 1
ATOM 2951 C C . PRO C 1 20 ? -42.579 1.870 32.869 1.00 50.50 44 PRO C C 1
ATOM 2952 O O . PRO C 1 20 ? -43.555 1.384 33.426 1.00 48.54 44 PRO C O 1
ATOM 2956 N N . GLY C 1 21 ? -41.389 1.258 32.860 1.00 51.73 45 GLY C N 1
ATOM 2957 C CA . GLY C 1 21 ? -41.238 -0.021 33.540 1.00 46.81 45 GLY C CA 1
ATOM 2958 C C . GLY C 1 21 ? -41.518 0.035 35.028 1.00 58.81 45 GLY C C 1
ATOM 2959 O O . GLY C 1 21 ? -41.974 -0.946 35.617 1.00 64.85 45 GLY C O 1
ATOM 2960 N N . GLN C 1 22 ? -41.230 1.164 35.657 1.00 65.85 46 GLN C N 1
ATOM 2961 C CA . GLN C 1 22 ? -41.537 1.390 37.055 1.00 70.44 46 GLN C CA 1
ATOM 2962 C C . GLN C 1 22 ? -42.231 2.740 37.173 1.00 86.10 46 GLN C C 1
ATOM 2963 O O . GLN C 1 22 ? -42.022 3.642 36.356 1.00 85.52 46 GLN C O 1
ATOM 2969 N N . GLY C 1 23 ? -43.050 2.878 38.200 1.00 88.03 47 GLY C N 1
ATOM 2970 C CA . GLY C 1 23 ? -43.927 4.012 38.294 1.00 89.37 47 GLY C CA 1
ATOM 2971 C C . GLY C 1 23 ? -45.247 3.629 37.675 1.00 88.94 47 GLY C C 1
ATOM 2972 O O . GLY C 1 23 ? -45.330 2.651 36.917 1.00 90.60 47 GLY C O 1
ATOM 2973 N N . PRO C 1 24 ? -46.298 4.400 37.975 1.00 95.09 48 PRO C N 1
ATOM 2974 C CA . PRO C 1 24 ? -47.665 3.960 37.662 1.00 85.99 48 PRO C CA 1
ATOM 2975 C C . PRO C 1 24 ? -47.810 3.659 36.183 1.00 84.80 48 PRO C C 1
ATOM 2976 O O . PRO C 1 24 ? -47.109 4.236 35.344 1.00 82.62 48 PRO C O 1
ATOM 2980 N N . ASP C 1 25 ? -48.682 2.696 35.867 1.00 91.38 49 ASP C N 1
ATOM 2981 C CA . ASP C 1 25 ? -48.800 2.233 34.482 1.00 91.94 49 ASP C CA 1
ATOM 2982 C C . ASP C 1 25 ? -49.687 3.233 33.763 1.00 80.79 49 ASP C C 1
ATOM 2983 O O . ASP C 1 25 ? -50.912 3.133 33.734 1.00 82.85 49 ASP C O 1
ATOM 2988 N N . ARG C 1 26 ? -49.030 4.221 33.178 1.00 72.50 50 ARG C N 1
ATOM 2989 C CA . ARG C 1 26 ? -49.673 5.297 32.438 1.00 65.17 50 ARG C CA 1
ATOM 2990 C C . ARG C 1 26 ? -48.894 5.456 31.137 1.00 58.93 50 ARG C C 1
ATOM 2991 O O . ARG C 1 26 ? -47.738 5.938 31.164 1.00 57.24 50 ARG C O 1
ATOM 2999 N N . PRO C 1 27 ? -49.466 5.058 29.999 1.00 52.83 51 PRO C N 1
ATOM 3000 C CA . PRO C 1 27 ? -48.751 5.171 28.719 1.00 55.67 51 PRO C CA 1
ATOM 3001 C C . PRO C 1 27 ? -48.446 6.619 28.378 1.00 57.35 51 PRO C C 1
ATOM 3002 O O . PRO C 1 27 ? -49.231 7.522 28.671 1.00 51.79 51 PRO C O 1
ATOM 3006 N N . GLN C 1 28 ? -47.285 6.827 27.768 1.00 52.68 52 GLN C N 1
ATOM 3007 C CA . GLN C 1 28 ? -46.842 8.148 27.347 1.00 51.38 52 GLN C CA 1
ATOM 3008 C C . GLN C 1 28 ? -46.104 7.963 26.033 1.00 50.66 52 GLN C C 1
ATOM 3009 O O . GLN C 1 28 ? -45.578 6.881 25.747 1.00 44.48 52 GLN C O 1
ATOM 3015 N N . GLU C 1 29 ? -46.122 8.997 25.205 1.00 48.88 53 GLU C N 1
ATOM 3016 C CA . GLU C 1 29 ? -45.368 8.935 23.963 1.00 49.29 53 GLU C CA 1
ATOM 3017 C C . GLU C 1 29 ? -43.882 8.953 24.280 1.00 55.46 53 GLU C C 1
ATOM 3018 O O . GLU C 1 29 ? -43.420 9.737 25.121 1.00 47.49 53 GLU C O 1
ATOM 3024 N N . VAL C 1 30 ? -43.143 8.040 23.644 1.00 46.61 54 VAL C N 1
ATOM 3025 C CA . VAL C 1 30 ? -41.692 7.952 23.758 1.00 47.68 54 VAL C CA 1
ATOM 3026 C C . VAL C 1 30 ? -41.113 7.971 22.345 1.00 51.68 54 VAL C C 1
ATOM 3027 O O . VAL C 1 30 ? -41.526 7.175 21.491 1.00 54.12 54 VAL C O 1
ATOM 3031 N N . SER C 1 31 ? -40.165 8.868 22.092 1.00 48.32 55 SER C N 1
ATOM 3032 C CA . SER C 1 31 ? -39.530 8.980 20.781 1.00 47.54 55 SER C CA 1
ATOM 3033 C C . SER C 1 31 ? -38.067 8.559 20.892 1.00 51.45 55 SER C C 1
ATOM 3034 O O . SER C 1 31 ? -37.390 8.860 21.886 1.00 43.71 55 SER C O 1
ATOM 3037 N N . TYR C 1 32 ? -37.581 7.867 19.873 1.00 49.98 56 TYR C N 1
ATOM 3038 C CA . TYR C 1 32 ? -36.179 7.495 19.840 1.00 48.19 56 TYR C CA 1
ATOM 3039 C C . TYR C 1 32 ? -35.671 7.542 18.408 1.00 56.32 56 TYR C C 1
ATOM 3040 O O . TYR C 1 32 ? -36.442 7.634 17.447 1.00 51.34 56 TYR C O 1
ATOM 3049 N N . THR C 1 33 ? -34.350 7.463 18.271 1.00 54.33 57 THR C N 1
ATOM 3050 C CA . THR C 1 33 ? -33.736 7.624 16.968 1.00 57.12 57 THR C CA 1
ATOM 3051 C C . THR C 1 33 ? -32.491 6.743 16.900 1.00 52.43 57 THR C C 1
ATOM 3052 O O . THR C 1 33 ? -32.153 6.032 17.856 1.00 49.45 57 THR C O 1
ATOM 3056 N N . ASP C 1 34 ? -31.820 6.779 15.747 1.00 57.83 58 ASP C N 1
ATOM 3057 C CA . ASP C 1 34 ? -30.541 6.061 15.539 1.00 54.47 58 ASP C CA 1
ATOM 3058 C C . ASP C 1 34 ? -30.675 4.579 15.852 1.00 57.00 58 ASP C C 1
ATOM 3059 O O . ASP C 1 34 ? -29.821 3.990 16.524 1.00 49.37 58 ASP C O 1
ATOM 3064 N N . THR C 1 35 ? -31.777 3.971 15.407 1.00 55.40 59 THR C N 1
ATOM 3065 C CA . THR C 1 35 ? -31.944 2.548 15.662 1.00 54.71 59 THR C CA 1
ATOM 3066 C C . THR C 1 35 ? -30.911 1.771 14.864 1.00 56.63 59 THR C C 1
ATOM 3067 O O . THR C 1 35 ? -30.547 2.152 13.744 1.00 58.65 59 THR C O 1
ATOM 3071 N N . LYS C 1 36 ? -30.389 0.707 15.465 1.00 54.88 60 LYS C N 1
ATOM 3072 C CA . LYS C 1 36 ? -29.468 -0.154 14.747 1.00 50.87 60 LYS C CA 1
ATOM 3073 C C . LYS C 1 36 ? -29.594 -1.556 15.305 1.00 49.11 60 LYS C C 1
ATOM 3074 O O . LYS C 1 36 ? -29.746 -1.739 16.514 1.00 49.38 60 LYS C O 1
ATOM 3080 N N . VAL C 1 37 ? -29.525 -2.538 14.414 1.00 51.81 61 VAL C N 1
ATOM 3081 C CA . VAL C 1 37 ? -29.570 -3.929 14.836 1.00 49.87 61 VAL C CA 1
ATOM 3082 C C . VAL C 1 37 ? -28.314 -4.242 15.626 1.00 51.91 61 VAL C C 1
ATOM 3083 O O . VAL C 1 37 ? -27.194 -3.968 15.174 1.00 53.68 61 VAL C O 1
ATOM 3087 N N . ILE C 1 38 ? -28.489 -4.808 16.817 1.00 51.35 62 ILE C N 1
ATOM 3088 C CA . ILE C 1 38 ? -27.358 -5.171 17.658 1.00 52.54 62 ILE C CA 1
ATOM 3089 C C . ILE C 1 38 ? -27.339 -6.653 18.031 1.00 55.54 62 ILE C C 1
ATOM 3090 O O . ILE C 1 38 ? -26.370 -7.104 18.668 1.00 48.66 62 ILE C O 1
ATOM 3095 N N . GLY C 1 39 ? -28.351 -7.428 17.638 1.00 50.33 63 GLY C N 1
ATOM 3096 C CA . GLY C 1 39 ? -28.396 -8.843 17.971 1.00 52.33 63 GLY C CA 1
ATOM 3097 C C . GLY C 1 39 ? -29.654 -9.492 17.430 1.00 56.35 63 GLY C C 1
ATOM 3098 O O . GLY C 1 39 ? -30.490 -8.845 16.792 1.00 49.91 63 GLY C O 1
ATOM 3099 N N . ASN C 1 40 ? -29.779 -10.800 17.685 1.00 51.70 64 ASN C N 1
ATOM 3100 C CA . ASN C 1 40 ? -30.951 -11.575 17.271 1.00 53.81 64 ASN C CA 1
ATOM 3101 C C . ASN C 1 40 ? -31.569 -12.265 18.474 1.00 53.85 64 ASN C C 1
ATOM 3102 O O . ASN C 1 40 ? -30.852 -12.815 19.313 1.00 54.29 64 ASN C O 1
ATOM 3107 N N . GLY C 1 41 ? -32.897 -12.230 18.570 1.00 52.95 65 GLY C N 1
ATOM 3108 C CA . GLY C 1 41 ? -33.609 -12.922 19.616 1.00 49.36 65 GLY C CA 1
ATOM 3109 C C . GLY C 1 41 ? -34.476 -14.020 19.023 1.00 55.74 65 GLY C C 1
ATOM 3110 O O . GLY C 1 41 ? -34.481 -14.259 17.810 1.00 51.37 65 GLY C O 1
ATOM 3111 N N . SER C 1 42 ? -35.240 -14.680 19.909 1.00 46.47 66 SER C N 1
ATOM 3112 C CA . SER C 1 42 ? -36.098 -15.757 19.424 1.00 54.05 66 SER C CA 1
ATOM 3113 C C . SER C 1 42 ? -37.197 -15.215 18.536 1.00 58.48 66 SER C C 1
ATOM 3114 O O . SER C 1 42 ? -37.695 -15.936 17.664 1.00 52.63 66 SER C O 1
ATOM 3117 N N . PHE C 1 43 ? -37.584 -13.949 18.729 1.00 56.17 67 PHE C N 1
ATOM 3118 C CA . PHE C 1 43 ? -38.799 -13.438 18.095 1.00 59.82 67 PHE C CA 1
ATOM 3119 C C . PHE C 1 43 ? -38.535 -12.119 17.383 1.00 65.10 67 PHE C C 1
ATOM 3120 O O . PHE C 1 43 ? -39.383 -11.220 17.363 1.00 70.28 67 PHE C O 1
ATOM 3128 N N . GLY C 1 44 ? -37.372 -12.001 16.755 1.00 54.84 68 GLY C N 1
ATOM 3129 C CA . GLY C 1 44 ? -37.002 -10.814 16.010 1.00 60.98 68 GLY C CA 1
ATOM 3130 C C . GLY C 1 44 ? -35.640 -10.300 16.431 1.00 57.86 68 GLY C C 1
ATOM 3131 O O . GLY C 1 44 ? -35.030 -10.775 17.391 1.00 51.29 68 GLY C O 1
ATOM 3132 N N . VAL C 1 45 ? -35.156 -9.310 15.656 1.00 53.64 69 VAL C N 1
ATOM 3133 C CA . VAL C 1 45 ? -33.837 -8.734 15.947 1.00 50.79 69 VAL C CA 1
ATOM 3134 C C . VAL C 1 45 ? -33.935 -7.915 17.225 1.00 47.79 69 VAL C C 1
ATOM 3135 O O . VAL C 1 45 ? -35.020 -7.517 17.650 1.00 45.59 69 VAL C O 1
ATOM 3139 N N . VAL C 1 46 ? -32.780 -7.700 17.870 1.00 50.13 70 VAL C N 1
ATOM 3140 C CA . VAL C 1 46 ? -32.639 -6.764 18.985 1.00 44.41 70 VAL C CA 1
ATOM 3141 C C . VAL C 1 46 ? -32.024 -5.480 18.445 1.00 46.20 70 VAL C C 1
ATOM 3142 O O . VAL C 1 46 ? -31.112 -5.524 17.610 1.00 49.41 70 VAL C O 1
ATOM 3146 N N . TYR C 1 47 ? -32.536 -4.339 18.900 1.00 43.44 71 TYR C N 1
ATOM 3147 C CA . TYR C 1 47 ? -32.154 -3.016 18.418 1.00 42.53 71 TYR C CA 1
ATOM 3148 C C . TYR C 1 47 ? -31.539 -2.219 19.550 1.00 45.51 71 TYR C C 1
ATOM 3149 O O . TYR C 1 47 ? -31.903 -2.392 20.719 1.00 50.84 71 TYR C O 1
ATOM 3158 N N . GLN C 1 48 ? -30.618 -1.339 19.194 1.00 42.98 72 GLN C N 1
ATOM 3159 C CA . GLN C 1 48 ? -30.213 -0.242 20.045 1.00 41.59 72 GLN C CA 1
ATOM 3160 C C . GLN C 1 48 ? -30.897 1.000 19.505 1.00 48.15 72 GLN C C 1
ATOM 3161 O O . GLN C 1 48 ? -31.145 1.107 18.301 1.00 48.68 72 GLN C O 1
ATOM 3167 N N . ALA C 1 49 ? -31.237 1.919 20.401 1.00 45.64 73 ALA C N 1
ATOM 3168 C CA . ALA C 1 49 ? -31.841 3.182 19.990 1.00 49.06 73 ALA C CA 1
ATOM 3169 C C . ALA C 1 49 ? -31.418 4.241 20.993 1.00 44.79 73 ALA C C 1
ATOM 3170 O O . ALA C 1 49 ? -30.943 3.925 22.084 1.00 50.12 73 ALA C O 1
ATOM 3172 N N . LYS C 1 50 ? -31.546 5.499 20.608 1.00 49.95 74 LYS C N 1
ATOM 3173 C CA . LYS C 1 50 ? -31.243 6.607 21.502 1.00 44.46 74 LYS C CA 1
ATOM 3174 C C . LYS C 1 50 ? -32.535 7.353 21.817 1.00 48.59 74 LYS C C 1
ATOM 3175 O O . LYS C 1 50 ? -33.212 7.822 20.896 1.00 50.66 74 LYS C O 1
ATOM 3181 N N . LEU C 1 51 ? -32.852 7.491 23.110 1.00 49.46 75 LEU C N 1
ATOM 3182 C CA . LEU C 1 51 ? -34.040 8.232 23.544 1.00 47.82 75 LEU C CA 1
ATOM 3183 C C . LEU C 1 51 ? -33.916 9.720 23.211 1.00 59.92 75 LEU C C 1
ATOM 3184 O O . LEU C 1 51 ? -32.944 10.375 23.607 1.00 56.62 75 LEU C O 1
ATOM 3189 N N . CYS C 1 52 ? -34.922 10.265 22.504 1.00 56.85 76 CYS C N 1
ATOM 3190 C CA . CYS C 1 52 ? -34.848 11.657 22.073 1.00 63.36 76 CYS C CA 1
ATOM 3191 C C . CYS C 1 52 ? -34.800 12.598 23.258 1.00 68.11 76 CYS C C 1
ATOM 3192 O O . CYS C 1 52 ? -34.104 13.618 23.216 1.00 68.57 76 CYS C O 1
ATOM 3195 N N . ASP C 1 53 ? -35.516 12.254 24.327 1.00 83.20 77 ASP C N 1
ATOM 3196 C CA . ASP C 1 53 ? -35.589 13.109 25.501 1.00 85.07 77 ASP C CA 1
ATOM 3197 C C . ASP C 1 53 ? -34.209 13.317 26.121 1.00 81.61 77 ASP C C 1
ATOM 3198 O O . ASP C 1 53 ? -33.708 14.444 26.188 1.00 90.19 77 ASP C O 1
ATOM 3203 N N . SER C 1 54 ? -33.554 12.229 26.533 1.00 72.13 78 SER C N 1
ATOM 3204 C CA . SER C 1 54 ? -32.391 12.305 27.406 1.00 64.58 78 SER C CA 1
ATOM 3205 C C . SER C 1 54 ? -31.069 11.969 26.729 1.00 68.27 78 SER C C 1
ATOM 3206 O O . SER C 1 54 ? -30.012 12.086 27.370 1.00 64.22 78 SER C O 1
ATOM 3209 N N . GLY C 1 55 ? -31.090 11.547 25.469 1.00 58.60 79 GLY C N 1
ATOM 3210 C CA . GLY C 1 55 ? -29.887 11.053 24.840 1.00 57.75 79 GLY C CA 1
ATOM 3211 C C . GLY C 1 55 ? -29.458 9.679 25.283 1.00 59.99 79 GLY C C 1
ATOM 3212 O O . GLY C 1 55 ? -28.494 9.146 24.722 1.00 57.97 79 GLY C O 1
ATOM 3213 N N . GLU C 1 56 ? -30.152 9.068 26.246 1.00 56.83 80 GLU C N 1
ATOM 3214 C CA . GLU C 1 56 ? -29.703 7.789 26.791 1.00 57.85 80 GLU C CA 1
ATOM 3215 C C . GLU C 1 56 ? -29.947 6.646 25.805 1.00 55.12 80 GLU C C 1
ATOM 3216 O O . GLU C 1 56 ? -30.930 6.635 25.056 1.00 51.64 80 GLU C O 1
ATOM 3222 N N . LEU C 1 57 ? -29.050 5.666 25.824 1.00 46.96 81 LEU C N 1
ATOM 3223 C CA . LEU C 1 57 ? -29.174 4.525 24.938 1.00 49.73 81 LEU C CA 1
ATOM 3224 C C . LEU C 1 57 ? -29.955 3.386 25.583 1.00 47.03 81 LEU C C 1
ATOM 3225 O O . LEU C 1 57 ? -29.855 3.106 26.784 1.00 46.94 81 LEU C O 1
ATOM 3230 N N . VAL C 1 58 ? -30.723 2.704 24.749 1.00 42.21 82 VAL C N 1
ATOM 3231 C CA . VAL C 1 58 ? -31.584 1.616 25.195 1.00 42.39 82 VAL C CA 1
ATOM 3232 C C . VAL C 1 58 ? -31.469 0.489 24.189 1.00 38.49 82 VAL C C 1
ATOM 3233 O O . VAL C 1 58 ? -31.164 0.701 23.012 1.00 43.47 82 VAL C O 1
ATOM 3237 N N . ALA C 1 59 ? -31.744 -0.719 24.664 1.00 40.52 83 ALA C N 1
ATOM 3238 C CA . ALA C 1 59 ? -31.907 -1.868 23.804 1.00 39.64 83 ALA C CA 1
ATOM 3239 C C . ALA C 1 59 ? -33.374 -2.245 23.783 1.00 38.25 83 ALA C C 1
ATOM 3240 O O . ALA C 1 59 ? -34.046 -2.238 24.825 1.00 39.66 83 ALA C O 1
ATOM 3242 N N . ILE C 1 60 ? -33.833 -2.697 22.625 1.00 39.57 84 ILE C N 1
ATOM 3243 C CA . ILE C 1 60 ? -35.224 -3.063 22.448 1.00 35.39 84 ILE C CA 1
ATOM 3244 C C . ILE C 1 60 ? -35.302 -4.505 21.990 1.00 34.95 84 ILE C C 1
ATOM 3245 O O . ILE C 1 60 ? -34.856 -4.825 20.879 1.00 40.70 84 ILE C O 1
ATOM 3250 N N . LYS C 1 61 ? -35.913 -5.363 22.815 1.00 35.00 85 LYS C N 1
ATOM 3251 C CA . LYS C 1 61 ? -36.111 -6.772 22.466 1.00 38.35 85 LYS C CA 1
ATOM 3252 C C . LYS C 1 61 ? -37.600 -7.074 22.337 1.00 39.96 85 LYS C C 1
ATOM 3253 O O . LYS C 1 61 ? -38.428 -6.489 23.038 1.00 42.02 85 LYS C O 1
ATOM 3259 N N . LYS C 1 62 ? -37.925 -8.008 21.452 1.00 40.15 86 LYS C N 1
ATOM 3260 C CA . LYS C 1 62 ? -39.281 -8.448 21.158 1.00 47.87 86 LYS C CA 1
ATOM 3261 C C . LYS C 1 62 ? -39.573 -9.786 21.837 1.00 53.02 86 LYS C C 1
ATOM 3262 O O . LYS C 1 62 ? -38.770 -10.729 21.781 1.00 41.16 86 LYS C O 1
ATOM 3268 N N . VAL C 1 63 ? -40.735 -9.875 22.465 1.00 43.53 87 VAL C N 1
ATOM 3269 C CA . VAL C 1 63 ? -41.155 -11.078 23.175 1.00 51.51 87 VAL C CA 1
ATOM 3270 C C . VAL C 1 63 ? -42.620 -11.382 22.843 1.00 51.09 87 VAL C C 1
ATOM 3271 O O . VAL C 1 63 ? -43.397 -10.485 22.520 1.00 47.05 87 VAL C O 1
ATOM 3275 N N . LEU C 1 64 ? -42.997 -12.663 22.895 1.00 51.88 88 LEU C N 1
ATOM 3276 C CA . LEU C 1 64 ? -44.336 -13.094 22.482 1.00 52.45 88 LEU C CA 1
ATOM 3277 C C . LEU C 1 64 ? -45.357 -12.851 23.595 1.00 57.71 88 LEU C C 1
ATOM 3278 O O . LEU C 1 64 ? -45.132 -13.229 24.751 1.00 53.57 88 LEU C O 1
ATOM 3283 N N . GLN C 1 65 ? -46.493 -12.236 23.260 1.00 55.58 89 GLN C N 1
ATOM 3284 C CA . GLN C 1 65 ? -47.505 -11.976 24.273 1.00 62.22 89 GLN C CA 1
ATOM 3285 C C . GLN C 1 65 ? -48.559 -13.068 24.264 1.00 63.21 89 GLN C C 1
ATOM 3286 O O . GLN C 1 65 ? -49.315 -13.202 23.297 1.00 67.01 89 GLN C O 1
ATOM 3292 N N . ASP C 1 66 ? -48.603 -13.826 25.354 1.00 66.17 90 ASP C N 1
ATOM 3293 C CA . ASP C 1 66 ? -49.641 -14.819 25.581 1.00 73.40 90 ASP C CA 1
ATOM 3294 C C . ASP C 1 66 ? -50.969 -14.107 25.814 1.00 75.44 90 ASP C C 1
ATOM 3295 O O . ASP C 1 66 ? -51.036 -13.141 26.579 1.00 76.63 90 ASP C O 1
ATOM 3300 N N . LYS C 1 67 ? -52.027 -14.557 25.144 1.00 80.10 91 LYS C N 1
ATOM 3301 C CA . LYS C 1 67 ? -53.303 -13.880 25.345 1.00 83.57 91 LYS C CA 1
ATOM 3302 C C . LYS C 1 67 ? -53.998 -14.290 26.643 1.00 83.96 91 LYS C C 1
ATOM 3303 O O . LYS C 1 67 ? -54.964 -13.631 27.037 1.00 89.16 91 LYS C O 1
ATOM 3309 N N . ARG C 1 68 ? -53.523 -15.331 27.332 1.00 83.11 92 ARG C N 1
ATOM 3310 C CA . ARG C 1 68 ? -54.192 -15.842 28.522 1.00 78.28 92 ARG C CA 1
ATOM 3311 C C . ARG C 1 68 ? -53.422 -15.615 29.821 1.00 82.88 92 ARG C C 1
ATOM 3312 O O . ARG C 1 68 ? -53.936 -15.959 30.893 1.00 89.66 92 ARG C O 1
ATOM 3320 N N . PHE C 1 69 ? -52.218 -15.033 29.770 1.00 77.48 93 PHE C N 1
ATOM 3321 C CA . PHE C 1 69 ? -51.451 -14.761 30.975 1.00 64.94 93 PHE C CA 1
ATOM 3322 C C . PHE C 1 69 ? -50.602 -13.503 30.742 1.00 66.09 93 PHE C C 1
ATOM 3323 O O . PHE C 1 69 ? -50.120 -13.264 29.634 1.00 56.47 93 PHE C O 1
ATOM 3331 N N . LYS C 1 70 ? -50.422 -12.699 31.785 1.00 60.29 94 LYS C N 1
ATOM 3332 C CA . LYS C 1 70 ? -49.461 -11.625 31.686 1.00 53.16 94 LYS C CA 1
ATOM 3333 C C . LYS C 1 70 ? -48.100 -12.243 31.430 1.00 52.37 94 LYS C C 1
ATOM 3334 O O . LYS C 1 70 ? -47.866 -13.406 31.766 1.00 60.25 94 LYS C O 1
ATOM 3340 N N . ASN C 1 71 ? -47.229 -11.481 30.770 1.00 51.37 95 ASN C N 1
ATOM 3341 C CA . ASN C 1 71 ? -45.885 -11.945 30.469 1.00 46.03 95 ASN C CA 1
ATOM 3342 C C . ASN C 1 71 ? -45.072 -11.988 31.764 1.00 48.95 95 ASN C C 1
ATOM 3343 O O . ASN C 1 71 ? -44.963 -10.989 32.492 1.00 41.30 95 ASN C O 1
ATOM 3348 N N . ARG C 1 72 ? -44.520 -13.161 32.060 1.00 41.01 96 ARG C N 1
ATOM 3349 C CA . ARG C 1 72 ? -43.770 -13.356 33.296 1.00 43.19 96 ARG C CA 1
ATOM 3350 C C . ARG C 1 72 ? -42.524 -12.480 33.354 1.00 40.14 96 ARG C C 1
ATOM 3351 O O . ARG C 1 72 ? -42.230 -11.869 34.392 1.00 40.60 96 ARG C O 1
ATOM 3359 N N . GLU C 1 73 ? -41.757 -12.429 32.265 1.00 35.64 97 GLU C N 1
ATOM 3360 C CA . GLU C 1 73 ? -40.530 -11.630 32.253 1.00 35.73 97 GLU C CA 1
ATOM 3361 C C . GLU C 1 73 ? -40.849 -10.151 32.525 1.00 39.50 97 GLU C C 1
ATOM 3362 O O . GLU C 1 73 ? -40.226 -9.510 33.375 1.00 37.41 97 GLU C O 1
ATOM 3368 N N . LEU C 1 74 ? -41.891 -9.632 31.880 1.00 38.54 98 LEU C N 1
ATOM 3369 C CA . LEU C 1 74 ? -42.347 -8.266 32.162 1.00 37.50 98 LEU C CA 1
ATOM 3370 C C . LEU C 1 74 ? -42.746 -8.113 33.619 1.00 43.45 98 LEU C C 1
ATOM 3371 O O . LEU C 1 74 ? -42.322 -7.171 34.305 1.00 42.93 98 LEU C O 1
ATOM 3376 N N . GLN C 1 75 ? -43.593 -9.019 34.098 1.00 39.95 99 GLN C N 1
ATOM 3377 C CA . GLN C 1 75 ? -44.068 -8.950 35.475 1.00 46.13 99 GLN C CA 1
ATOM 3378 C C . GLN C 1 75 ? -42.910 -8.966 36.466 1.00 45.93 99 GLN C C 1
ATOM 3379 O O . GLN C 1 75 ? -42.915 -8.226 37.455 1.00 44.90 99 GLN C O 1
ATOM 3385 N N . ILE C 1 76 ? -41.892 -9.790 36.215 1.00 43.60 100 ILE C N 1
ATOM 3386 C CA . ILE C 1 76 ? -40.743 -9.794 37.104 1.00 42.87 100 ILE C CA 1
ATOM 3387 C C . ILE C 1 76 ? -39.924 -8.512 36.919 1.00 42.10 100 ILE C C 1
ATOM 3388 O O . ILE C 1 76 ? -39.600 -7.824 37.900 1.00 45.14 100 ILE C O 1
ATOM 3393 N N . MET C 1 77 ? -39.629 -8.129 35.659 1.00 36.53 101 MET C N 1
ATOM 3394 C CA . MET C 1 77 ? -38.802 -6.927 35.425 1.00 44.23 101 MET C CA 1
ATOM 3395 C C . MET C 1 77 ? -39.394 -5.652 36.042 1.00 46.54 101 MET C C 1
ATOM 3396 O O . MET C 1 77 ? -38.642 -4.727 36.390 1.00 48.94 101 MET C O 1
ATOM 3401 N N . ARG C 1 78 ? -40.720 -5.534 36.131 1.00 43.92 102 ARG C N 1
ATOM 3402 C CA . ARG C 1 78 ? -41.274 -4.282 36.663 1.00 47.18 102 ARG C CA 1
ATOM 3403 C C . ARG C 1 78 ? -41.072 -4.147 38.165 1.00 54.28 102 ARG C C 1
ATOM 3404 O O . ARG C 1 78 ? -41.100 -3.023 38.668 1.00 63.38 102 ARG C O 1
ATOM 3412 N N . LYS C 1 79 ? -40.904 -5.260 38.892 1.00 45.15 103 LYS C N 1
ATOM 3413 C CA . LYS C 1 79 ? -40.720 -5.225 40.342 1.00 53.59 103 LYS C CA 1
ATOM 3414 C C . LYS C 1 79 ? -39.242 -5.129 40.768 1.00 53.94 103 LYS C C 1
ATOM 3415 O O . LYS C 1 79 ? -38.966 -4.803 41.924 1.00 53.41 103 LYS C O 1
ATOM 3421 N N . LEU C 1 80 ? -38.279 -5.355 39.875 1.00 42.80 104 LEU C N 1
ATOM 3422 C CA . LEU C 1 80 ? -36.874 -5.367 40.287 1.00 47.98 104 LEU C CA 1
ATOM 3423 C C . LEU C 1 80 ? -36.273 -3.961 40.251 1.00 47.46 104 LEU C C 1
ATOM 3424 O O . LEU C 1 80 ? -36.478 -3.207 39.295 1.00 50.61 104 LEU C O 1
ATOM 3429 N N . ASP C 1 81 ? -35.491 -3.635 41.282 1.00 43.91 105 ASP C N 1
ATOM 3430 C CA . ASP C 1 81 ? -34.844 -2.320 41.447 1.00 43.44 105 ASP C CA 1
ATOM 3431 C C . ASP C 1 81 ? -33.523 -2.565 42.187 1.00 50.63 105 ASP C C 1
ATOM 3432 O O . ASP C 1 81 ? -33.500 -2.624 43.423 1.00 45.54 105 ASP C O 1
ATOM 3437 N N . HIS C 1 82 ? -32.437 -2.741 41.418 1.00 42.42 106 HIS C N 1
ATOM 3438 C CA . HIS C 1 82 ? -31.134 -3.090 41.992 1.00 45.73 106 HIS C CA 1
ATOM 3439 C C . HIS C 1 82 ? -30.007 -2.628 41.065 1.00 45.85 106 HIS C C 1
ATOM 3440 O O . HIS C 1 82 ? -30.054 -2.852 39.852 1.00 42.96 106 HIS C O 1
ATOM 3447 N N . CYS C 1 83 ? -28.988 -1.987 41.645 1.00 50.86 107 CYS C N 1
ATOM 3448 C CA . CYS C 1 83 ? -27.822 -1.516 40.890 1.00 43.20 107 CYS C CA 1
ATOM 3449 C C . CYS C 1 83 ? -27.104 -2.617 40.076 1.00 49.50 107 CYS C C 1
ATOM 3450 O O . CYS C 1 83 ? -26.341 -2.282 39.163 1.00 46.42 107 CYS C O 1
ATOM 3453 N N . ASN C 1 84 ? -27.314 -3.915 40.360 1.00 43.20 108 ASN C N 1
ATOM 3454 C CA . ASN C 1 84 ? -26.664 -4.971 39.592 1.00 41.31 108 ASN C CA 1
ATOM 3455 C C . ASN C 1 84 ? -27.646 -5.775 38.745 1.00 43.02 108 ASN C C 1
ATOM 3456 O O . ASN C 1 84 ? -27.360 -6.914 38.375 1.00 37.23 108 ASN C O 1
ATOM 3461 N N . ILE C 1 85 ? -28.788 -5.177 38.388 1.00 39.53 109 ILE C N 1
ATOM 3462 C CA . ILE C 1 85 ? -29.771 -5.791 37.501 1.00 38.59 109 ILE C CA 1
ATOM 3463 C C . ILE C 1 85 ? -30.167 -4.764 36.456 1.00 40.47 109 ILE C C 1
ATOM 3464 O O . ILE C 1 85 ? -30.373 -3.588 36.789 1.00 36.07 109 ILE C O 1
ATOM 3469 N N . VAL C 1 86 ? -30.255 -5.200 35.190 1.00 34.68 110 VAL C N 1
ATOM 3470 C CA . VAL C 1 86 ? -30.544 -4.260 34.113 1.00 35.43 110 VAL C CA 1
ATOM 3471 C C . VAL C 1 86 ? -31.932 -3.688 34.332 1.00 41.61 110 VAL C C 1
ATOM 3472 O O . VAL C 1 86 ? -32.838 -4.387 34.801 1.00 35.09 110 VAL C O 1
ATOM 3476 N N . ARG C 1 87 ? -32.086 -2.399 34.029 1.00 39.02 111 ARG C N 1
ATOM 3477 C CA . ARG C 1 87 ? -33.318 -1.683 34.317 1.00 42.45 111 ARG C CA 1
ATOM 3478 C C . ARG C 1 87 ? -34.256 -1.693 33.112 1.00 39.26 111 ARG C C 1
ATOM 3479 O O . ARG C 1 87 ? -33.858 -1.345 31.989 1.00 39.57 111 ARG C O 1
ATOM 3487 N N . LEU C 1 88 ? -35.491 -2.116 33.345 1.00 37.07 112 LEU C N 1
ATOM 3488 C CA . LEU C 1 88 ? -36.569 -1.973 32.367 1.00 37.49 112 LEU C CA 1
ATOM 3489 C C . LEU C 1 88 ? -37.014 -0.520 32.361 1.00 41.52 112 LEU C C 1
ATOM 3490 O O . LEU C 1 88 ? -37.613 -0.057 33.338 1.00 41.85 112 LEU C O 1
ATOM 3495 N N . ARG C 1 89 ? -36.723 0.207 31.273 1.00 41.35 113 ARG C N 1
ATOM 3496 C CA . ARG C 1 89 ? -37.145 1.606 31.165 1.00 39.50 113 ARG C CA 1
ATOM 3497 C C . ARG C 1 89 ? -38.597 1.726 30.716 1.00 50.18 113 ARG C C 1
ATOM 3498 O O . ARG C 1 89 ? -39.354 2.505 31.296 1.00 45.03 113 ARG C O 1
ATOM 3506 N N . TYR C 1 90 ? -39.001 1.012 29.659 1.00 43.28 114 TYR C N 1
ATOM 3507 C CA . TYR C 1 90 ? -40.376 1.112 29.157 1.00 42.26 114 TYR C CA 1
ATOM 3508 C C . TYR C 1 90 ? -40.752 -0.216 28.522 1.00 43.79 114 TYR C C 1
ATOM 3509 O O . TYR C 1 90 ? -39.881 -1.044 28.227 1.00 38.72 114 TYR C O 1
ATOM 3518 N N . PHE C 1 91 ? -42.046 -0.385 28.233 1.00 37.07 115 PHE C N 1
ATOM 3519 C CA . PHE C 1 91 ? -42.505 -1.453 27.350 1.00 39.61 115 PHE C CA 1
ATOM 3520 C C . PHE C 1 91 ? -43.667 -0.972 26.485 1.00 41.94 115 PHE C C 1
ATOM 3521 O O . PHE C 1 91 ? -44.462 -0.120 26.901 1.00 38.59 115 PHE C O 1
ATOM 3529 N N . PHE C 1 92 ? -43.780 -1.541 25.281 1.00 37.49 116 PHE C N 1
ATOM 3530 C CA . PHE C 1 92 ? -44.903 -1.217 24.391 1.00 43.15 116 PHE C CA 1
ATOM 3531 C C . PHE C 1 92 ? -45.194 -2.420 23.502 1.00 47.39 116 PHE C C 1
ATOM 3532 O O . PHE C 1 92 ? -44.482 -3.430 23.532 1.00 43.60 116 PHE C O 1
ATOM 3540 N N . TYR C 1 93 ? -46.227 -2.296 22.664 1.00 40.88 117 TYR C N 1
ATOM 3541 C CA . TYR C 1 93 ? -46.706 -3.425 21.870 1.00 50.11 117 TYR C CA 1
ATOM 3542 C C . TYR C 1 93 ? -46.570 -3.143 20.375 1.00 55.51 117 TYR C C 1
ATOM 3543 O O . TYR C 1 93 ? -46.653 -1.996 19.933 1.00 51.49 117 TYR C O 1
ATOM 3552 N N . SER C 1 94 ? -46.344 -4.204 19.594 1.00 55.84 118 SER C N 1
ATOM 3553 C CA . SER C 1 94 ? -46.240 -4.086 18.142 1.00 56.27 118 SER C CA 1
ATOM 3554 C C . SER C 1 94 ? -46.788 -5.347 17.480 1.00 65.80 118 SER C C 1
ATOM 3555 O O . SER C 1 94 ? -47.017 -6.372 18.130 1.00 69.47 118 SER C O 1
ATOM 3558 N N . SER C 1 95 ? -46.961 -5.270 16.164 1.00 73.16 119 SER C N 1
ATOM 3559 C CA . SER C 1 95 ? -47.670 -6.307 15.411 1.00 81.03 119 SER C CA 1
ATOM 3560 C C . SER C 1 95 ? -46.947 -6.630 14.102 1.00 91.98 119 SER C C 1
ATOM 3561 O O . SER C 1 95 ? -46.309 -5.758 13.504 1.00 95.31 119 SER C O 1
ATOM 3564 N N . LYS C 1 99 ? -48.903 -11.603 9.813 1.00 99.39 123 LYS C N 1
ATOM 3565 C CA . LYS C 1 99 ? -49.454 -12.246 11.001 1.00 103.29 123 LYS C CA 1
ATOM 3566 C C . LYS C 1 99 ? -50.198 -11.235 11.884 1.00 111.72 123 LYS C C 1
ATOM 3567 O O . LYS C 1 99 ? -49.788 -10.067 11.977 1.00 108.30 123 LYS C O 1
ATOM 3573 N N . ASP C 1 100 ? -51.297 -11.682 12.510 1.00 113.82 124 ASP C N 1
ATOM 3574 C CA . ASP C 1 100 ? -52.099 -10.866 13.423 1.00 116.93 124 ASP C CA 1
ATOM 3575 C C . ASP C 1 100 ? -51.705 -11.078 14.890 1.00 115.46 124 ASP C C 1
ATOM 3576 O O . ASP C 1 100 ? -52.529 -10.892 15.799 1.00 111.41 124 ASP C O 1
ATOM 3581 N N . GLU C 1 101 ? -50.450 -11.471 15.119 1.00 107.63 125 GLU C N 1
ATOM 3582 C CA . GLU C 1 101 ? -49.830 -11.655 16.422 1.00 96.86 125 GLU C CA 1
ATOM 3583 C C . GLU C 1 101 ? -49.680 -10.318 17.157 1.00 91.03 125 GLU C C 1
ATOM 3584 O O . GLU C 1 101 ? -49.907 -9.242 16.598 1.00 102.83 125 GLU C O 1
ATOM 3590 N N . VAL C 1 102 ? -49.244 -10.388 18.416 1.00 73.32 126 VAL C N 1
ATOM 3591 C CA . VAL C 1 102 ? -48.921 -9.191 19.188 1.00 69.18 126 VAL C CA 1
ATOM 3592 C C . VAL C 1 102 ? -47.625 -9.426 19.952 1.00 65.72 126 VAL C C 1
ATOM 3593 O O . VAL C 1 102 ? -47.523 -10.374 20.742 1.00 71.00 126 VAL C O 1
ATOM 3597 N N . TYR C 1 103 ? -46.640 -8.562 19.740 1.00 53.13 127 TYR C N 1
ATOM 3598 C CA . TYR C 1 103 ? -45.350 -8.709 20.404 1.00 54.60 127 TYR C CA 1
ATOM 3599 C C . TYR C 1 103 ? -45.188 -7.625 21.463 1.00 54.32 127 TYR C C 1
ATOM 3600 O O . TYR C 1 103 ? -45.524 -6.458 21.229 1.00 50.66 127 TYR C O 1
ATOM 3609 N N . LEU C 1 104 ? -44.735 -8.041 22.641 1.00 46.95 128 LEU C N 1
ATOM 3610 C CA . LEU C 1 104 ? -44.295 -7.155 23.705 1.00 42.37 128 LEU C CA 1
ATOM 3611 C C . LEU C 1 104 ? -42.863 -6.716 23.423 1.00 47.05 128 LEU C C 1
ATOM 3612 O O . LEU C 1 104 ? -42.010 -7.555 23.118 1.00 46.53 128 LEU C O 1
ATOM 3617 N N . ASN C 1 105 ? -42.608 -5.406 23.497 1.00 36.58 129 ASN C N 1
ATOM 3618 C CA . ASN C 1 105 ? -41.296 -4.816 23.259 1.00 39.66 129 ASN C CA 1
ATOM 3619 C C . ASN C 1 105 ? -40.815 -4.280 24.593 1.00 42.83 129 ASN C C 1
ATOM 3620 O O . ASN C 1 105 ? -41.515 -3.470 25.216 1.00 42.23 129 ASN C O 1
ATOM 3625 N N . LEU C 1 106 ? -39.663 -4.757 25.045 1.00 32.59 130 LEU C N 1
ATOM 3626 C CA . LEU C 1 106 ? -39.062 -4.364 26.323 1.00 37.03 130 LEU C CA 1
ATOM 3627 C C . LEU C 1 106 ? -37.897 -3.439 26.016 1.00 42.34 130 LEU C C 1
ATOM 3628 O O . LEU C 1 106 ? -37.023 -3.789 25.215 1.00 41.48 130 LEU C O 1
ATOM 3633 N N . VAL C 1 107 ? -37.912 -2.255 26.622 1.00 37.79 131 VAL C N 1
ATOM 3634 C CA . VAL C 1 107 ? -36.910 -1.215 26.413 1.00 39.22 131 VAL C CA 1
ATOM 3635 C C . VAL C 1 107 ? -36.079 -1.175 27.683 1.00 46.48 131 VAL C C 1
ATOM 3636 O O . VAL C 1 107 ? -36.603 -0.825 28.755 1.00 36.73 131 VAL C O 1
ATOM 3640 N N . LEU C 1 108 ? -34.797 -1.562 27.565 1.00 38.79 132 LEU C N 1
ATOM 3641 C CA . LEU C 1 108 ? -33.886 -1.720 28.689 1.00 39.92 132 LEU C CA 1
ATOM 3642 C C . LEU C 1 108 ? -32.731 -0.729 28.569 1.00 43.05 132 LEU C C 1
ATOM 3643 O O . LEU C 1 108 ? -32.341 -0.337 27.458 1.00 37.56 132 LEU C O 1
ATOM 3648 N N . ASP C 1 109 ? -32.190 -0.295 29.708 1.00 41.23 133 ASP C N 1
ATOM 3649 C CA . ASP C 1 109 ? -30.948 0.472 29.665 1.00 40.11 133 ASP C CA 1
ATOM 3650 C C . ASP C 1 109 ? -29.875 -0.331 28.909 1.00 39.81 133 ASP C C 1
ATOM 3651 O O . ASP C 1 109 ? -29.660 -1.508 29.194 1.00 41.76 133 ASP C O 1
ATOM 3656 N N . TYR C 1 110 ? -29.231 0.289 27.928 1.00 40.55 134 TYR C N 1
ATOM 3657 C CA . TYR C 1 110 ? -28.245 -0.402 27.096 1.00 48.94 134 TYR C CA 1
ATOM 3658 C C . TYR C 1 110 ? -26.884 -0.479 27.802 1.00 49.27 134 TYR C C 1
ATOM 3659 O O . TYR C 1 110 ? -26.386 0.526 28.322 1.00 40.59 134 TYR C O 1
ATOM 3668 N N . VAL C 1 111 ? -26.272 -1.659 27.808 1.00 40.36 135 VAL C N 1
ATOM 3669 C CA . VAL C 1 111 ? -24.936 -1.838 28.365 1.00 50.46 135 VAL C CA 1
ATOM 3670 C C . VAL C 1 111 ? -24.057 -2.431 27.261 1.00 46.99 135 VAL C C 1
ATOM 3671 O O . VAL C 1 111 ? -24.442 -3.412 26.628 1.00 47.38 135 VAL C O 1
ATOM 3675 N N . PRO C 1 112 ? -22.930 -1.810 26.908 1.00 45.24 136 PRO C N 1
ATOM 3676 C CA . PRO C 1 112 ? -22.292 -2.165 25.629 1.00 49.82 136 PRO C CA 1
ATOM 3677 C C . PRO C 1 112 ? -21.587 -3.510 25.629 1.00 51.13 136 PRO C C 1
ATOM 3678 O O . PRO C 1 112 ? -21.496 -4.118 24.556 1.00 58.02 136 PRO C O 1
ATOM 3682 N N . GLU C 1 113 ? -21.084 -3.996 26.771 1.00 40.21 137 GLU C N 1
ATOM 3683 C CA . GLU C 1 113 ? -20.246 -5.196 26.781 1.00 40.40 137 GLU C CA 1
ATOM 3684 C C . GLU C 1 113 ? -20.772 -6.250 27.768 1.00 40.87 137 GLU C C 1
ATOM 3685 O O . GLU C 1 113 ? -21.765 -6.041 28.467 1.00 36.89 137 GLU C O 1
ATOM 3691 N N . THR C 1 114 ? -20.110 -7.413 27.797 1.00 36.15 138 THR C N 1
ATOM 3692 C CA . THR C 1 114 ? -20.481 -8.519 28.681 1.00 34.45 138 THR C CA 1
ATOM 3693 C C . THR C 1 114 ? -19.212 -9.117 29.273 1.00 34.09 138 THR C C 1
ATOM 3694 O O . THR C 1 114 ? -18.112 -8.935 28.744 1.00 34.72 138 THR C O 1
ATOM 3698 N N . VAL C 1 115 ? -19.384 -9.839 30.381 1.00 30.26 139 VAL C N 1
ATOM 3699 C CA . VAL C 1 115 ? -18.308 -10.688 30.913 1.00 30.65 139 VAL C CA 1
ATOM 3700 C C . VAL C 1 115 ? -17.833 -11.695 29.869 1.00 36.81 139 VAL C C 1
ATOM 3701 O O . VAL C 1 115 ? -16.628 -11.993 29.790 1.00 36.63 139 VAL C O 1
ATOM 3705 N N . TYR C 1 116 ? -18.747 -12.238 29.039 1.00 32.88 140 TYR C N 1
ATOM 3706 C CA . TYR C 1 116 ? -18.286 -13.232 28.055 1.00 33.19 140 TYR C CA 1
ATOM 3707 C C . TYR C 1 116 ? -17.273 -12.620 27.102 1.00 31.67 140 TYR C C 1
ATOM 3708 O O . TYR C 1 116 ? -16.281 -13.252 26.752 1.00 36.96 140 TYR C O 1
ATOM 3717 N N . ARG C 1 117 ? -17.507 -11.369 26.680 1.00 31.79 141 ARG C N 1
ATOM 3718 C CA . ARG C 1 117 ? -16.593 -10.746 25.735 1.00 35.71 141 ARG C CA 1
ATOM 3719 C C . ARG C 1 117 ? -15.226 -10.497 26.386 1.00 35.02 141 ARG C C 1
ATOM 3720 O O . ARG C 1 117 ? -14.183 -10.713 25.757 1.00 36.96 141 ARG C O 1
ATOM 3728 N N . VAL C 1 118 ? -15.209 -10.060 27.651 1.00 34.47 142 VAL C N 1
ATOM 3729 C CA . VAL C 1 118 ? -13.913 -9.858 28.314 1.00 42.38 142 VAL C CA 1
ATOM 3730 C C . VAL C 1 118 ? -13.193 -11.182 28.453 1.00 37.63 142 VAL C C 1
ATOM 3731 O O . VAL C 1 118 ? -11.984 -11.293 28.206 1.00 41.90 142 VAL C O 1
ATOM 3735 N N . ALA C 1 119 ? -13.929 -12.211 28.831 1.00 35.12 143 ALA C N 1
ATOM 3736 C CA . ALA C 1 119 ? -13.300 -13.498 29.052 1.00 35.74 143 ALA C CA 1
ATOM 3737 C C . ALA C 1 119 ? -12.739 -14.065 27.751 1.00 37.17 143 ALA C C 1
ATOM 3738 O O . ALA C 1 119 ? -11.620 -14.581 27.731 1.00 40.42 143 ALA C O 1
ATOM 3740 N N . ARG C 1 120 ? -13.502 -13.992 26.651 1.00 36.74 144 ARG C N 1
ATOM 3741 C CA . ARG C 1 120 ? -13.019 -14.546 25.385 1.00 38.44 144 ARG C CA 1
ATOM 3742 C C . ARG C 1 120 ? -11.803 -13.767 24.882 1.00 40.78 144 ARG C C 1
ATOM 3743 O O . ARG C 1 120 ? -10.877 -14.347 24.288 1.00 44.45 144 ARG C O 1
ATOM 3751 N N . HIS C 1 121 ? -11.783 -12.461 25.135 1.00 46.34 145 HIS C N 1
ATOM 3752 C CA . HIS C 1 121 ? -10.637 -11.641 24.737 1.00 46.85 145 HIS C CA 1
ATOM 3753 C C . HIS C 1 121 ? -9.383 -12.085 25.465 1.00 47.78 145 HIS C C 1
ATOM 3754 O O . HIS C 1 121 ? -8.297 -12.225 24.858 1.00 47.79 145 HIS C O 1
ATOM 3761 N N . TYR C 1 122 ? -9.495 -12.347 26.771 1.00 43.47 146 TYR C N 1
ATOM 3762 C CA . TYR C 1 122 ? -8.276 -12.824 27.462 1.00 45.58 146 TYR C CA 1
ATOM 3763 C C . TYR C 1 122 ? -7.919 -14.244 27.046 1.00 48.36 146 TYR C C 1
ATOM 3764 O O . TYR C 1 122 ? -6.736 -14.600 26.943 1.00 51.00 146 TYR C O 1
ATOM 3773 N N . SER C 1 123 ? -8.943 -15.066 26.783 1.00 45.78 147 SER C N 1
ATOM 3774 C CA . SER C 1 123 ? -8.715 -16.460 26.428 1.00 47.67 147 SER C CA 1
ATOM 3775 C C . SER C 1 123 ? -8.043 -16.573 25.062 1.00 47.43 147 SER C C 1
ATOM 3776 O O . SER C 1 123 ? -7.086 -17.337 24.898 1.00 49.59 147 SER C O 1
ATOM 3779 N N . ARG C 1 124 ? -8.536 -15.820 24.066 1.00 52.87 148 ARG C N 1
ATOM 3780 C CA . ARG C 1 124 ? -7.910 -15.802 22.745 1.00 53.43 148 ARG C CA 1
ATOM 3781 C C . ARG C 1 124 ? -6.456 -15.371 22.830 1.00 53.04 148 ARG C C 1
ATOM 3782 O O . ARG C 1 124 ? -5.608 -15.885 22.093 1.00 55.86 148 ARG C O 1
ATOM 3790 N N . ALA C 1 125 ? -6.149 -14.444 23.729 1.00 57.94 149 ALA C N 1
ATOM 3791 C CA . ALA C 1 125 ? -4.791 -13.963 23.934 1.00 60.81 149 ALA C CA 1
ATOM 3792 C C . ALA C 1 125 ? -3.969 -14.907 24.804 1.00 64.42 149 ALA C C 1
ATOM 3793 O O . ALA C 1 125 ? -2.789 -14.624 25.054 1.00 63.41 149 ALA C O 1
ATOM 3795 N N . LYS C 1 126 ? -4.552 -16.028 25.251 1.00 55.27 150 LYS C N 1
ATOM 3796 C CA . LYS C 1 126 ? -3.839 -16.992 26.087 1.00 64.38 150 LYS C CA 1
ATOM 3797 C C . LYS C 1 126 ? -3.251 -16.305 27.317 1.00 61.21 150 LYS C C 1
ATOM 3798 O O . LYS C 1 126 ? -2.095 -16.521 27.683 1.00 59.81 150 LYS C O 1
ATOM 3804 N N . GLN C 1 127 ? -4.071 -15.487 27.963 1.00 57.65 151 GLN C N 1
ATOM 3805 C CA . GLN C 1 127 ? -3.679 -14.676 29.108 1.00 62.79 1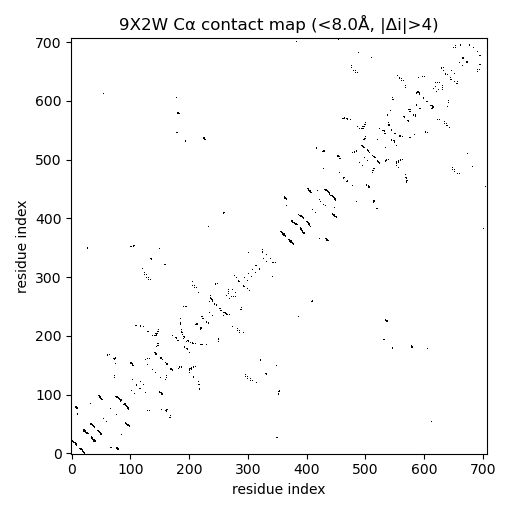51 GLN C CA 1
ATOM 3806 C C . GLN C 1 127 ? -4.703 -14.825 30.221 1.00 60.78 151 GLN C C 1
ATOM 3807 O O . GLN C 1 127 ? -5.902 -14.880 29.956 1.00 53.93 151 GLN C O 1
ATOM 3813 N N . THR C 1 128 ? -4.242 -14.893 31.468 1.00 62.02 152 THR C N 1
ATOM 3814 C CA . THR C 1 128 ? -5.183 -14.973 32.591 1.00 60.77 152 THR C CA 1
ATOM 3815 C C . THR C 1 128 ? -5.864 -13.632 32.794 1.00 54.79 152 THR C C 1
ATOM 3816 O O . THR C 1 128 ? -5.228 -12.577 32.684 1.00 55.36 152 THR C O 1
ATOM 3820 N N . LEU C 1 129 ? -7.140 -13.661 33.120 1.00 51.07 153 LEU C N 1
ATOM 3821 C CA . LEU C 1 129 ? -7.823 -12.422 33.482 1.00 46.78 153 LEU C CA 1
ATOM 3822 C C . LEU C 1 129 ? -7.417 -12.006 34.900 1.00 57.98 153 LEU C C 1
ATOM 3823 O O . LEU C 1 129 ? -7.510 -12.820 35.821 1.00 49.98 153 LEU C O 1
ATOM 3828 N N . PRO C 1 130 ? -6.912 -10.774 35.114 1.00 54.93 154 PRO C N 1
ATOM 3829 C CA . PRO C 1 130 ? -6.491 -10.388 36.472 1.00 61.44 154 PRO C CA 1
ATOM 3830 C C . PRO C 1 130 ? -7.600 -10.623 37.491 1.00 52.81 154 PRO C C 1
ATOM 3831 O O . PRO C 1 130 ? -8.784 -10.345 37.242 1.00 47.87 154 PRO C O 1
ATOM 3835 N N . VAL C 1 131 ? -7.200 -11.135 38.661 1.00 48.92 155 VAL C N 1
ATOM 3836 C CA . VAL C 1 131 ? -8.193 -11.708 39.563 1.00 55.71 155 VAL C CA 1
ATOM 3837 C C . VAL C 1 131 ? -9.021 -10.623 40.237 1.00 49.58 155 VAL C C 1
ATOM 3838 O O . VAL C 1 131 ? -10.161 -10.880 40.643 1.00 47.34 155 VAL C O 1
ATOM 3842 N N . ILE C 1 132 ? -8.524 -9.389 40.304 1.00 46.13 156 ILE C N 1
ATOM 3843 C CA . ILE C 1 132 ? -9.384 -8.329 40.817 1.00 48.72 156 ILE C CA 1
ATOM 3844 C C . ILE C 1 132 ? -10.659 -8.228 39.982 1.00 48.06 156 ILE C C 1
ATOM 3845 O O . ILE C 1 132 ? -11.746 -7.974 40.522 1.00 52.32 156 ILE C O 1
ATOM 3850 N N . TYR C 1 133 ? -10.567 -8.445 38.662 1.00 45.26 157 TYR C N 1
ATOM 3851 C CA . TYR C 1 133 ? -11.797 -8.402 37.862 1.00 43.92 157 TYR C CA 1
ATOM 3852 C C . TYR C 1 133 ? -12.685 -9.597 38.171 1.00 45.22 157 TYR C C 1
ATOM 3853 O O . TYR C 1 133 ? -13.910 -9.470 38.236 1.00 42.89 157 TYR C O 1
ATOM 3862 N N . VAL C 1 134 ? -12.092 -10.769 38.362 1.00 46.36 158 VAL C N 1
ATOM 3863 C CA . VAL C 1 134 ? -12.911 -11.923 38.721 1.00 41.82 158 VAL C CA 1
ATOM 3864 C C . VAL C 1 134 ? -13.681 -11.622 40.002 1.00 44.01 158 VAL C C 1
ATOM 3865 O O . VAL C 1 134 ? -14.897 -11.843 40.089 1.00 40.14 158 VAL C O 1
ATOM 3869 N N . LYS C 1 135 ? -12.978 -11.058 40.996 1.00 45.46 159 LYS C N 1
ATOM 3870 C CA . LYS C 1 135 ? -13.597 -10.666 42.260 1.00 45.71 159 LYS C CA 1
ATOM 3871 C C . LYS C 1 135 ? -14.736 -9.675 42.041 1.00 46.72 159 LYS C C 1
ATOM 3872 O O . LYS C 1 135 ? -15.816 -9.825 42.621 1.00 43.45 159 LYS C O 1
ATOM 3878 N N . LEU C 1 136 ? -14.501 -8.636 41.229 1.00 46.63 160 LEU C N 1
ATOM 3879 C CA . LEU C 1 136 ? -15.524 -7.610 41.036 1.00 40.38 160 LEU C CA 1
ATOM 3880 C C . LEU C 1 136 ? -16.746 -8.176 40.340 1.00 47.11 160 LEU C C 1
ATOM 3881 O O . LEU C 1 136 ? -17.882 -7.904 40.753 1.00 44.65 160 LEU C O 1
ATOM 3886 N N . TYR C 1 137 ? -16.539 -8.940 39.258 1.00 44.36 161 TYR C N 1
ATOM 3887 C CA . TYR C 1 137 ? -17.684 -9.461 38.507 1.00 36.10 161 TYR C CA 1
ATOM 3888 C C . TYR C 1 137 ? -18.465 -10.454 39.345 1.00 41.09 161 TYR C C 1
ATOM 3889 O O . TYR C 1 137 ? -19.696 -10.385 39.409 1.00 37.64 161 TYR C O 1
ATOM 3898 N N . MET C 1 138 ? -17.768 -11.392 40.000 1.00 39.45 162 MET C N 1
ATOM 3899 C CA . MET C 1 138 ? -18.484 -12.436 40.740 1.00 39.24 162 MET C CA 1
ATOM 3900 C C . MET C 1 138 ? -19.212 -11.856 41.949 1.00 39.91 162 MET C C 1
ATOM 3901 O O . MET C 1 138 ? -20.322 -12.286 42.269 1.00 39.07 162 MET C O 1
ATOM 3906 N N . TYR C 1 139 ? -18.598 -10.897 42.653 1.00 39.80 163 TYR C N 1
ATOM 3907 C CA . TYR C 1 139 ? -19.280 -10.326 43.810 1.00 37.72 163 TYR C CA 1
ATOM 3908 C C . TYR C 1 139 ? -20.601 -9.691 43.394 1.00 42.93 163 TYR C C 1
ATOM 3909 O O . TYR C 1 139 ? -21.643 -9.926 44.018 1.00 39.14 163 TYR C O 1
ATOM 3918 N N . GLN C 1 140 ? -20.561 -8.847 42.358 1.00 38.71 164 GLN C N 1
ATOM 3919 C CA . GLN C 1 140 ? -21.775 -8.193 41.899 1.00 36.79 164 GLN C CA 1
ATOM 3920 C C . GLN C 1 140 ? -22.795 -9.205 41.405 1.00 42.53 164 GLN C C 1
ATOM 3921 O O . GLN C 1 140 ? -23.997 -8.997 41.572 1.00 38.27 164 GLN C O 1
ATOM 3927 N N . LEU C 1 141 ? -22.342 -10.280 40.758 1.00 38.05 165 LEU C N 1
ATOM 3928 C CA . LEU C 1 141 ? -23.275 -11.342 40.366 1.00 35.74 165 LEU C CA 1
ATOM 3929 C C . LEU C 1 141 ? -23.943 -11.940 41.592 1.00 37.97 165 LEU C C 1
ATOM 3930 O O . LEU C 1 141 ? -25.168 -12.122 41.622 1.00 37.92 165 LEU C O 1
ATOM 3935 N N . PHE C 1 142 ? -23.152 -12.264 42.629 1.00 36.68 166 PHE C N 1
ATOM 3936 C CA . PHE C 1 142 ? -23.780 -12.879 43.805 1.00 41.71 166 PHE C CA 1
ATOM 3937 C C . PHE C 1 142 ? -24.724 -11.900 44.491 1.00 42.45 166 PHE C C 1
ATOM 3938 O O . PHE C 1 142 ? -25.744 -12.303 45.058 1.00 43.47 166 PHE C O 1
ATOM 3946 N N . ARG C 1 143 ? -24.386 -10.608 44.477 1.00 42.38 167 ARG C N 1
ATOM 3947 C CA . ARG C 1 143 ? -25.304 -9.619 45.038 1.00 42.69 167 ARG C CA 1
ATOM 3948 C C . ARG C 1 143 ? -26.641 -9.610 44.305 1.00 42.36 167 ARG C C 1
ATOM 3949 O O . ARG C 1 143 ? -27.714 -9.559 44.928 1.00 40.03 167 ARG C O 1
ATOM 3957 N N . SER C 1 144 ? -26.596 -9.610 42.969 1.00 41.26 168 SER C N 1
ATOM 3958 C CA . SER C 1 144 ? -27.840 -9.599 42.209 1.00 35.83 168 SER C CA 1
ATOM 3959 C C . SER C 1 144 ? -28.646 -10.847 42.507 1.00 37.57 168 SER C C 1
ATOM 3960 O O . SER C 1 144 ? -29.883 -10.800 42.550 1.00 38.96 168 SER C O 1
ATOM 3963 N N . LEU C 1 145 ? -27.962 -11.965 42.766 1.00 38.07 169 LEU C N 1
ATOM 3964 C CA . LEU C 1 145 ? -28.676 -13.205 43.054 1.00 37.97 169 LEU C CA 1
ATOM 3965 C C . LEU C 1 145 ? -29.279 -13.188 44.456 1.00 33.77 169 LEU C C 1
ATOM 3966 O O . LEU C 1 145 ? -30.394 -13.675 44.653 1.00 42.29 169 LEU C O 1
ATOM 3971 N N . ALA C 1 146 ? -28.556 -12.664 45.456 1.00 37.63 170 ALA C N 1
ATOM 3972 C CA . ALA C 1 146 ? -29.144 -12.605 46.789 1.00 44.21 170 ALA C CA 1
ATOM 3973 C C . ALA C 1 146 ? -30.406 -11.754 46.767 1.00 45.53 170 ALA C C 1
ATOM 3974 O O . ALA C 1 146 ? -31.391 -12.062 47.456 1.00 48.19 170 ALA C O 1
ATOM 3976 N N . TYR C 1 147 ? -30.390 -10.679 45.970 1.00 42.03 171 TYR C N 1
ATOM 3977 C CA . TYR C 1 147 ? -31.562 -9.815 45.841 1.00 44.07 171 TYR C CA 1
ATOM 3978 C C . TYR C 1 147 ? -32.747 -10.568 45.227 1.00 40.94 171 TYR C C 1
ATOM 3979 O O . TYR C 1 147 ? -33.842 -10.612 45.808 1.00 43.70 171 TYR C O 1
ATOM 3988 N N . ILE C 1 148 ? -32.560 -11.162 44.041 1.00 40.55 172 ILE C N 1
ATOM 3989 C CA . ILE C 1 148 ? -33.719 -11.812 43.421 1.00 39.36 172 ILE C CA 1
ATOM 3990 C C . ILE C 1 148 ? -34.148 -13.044 44.223 1.00 40.13 172 ILE C C 1
ATOM 3991 O O . ILE C 1 148 ? -35.343 -13.334 44.331 1.00 41.58 172 ILE C O 1
ATOM 3996 N N . HIS C 1 149 ? -33.199 -13.781 44.813 1.00 38.06 173 HIS C N 1
ATOM 3997 C CA . HIS C 1 149 ? -33.602 -14.965 45.573 1.00 43.30 173 HIS C CA 1
ATOM 3998 C C . HIS C 1 149 ? -34.386 -14.580 46.811 1.00 47.91 173 HIS C C 1
ATOM 3999 O O . HIS C 1 149 ? -35.224 -15.358 47.271 1.00 45.71 173 HIS C O 1
ATOM 4006 N N . SER C 1 150 ? -34.124 -13.389 47.357 1.00 45.37 174 SER C N 1
ATOM 4007 C CA . SER C 1 150 ? -34.895 -12.904 48.493 1.00 49.29 174 SER C CA 1
ATOM 4008 C C . SER C 1 150 ? -36.363 -12.708 48.159 1.00 48.31 174 SER C C 1
ATOM 4009 O O . SER C 1 150 ? -37.171 -12.561 49.083 1.00 53.92 174 SER C O 1
ATOM 4012 N N . PHE C 1 151 ? -36.731 -12.659 46.880 1.00 45.72 175 PHE C N 1
ATOM 4013 C CA . PHE C 1 151 ? -38.142 -12.657 46.506 1.00 47.50 175 PHE C CA 1
ATOM 4014 C C . PHE C 1 151 ? -38.661 -14.028 46.120 1.00 46.31 175 PHE C C 1
ATOM 4015 O O . PHE C 1 151 ? -39.827 -14.143 45.747 1.00 48.60 175 PHE C O 1
ATOM 4023 N N . GLY C 1 152 ? -37.833 -15.067 46.153 1.00 46.05 176 GLY C N 1
ATOM 4024 C CA . GLY C 1 152 ? -38.268 -16.353 45.638 1.00 43.30 176 GLY C CA 1
ATOM 4025 C C . GLY C 1 152 ? -38.017 -16.532 44.159 1.00 44.83 176 GLY C C 1
ATOM 4026 O O . GLY C 1 152 ? -38.311 -17.606 43.619 1.00 44.99 176 GLY C O 1
ATOM 4027 N N . ILE C 1 153 ? -37.411 -15.537 43.510 1.00 42.45 177 ILE C N 1
ATOM 4028 C CA . ILE C 1 153 ? -37.179 -15.538 42.071 1.00 37.37 177 ILE C CA 1
ATOM 4029 C C . ILE C 1 153 ? -35.834 -16.192 41.752 1.00 39.47 177 ILE C C 1
ATOM 4030 O O . ILE C 1 153 ? -34.766 -15.734 42.199 1.00 38.90 177 ILE C O 1
ATOM 4035 N N . CYS C 1 154 ? -35.881 -17.226 40.912 1.00 32.31 178 CYS C N 1
ATOM 4036 C CA . CYS C 1 154 ? -34.691 -17.913 40.417 1.00 30.64 178 CYS C CA 1
ATOM 4037 C C . CYS C 1 154 ? -34.491 -17.507 38.953 1.00 30.75 178 CYS C C 1
ATOM 4038 O O . CYS C 1 154 ? -35.459 -17.503 38.186 1.00 31.84 178 CYS C O 1
ATOM 4041 N N . HIS C 1 155 ? -33.260 -17.104 38.576 1.00 29.60 179 HIS C N 1
ATOM 4042 C CA . HIS C 1 155 ? -33.014 -16.604 37.212 1.00 28.28 179 HIS C CA 1
ATOM 4043 C C . HIS C 1 155 ? -33.102 -17.732 36.174 1.00 29.31 179 HIS C C 1
ATOM 4044 O O . HIS C 1 155 ? -33.724 -17.579 35.105 1.00 27.93 179 HIS C O 1
ATOM 4051 N N . ARG C 1 156 ? -32.446 -18.863 36.459 1.00 24.19 180 ARG C N 1
ATOM 4052 C CA . ARG C 1 156 ? -32.468 -20.098 35.659 1.00 26.87 180 ARG C CA 1
ATOM 4053 C C . ARG C 1 156 ? -31.712 -20.015 34.349 1.00 32.44 180 ARG C C 1
ATOM 4054 O O . ARG C 1 156 ? -31.780 -20.988 33.569 1.00 31.97 180 ARG C O 1
ATOM 4062 N N . ASP C 1 157 ? -30.988 -18.928 34.066 1.00 26.25 181 ASP C N 1
ATOM 4063 C CA . ASP C 1 157 ? -30.122 -18.919 32.877 1.00 27.31 181 ASP C CA 1
ATOM 4064 C C . ASP C 1 157 ? -28.846 -18.075 33.120 1.00 25.97 181 ASP C C 1
ATOM 4065 O O . ASP C 1 157 ? -28.453 -17.226 32.298 1.00 24.51 181 ASP C O 1
ATOM 4070 N N . ILE C 1 158 ? -28.188 -18.300 34.261 1.00 23.10 182 ILE C N 1
ATOM 4071 C CA . ILE C 1 158 ? -26.934 -17.586 34.578 1.00 26.21 182 ILE C CA 1
ATOM 4072 C C . ILE C 1 158 ? -25.841 -18.097 33.643 1.00 29.97 182 ILE C C 1
ATOM 4073 O O . ILE C 1 158 ? -25.571 -19.302 33.568 1.00 29.15 182 ILE C O 1
ATOM 4078 N N . LYS C 1 159 ? -25.200 -17.183 32.936 1.00 28.29 183 LYS C N 1
ATOM 4079 C CA . LYS C 1 159 ? -24.087 -17.508 32.057 1.00 26.10 183 LYS C CA 1
ATOM 4080 C C . LYS C 1 159 ? -23.392 -16.213 31.722 1.00 29.06 183 LYS C C 1
ATOM 4081 O O . LYS C 1 159 ? -24.005 -15.132 31.852 1.00 26.91 183 LYS C O 1
ATOM 4087 N N . PRO C 1 160 ? -22.099 -16.264 31.311 1.00 26.88 184 PRO C N 1
ATOM 4088 C CA . PRO C 1 160 ? -21.368 -15.007 31.112 1.00 28.11 184 PRO C CA 1
ATOM 4089 C C . PRO C 1 160 ? -22.031 -14.058 30.128 1.00 29.21 184 PRO C C 1
ATOM 4090 O O . PRO C 1 160 ? -21.872 -12.822 30.246 1.00 28.78 184 PRO C O 1
ATOM 4094 N N . GLN C 1 161 ? -22.713 -14.577 29.105 1.00 27.12 185 GLN C N 1
ATOM 4095 C CA . GLN C 1 161 ? -23.363 -13.691 28.126 1.00 30.67 185 GLN C CA 1
ATOM 4096 C C . GLN C 1 161 ? -24.514 -12.879 28.729 1.00 30.93 185 GLN C C 1
ATOM 4097 O O . GLN C 1 161 ? -24.953 -11.894 28.120 1.00 33.40 185 GLN C O 1
ATOM 4103 N N . ASN C 1 162 ? -25.044 -13.289 29.879 1.00 26.71 186 ASN C N 1
ATOM 4104 C CA . ASN C 1 162 ? -26.128 -12.544 30.521 1.00 28.57 186 ASN C CA 1
ATOM 4105 C C . ASN C 1 162 ? -25.602 -11.632 31.606 1.00 33.38 186 ASN C C 1
ATOM 4106 O O . ASN C 1 162 ? -26.397 -11.093 32.386 1.00 34.20 186 ASN C O 1
ATOM 4111 N N . LEU C 1 163 ? -24.277 -11.435 31.671 1.00 25.76 187 LEU C N 1
ATOM 4112 C CA . LEU C 1 163 ? -23.674 -10.532 32.664 1.00 26.51 187 LEU C CA 1
ATOM 4113 C C . LEU C 1 163 ? -23.179 -9.324 31.887 1.00 36.99 187 LEU C C 1
ATOM 4114 O O . LEU C 1 163 ? -22.063 -9.328 31.359 1.00 32.78 187 LEU C O 1
ATOM 4119 N N . LEU C 1 164 ? -24.033 -8.299 31.792 1.00 34.99 188 LEU C N 1
ATOM 4120 C CA . LEU C 1 164 ? -23.665 -7.067 31.108 1.00 34.93 188 LEU C CA 1
ATOM 4121 C C . LEU C 1 164 ? -22.617 -6.342 31.914 1.00 36.87 188 LEU C C 1
ATOM 4122 O O . LEU C 1 164 ? -22.582 -6.424 33.145 1.00 38.43 188 LEU C O 1
ATOM 4127 N N . LEU C 1 165 ? -21.794 -5.575 31.215 1.00 35.81 189 LEU C N 1
ATOM 4128 C CA . LEU C 1 165 ? -20.628 -5.002 31.842 1.00 36.11 189 LEU C CA 1
ATOM 4129 C C . LEU C 1 165 ? -20.365 -3.636 31.236 1.00 42.16 189 LEU C C 1
ATOM 4130 O O . LEU C 1 165 ? -20.251 -3.510 30.009 1.00 45.09 189 LEU C O 1
ATOM 4135 N N . ASP C 1 166 ? -20.228 -2.626 32.086 1.00 40.74 190 ASP C N 1
ATOM 4136 C CA . ASP C 1 166 ? -19.596 -1.389 31.655 1.00 47.94 190 ASP C CA 1
ATOM 4137 C C . ASP C 1 166 ? -18.093 -1.477 31.942 1.00 57.54 190 ASP C C 1
ATOM 4138 O O . ASP C 1 166 ? -17.690 -1.336 33.109 1.00 52.81 190 ASP C O 1
ATOM 4143 N N . PRO C 1 167 ? -17.232 -1.682 30.940 1.00 58.45 191 PRO C N 1
ATOM 4144 C CA . PRO C 1 167 ? -15.819 -1.966 31.259 1.00 65.76 191 PRO C CA 1
ATOM 4145 C C . PRO C 1 167 ? -15.078 -0.810 31.928 1.00 54.11 191 PRO C C 1
ATOM 4146 O O . PRO C 1 167 ? -14.106 -1.077 32.635 1.00 76.00 191 PRO C O 1
ATOM 4150 N N . ASP C 1 168 ? -15.515 0.443 31.792 1.00 60.60 192 ASP C N 1
ATOM 4151 C CA . ASP C 1 168 ? -14.777 1.541 32.419 1.00 66.25 192 ASP C CA 1
ATOM 4152 C C . ASP C 1 168 ? -15.060 1.671 33.919 1.00 65.95 192 ASP C C 1
ATOM 4153 O O . ASP C 1 168 ? -14.147 1.982 34.696 1.00 66.17 192 ASP C O 1
ATOM 4158 N N . THR C 1 169 ? -16.307 1.474 34.346 1.00 59.86 193 THR C N 1
ATOM 4159 C CA . THR C 1 169 ? -16.657 1.518 35.763 1.00 58.66 193 THR C CA 1
ATOM 4160 C C . THR C 1 169 ? -16.595 0.155 36.433 1.00 53.75 193 THR C C 1
ATOM 4161 O O . THR C 1 169 ? -16.719 0.087 37.662 1.00 49.21 193 THR C O 1
ATOM 4165 N N . ALA C 1 170 ? -16.472 -0.928 35.662 1.00 51.22 194 ALA C N 1
ATOM 4166 C CA . ALA C 1 170 ? -16.610 -2.288 36.174 1.00 50.92 194 ALA C CA 1
ATOM 4167 C C . ALA C 1 170 ? -17.993 -2.590 36.775 1.00 49.79 194 ALA C C 1
ATOM 4168 O O . ALA C 1 170 ? -18.118 -3.515 37.599 1.00 46.66 194 ALA C O 1
ATOM 4170 N N . VAL C 1 171 ? -19.045 -1.848 36.414 1.00 47.91 195 VAL C N 1
ATOM 4171 C CA . VAL C 1 171 ? -20.382 -2.134 36.941 1.00 44.88 195 VAL C CA 1
ATOM 4172 C C . VAL C 1 171 ? -20.977 -3.300 36.168 1.00 42.13 195 VAL C C 1
ATOM 4173 O O . VAL C 1 171 ? -21.077 -3.247 34.938 1.00 46.33 195 VAL C O 1
ATOM 4177 N N . LEU C 1 172 ? -21.382 -4.349 36.888 1.00 39.42 196 LEU C N 1
ATOM 4178 C CA . LEU C 1 172 ? -22.044 -5.504 36.300 1.00 37.24 196 LEU C CA 1
ATOM 4179 C C . LEU C 1 172 ? -23.559 -5.435 36.517 1.00 37.65 196 LEU C C 1
ATOM 4180 O O . LEU C 1 172 ? -24.025 -5.017 37.581 1.00 42.33 196 LEU C O 1
ATOM 4185 N N . LYS C 1 173 ? -24.317 -5.847 35.500 1.00 31.29 197 LYS C N 1
ATOM 4186 C CA . LYS C 1 173 ? -25.789 -5.940 35.572 1.00 35.70 197 LYS C CA 1
ATOM 4187 C C . LYS C 1 173 ? -26.257 -7.245 34.952 1.00 36.73 197 LYS C C 1
ATOM 4188 O O . LYS C 1 173 ? -26.000 -7.500 33.765 1.00 35.40 197 LYS C O 1
ATOM 4194 N N . LEU C 1 174 ? -26.925 -8.072 35.769 1.00 35.54 198 LEU C N 1
ATOM 4195 C CA . LEU C 1 174 ? -27.573 -9.284 35.299 1.00 32.36 198 LEU C CA 1
ATOM 4196 C C . LEU C 1 174 ? -28.714 -8.941 34.355 1.00 34.75 198 LEU C C 1
ATOM 4197 O O . LEU C 1 174 ? -29.515 -8.032 34.631 1.00 35.15 198 LEU C O 1
ATOM 4202 N N . CYS C 1 175 ? -28.788 -9.641 33.225 1.00 30.09 199 CYS C N 1
ATOM 4203 C CA . CYS C 1 175 ? -29.902 -9.389 32.313 1.00 30.97 199 CYS C CA 1
ATOM 4204 C C . CYS C 1 175 ? -30.550 -10.697 31.895 1.00 35.24 199 CYS C C 1
ATOM 4205 O O . CYS C 1 175 ? -30.255 -11.795 32.412 1.00 31.17 199 CYS C O 1
ATOM 4208 N N . ASP C 1 176 ? -31.500 -10.528 30.970 1.00 32.80 200 ASP C N 1
ATOM 4209 C CA . ASP C 1 176 ? -32.255 -11.600 30.354 1.00 32.86 200 ASP C CA 1
ATOM 4210 C C . ASP C 1 176 ? -33.011 -12.440 31.377 1.00 34.54 200 ASP C C 1
ATOM 4211 O O . ASP C 1 176 ? -32.625 -13.583 31.695 1.00 32.40 200 ASP C O 1
ATOM 4216 N N . PHE C 1 177 ? -34.147 -11.912 31.820 1.00 31.25 201 PHE C N 1
ATOM 4217 C CA . PHE C 1 177 ? -35.014 -12.603 32.760 1.00 31.30 201 PHE C CA 1
ATOM 4218 C C . PHE C 1 177 ? -36.077 -13.418 32.042 1.00 32.57 201 PHE C C 1
ATOM 4219 O O . PHE C 1 177 ? -37.099 -13.767 32.648 1.00 30.99 201 PHE C O 1
ATOM 4227 N N . GLY C 1 178 ? -35.853 -13.750 30.763 1.00 34.16 202 GLY C N 1
ATOM 4228 C CA . GLY C 1 178 ? -36.844 -14.528 30.020 1.00 34.97 202 GLY C CA 1
ATOM 4229 C C . GLY C 1 178 ? -37.099 -15.966 30.536 1.00 34.77 202 GLY C C 1
ATOM 4230 O O . GLY C 1 178 ? -38.128 -16.549 30.197 1.00 35.31 202 GLY C O 1
ATOM 4231 N N . SER C 1 179 ? -36.196 -16.560 31.322 1.00 28.76 203 SER C N 1
ATOM 4232 C CA . SER C 1 179 ? -36.471 -17.859 31.967 1.00 29.83 203 SER C CA 1
ATOM 4233 C C . SER C 1 179 ? -36.726 -17.751 33.472 1.00 31.09 203 SER C C 1
ATOM 4234 O O . SER C 1 179 ? -36.940 -18.780 34.119 1.00 31.71 203 SER C O 1
ATOM 4237 N N . ALA C 1 180 ? -36.712 -16.543 34.050 1.00 27.16 204 ALA C N 1
ATOM 4238 C CA . ALA C 1 180 ? -36.780 -16.400 35.487 1.00 29.11 204 ALA C CA 1
ATOM 4239 C C . ALA C 1 180 ? -38.166 -16.807 35.974 1.00 33.40 204 ALA C C 1
ATOM 4240 O O . ALA C 1 180 ? -39.149 -16.717 35.249 1.00 33.01 204 ALA C O 1
ATOM 4242 N N . LYS C 1 181 ? -38.238 -17.255 37.220 1.00 31.73 205 LYS C N 1
ATOM 4243 C CA . LYS C 1 181 ? -39.505 -17.734 37.735 1.00 30.45 205 LYS C CA 1
ATOM 4244 C C . LYS C 1 181 ? -39.481 -17.636 39.243 1.00 38.33 205 LYS C C 1
ATOM 4245 O O . LYS C 1 181 ? -38.452 -17.930 39.867 1.00 37.32 205 LYS C O 1
ATOM 4251 N N . GLN C 1 182 ? -40.629 -17.304 39.829 1.00 34.67 206 GLN C N 1
ATOM 4252 C CA . GLN C 1 182 ? -40.764 -17.411 41.271 1.00 38.92 206 GLN C CA 1
ATOM 4253 C C . GLN C 1 182 ? -41.042 -18.863 41.617 1.00 37.67 206 GLN C C 1
ATOM 4254 O O . GLN C 1 182 ? -42.133 -19.371 41.324 1.00 44.49 206 GLN C O 1
ATOM 4260 N N . LEU C 1 183 ? -40.084 -19.528 42.264 1.00 36.90 207 LEU C N 1
ATOM 4261 C CA . LEU C 1 183 ? -40.223 -20.959 42.570 1.00 39.70 207 LEU C CA 1
ATOM 4262 C C . LEU C 1 183 ? -41.078 -21.146 43.812 1.00 48.60 207 LEU C C 1
ATOM 4263 O O . LEU C 1 183 ? -40.888 -20.435 44.802 1.00 48.05 207 LEU C O 1
ATOM 4268 N N . VAL C 1 184 ? -42.008 -22.119 43.753 1.00 44.11 208 VAL C N 1
ATOM 4269 C CA . VAL C 1 184 ? -42.912 -22.480 44.849 1.00 47.30 208 VAL C CA 1
ATOM 4270 C C . VAL C 1 184 ? -42.643 -23.930 45.259 1.00 52.40 208 VAL C C 1
ATOM 4271 O O . VAL C 1 184 ? -42.675 -24.840 44.418 1.00 44.94 208 VAL C O 1
ATOM 4275 N N . ARG C 1 185 ? -42.377 -24.144 46.545 1.00 54.46 209 ARG C N 1
ATOM 4276 C CA . ARG C 1 185 ? -41.973 -25.462 47.017 1.00 55.98 209 ARG C CA 1
ATOM 4277 C C . ARG C 1 185 ? -43.116 -26.428 46.749 1.00 49.43 209 ARG C C 1
ATOM 4278 O O . ARG C 1 185 ? -44.277 -26.098 46.984 1.00 44.76 209 ARG C O 1
ATOM 4286 N N . GLY C 1 186 ? -42.798 -27.581 46.176 1.00 52.72 210 GLY C N 1
ATOM 4287 C CA . GLY C 1 186 ? -43.815 -28.556 45.847 1.00 52.32 210 GLY C CA 1
ATOM 4288 C C . GLY C 1 186 ? -44.493 -28.371 44.505 1.00 48.07 210 GLY C C 1
ATOM 4289 O O . GLY C 1 186 ? -45.180 -29.288 44.059 1.00 47.58 210 GLY C O 1
ATOM 4290 N N . GLU C 1 187 ? -44.340 -27.212 43.850 1.00 46.81 211 GLU C N 1
ATOM 4291 C CA . GLU C 1 187 ? -44.891 -27.049 42.508 1.00 47.29 211 GLU C CA 1
ATOM 4292 C C . GLU C 1 187 ? -43.825 -27.308 41.453 1.00 43.83 211 GLU C C 1
ATOM 4293 O O . GLU C 1 187 ? -42.686 -26.843 41.600 1.00 47.00 211 GLU C O 1
ATOM 4299 N N . PRO C 1 188 ? -44.149 -28.028 40.381 1.00 40.01 212 PRO C N 1
ATOM 4300 C CA . PRO C 1 188 ? -43.108 -28.452 39.434 1.00 37.94 212 PRO C CA 1
ATOM 4301 C C . PRO C 1 188 ? -42.653 -27.316 38.524 1.00 35.10 212 PRO C C 1
ATOM 4302 O O . PRO C 1 188 ? -43.366 -26.346 38.273 1.00 32.50 212 PRO C O 1
ATOM 4306 N N . ASN C 1 189 ? -41.444 -27.466 38.024 1.00 30.48 213 ASN C N 1
ATOM 4307 C CA . ASN C 1 189 ? -40.776 -26.474 37.176 1.00 32.84 213 ASN C CA 1
ATOM 4308 C C . ASN C 1 189 ? -40.196 -27.217 35.989 1.00 35.74 213 ASN C C 1
ATOM 4309 O O . ASN C 1 189 ? -39.771 -28.355 36.148 1.00 34.54 213 ASN C O 1
ATOM 4314 N N . VAL C 1 190 ? -40.131 -26.588 34.813 1.00 30.18 214 VAL C N 1
ATOM 4315 C CA . VAL C 1 190 ? -39.514 -27.296 33.701 1.00 29.39 214 VAL C CA 1
ATOM 4316 C C . VAL C 1 190 ? -38.035 -27.526 34.016 1.00 30.66 214 VAL C C 1
ATOM 4317 O O . VAL C 1 190 ? -37.339 -26.664 34.579 1.00 32.29 214 VAL C O 1
ATOM 4321 N N . SER C 1 191 ? -37.538 -28.693 33.625 1.00 28.73 215 SER C N 1
ATOM 4322 C CA . SER C 1 191 ? -36.118 -28.944 33.825 1.00 29.38 215 SER C CA 1
ATOM 4323 C C . SER C 1 191 ? -35.270 -28.412 32.680 1.00 30.64 215 SER C C 1
ATOM 4324 O O . SER C 1 191 ? -34.059 -28.329 32.833 1.00 30.47 215 SER C O 1
ATOM 4327 N N . TYR C 1 192 ? -35.860 -28.037 31.539 1.00 25.98 216 TYR C N 1
ATOM 4328 C CA . TYR C 1 192 ? -35.060 -27.763 30.351 1.00 24.79 216 TYR C CA 1
ATOM 4329 C C . TYR C 1 192 ? -34.537 -26.318 30.284 1.00 26.51 216 TYR C C 1
ATOM 4330 O O . TYR C 1 192 ? -34.097 -25.870 29.214 1.00 30.47 216 TYR C O 1
ATOM 4339 N N . ILE C 1 193 ? -34.560 -25.589 31.388 1.00 30.55 217 ILE C N 1
ATOM 4340 C CA . ILE C 1 193 ? -33.924 -24.267 31.392 1.00 30.65 217 ILE C CA 1
ATOM 4341 C C . ILE C 1 193 ? -32.411 -24.381 31.594 1.00 33.09 217 ILE C C 1
ATOM 4342 O O . ILE C 1 193 ? -31.865 -25.478 31.791 1.00 26.72 217 ILE C O 1
ATOM 4347 N N . CYS C 1 194 ? -31.718 -23.243 31.450 1.00 23.25 218 CYS C N 1
ATOM 4348 C CA . CYS C 1 194 ? -30.291 -23.059 31.726 1.00 25.57 218 CYS C CA 1
ATOM 4349 C C . CYS C 1 194 ? -29.471 -23.551 30.542 1.00 27.93 218 CYS C C 1
ATOM 4350 O O . CYS C 1 194 ? -29.863 -24.494 29.856 1.00 32.03 218 CYS C O 1
ATOM 4353 N N . SER C 1 195 ? -28.340 -22.922 30.268 1.00 26.00 219 SER C N 1
ATOM 4354 C CA . SER C 1 195 ? -27.7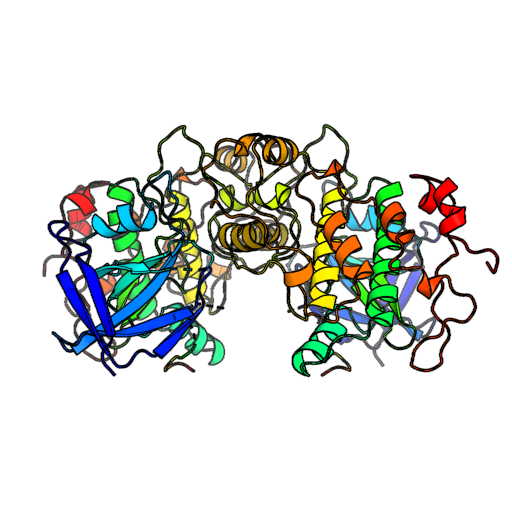02 -23.110 28.980 1.00 27.02 219 SER C CA 1
ATOM 4355 C C . SER C 1 195 ? -26.522 -24.064 29.110 1.00 28.08 219 SER C C 1
ATOM 4356 O O . SER C 1 195 ? -25.896 -24.158 30.167 1.00 29.70 219 SER C O 1
ATOM 4359 N N . ARG C 1 196 ? -26.201 -24.720 27.996 1.00 30.65 220 ARG C N 1
ATOM 4360 C CA . ARG C 1 196 ? -25.045 -25.613 27.893 1.00 35.60 220 ARG C CA 1
ATOM 4361 C C . ARG C 1 196 ? -23.794 -25.016 28.557 1.00 35.27 220 ARG C C 1
ATOM 4362 O O . ARG C 1 196 ? -23.400 -23.884 28.257 1.00 32.71 220 ARG C O 1
ATOM 4370 N N . TYR C 1 197 ? -23.195 -25.802 29.450 1.00 29.46 221 TYR C N 1
ATOM 4371 C CA . TYR C 1 197 ? -21.992 -25.614 30.270 1.00 30.25 221 TYR C CA 1
ATOM 4372 C C . TYR C 1 197 ? -22.372 -25.183 31.683 1.00 25.96 221 TYR C C 1
ATOM 4373 O O . TYR C 1 197 ? -21.641 -25.443 32.658 1.00 30.01 221 TYR C O 1
ATOM 4382 N N . TYR C 1 198 ? -23.478 -24.481 31.816 1.00 25.25 222 TYR C N 1
ATOM 4383 C CA . TYR C 1 198 ? -23.791 -23.847 33.092 1.00 26.43 222 TYR C CA 1
ATOM 4384 C C . TYR C 1 198 ? -24.866 -24.566 33.880 1.00 30.01 222 TYR C C 1
ATOM 4385 O O . TYR C 1 198 ? -25.234 -24.093 34.979 1.00 25.78 222 TYR C O 1
ATOM 4394 N N . ARG C 1 199 ? -25.324 -25.739 33.425 1.00 26.91 223 ARG C N 1
ATOM 4395 C CA . ARG C 1 199 ? -26.481 -26.364 34.060 1.00 27.10 223 ARG C CA 1
ATOM 4396 C C . ARG C 1 199 ? -26.113 -27.214 35.277 1.00 26.70 223 ARG C C 1
ATOM 4397 O O . ARG C 1 199 ? -25.268 -28.110 35.186 1.00 24.20 223 ARG C O 1
ATOM 4405 N N . ALA C 1 200 ? -26.852 -27.030 36.377 1.00 28.66 224 ALA C N 1
ATOM 4406 C CA . ALA C 1 200 ? -26.626 -27.836 37.572 1.00 27.80 224 ALA C CA 1
ATOM 4407 C C . ALA C 1 200 ? -26.912 -29.320 37.292 1.00 30.14 224 ALA C C 1
ATOM 4408 O O . ALA C 1 200 ? -27.774 -29.636 36.467 1.00 26.76 224 ALA C O 1
ATOM 4410 N N . PRO C 1 201 ? -26.232 -30.246 37.999 1.00 27.40 225 PRO C N 1
ATOM 4411 C CA . PRO C 1 201 ? -26.433 -31.686 37.713 1.00 24.22 225 PRO C CA 1
ATOM 4412 C C . PRO C 1 201 ? -27.876 -32.132 37.938 1.00 28.94 225 PRO C C 1
ATOM 4413 O O . PRO C 1 201 ? -28.335 -33.058 37.245 1.00 28.20 225 PRO C O 1
ATOM 4417 N N . GLU C 1 202 ? -28.612 -31.537 38.892 1.00 25.14 226 GLU C N 1
ATOM 4418 C CA . GLU C 1 202 ? -30.026 -31.950 39.018 1.00 27.05 226 GLU C CA 1
ATOM 4419 C C . GLU C 1 202 ? -30.811 -31.585 37.760 1.00 30.83 226 GLU C C 1
ATOM 4420 O O . GLU C 1 202 ? -31.753 -32.286 37.393 1.00 29.68 226 GLU C O 1
ATOM 4426 N N . LEU C 1 203 ? -30.417 -30.513 37.058 1.00 26.41 227 LEU C N 1
ATOM 4427 C CA . LEU C 1 203 ? -31.090 -30.185 35.792 1.00 26.32 227 LEU C CA 1
ATOM 4428 C C . LEU C 1 203 ? -30.693 -31.169 34.698 1.00 29.48 227 LEU C C 1
ATOM 4429 O O . LEU C 1 203 ? -31.524 -31.593 33.884 1.00 28.25 227 LEU C O 1
ATOM 4434 N N . ILE C 1 204 ? -29.414 -31.532 34.659 1.00 28.13 228 ILE C N 1
ATOM 4435 C CA . ILE C 1 204 ? -28.951 -32.517 33.685 1.00 26.38 228 ILE C CA 1
ATOM 4436 C C . ILE C 1 204 ? -29.724 -33.809 33.889 1.00 28.69 228 ILE C C 1
ATOM 4437 O O . ILE C 1 204 ? -30.146 -34.454 32.925 1.00 25.68 228 ILE C O 1
ATOM 4442 N N . PHE C 1 205 ? -29.992 -34.164 35.151 1.00 26.73 229 PHE C N 1
ATOM 4443 C CA . PHE C 1 205 ? -30.834 -35.308 35.492 1.00 26.61 229 PHE C CA 1
ATOM 4444 C C . PHE C 1 205 ? -32.333 -35.085 35.242 1.00 32.92 229 PHE C C 1
ATOM 4445 O O . PHE C 1 205 ? -33.124 -35.972 35.601 1.00 35.42 229 PHE C O 1
ATOM 4453 N N . GLY C 1 206 ? -32.766 -33.936 34.711 1.00 31.80 230 GLY C N 1
ATOM 4454 C CA . GLY C 1 206 ? -34.197 -33.727 34.472 1.00 28.71 230 GLY C CA 1
ATOM 4455 C C . GLY C 1 206 ? -35.058 -33.472 35.687 1.00 34.50 230 GLY C C 1
ATOM 4456 O O . GLY C 1 206 ? -36.264 -33.705 35.611 1.00 30.03 230 GLY C O 1
ATOM 4457 N N . ALA C 1 207 ? -34.505 -32.994 36.808 1.00 31.96 231 ALA C N 1
ATOM 4458 C CA . ALA C 1 207 ? -35.350 -32.722 37.981 1.00 36.25 231 ALA C CA 1
ATOM 4459 C C . ALA C 1 207 ? -36.359 -31.612 37.687 1.00 37.06 231 ALA C C 1
ATOM 4460 O O . ALA C 1 207 ? -36.008 -30.592 37.080 1.00 30.50 231 ALA C O 1
ATOM 4462 N N . THR C 1 208 ? -37.601 -31.786 38.157 1.00 33.10 232 THR C N 1
ATOM 4463 C CA . THR C 1 208 ? -38.608 -30.720 38.099 1.00 36.29 232 THR C CA 1
ATOM 4464 C C . THR C 1 208 ? -38.857 -30.065 39.465 1.00 42.22 232 THR C C 1
ATOM 4465 O O . THR C 1 208 ? -39.633 -29.103 39.533 1.00 38.97 232 THR C O 1
ATOM 4469 N N . ASP C 1 209 ? -38.217 -30.539 40.555 1.00 37.99 233 ASP C N 1
ATOM 4470 C CA . ASP C 1 209 ? -38.449 -29.938 41.875 1.00 46.40 233 ASP C CA 1
ATOM 4471 C C . ASP C 1 209 ? -37.177 -29.312 42.483 1.00 49.09 233 ASP C C 1
ATOM 4472 O O . ASP C 1 209 ? -36.893 -29.421 43.685 1.00 61.57 233 ASP C O 1
ATOM 4477 N N . TYR C 1 210 ? -36.448 -28.586 41.673 1.00 40.37 234 TYR C N 1
ATOM 4478 C CA . TYR C 1 210 ? -35.222 -27.943 42.105 1.00 36.17 234 TYR C CA 1
ATOM 4479 C C . TYR C 1 210 ? -35.527 -26.609 42.794 1.00 40.70 234 TYR C C 1
ATOM 4480 O O . TYR C 1 210 ? -36.691 -26.191 42.925 1.00 40.52 234 TYR C O 1
ATOM 4489 N N . THR C 1 211 ? -34.468 -25.938 43.249 1.00 37.21 235 THR C N 1
ATOM 4490 C CA . THR C 1 211 ? -34.553 -24.682 43.999 1.00 36.85 235 THR C CA 1
ATOM 4491 C C . THR C 1 211 ? -33.641 -23.650 43.350 1.00 33.66 235 THR C C 1
ATOM 4492 O O . THR C 1 211 ? -32.973 -23.920 42.342 1.00 34.87 235 THR C O 1
ATOM 4496 N N . SER C 1 212 ? -33.594 -22.461 43.964 1.00 36.84 236 SER C N 1
ATOM 4497 C CA . SER C 1 212 ? -32.725 -21.379 43.527 1.00 38.51 236 SER C CA 1
ATOM 4498 C C . SER C 1 212 ? -31.253 -21.766 43.564 1.00 31.66 236 SER C C 1
ATOM 4499 O O . SER C 1 212 ? -30.431 -21.080 42.949 1.00 36.75 236 SER C O 1
ATOM 4502 N N . SER C 1 213 ? -30.891 -22.857 44.243 1.00 33.30 237 SER C N 1
ATOM 4503 C CA . SER C 1 213 ? -29.468 -23.200 44.275 1.00 34.47 237 SER C CA 1
ATOM 4504 C C . SER C 1 213 ? -28.914 -23.571 42.896 1.00 34.34 237 SER C C 1
ATOM 4505 O O . SER C 1 213 ? -27.686 -23.657 42.747 1.00 30.81 237 SER C O 1
ATOM 4508 N N . ILE C 1 214 ? -29.770 -23.778 41.881 1.00 31.42 238 ILE C N 1
ATOM 4509 C CA . ILE C 1 214 ? -29.238 -24.016 40.540 1.00 28.99 238 ILE C CA 1
ATOM 4510 C C . ILE C 1 214 ? -28.486 -22.793 40.053 1.00 27.68 238 ILE C C 1
ATOM 4511 O O . ILE C 1 214 ? -27.561 -22.915 39.240 1.00 30.03 238 ILE C O 1
ATOM 4516 N N . ASP C 1 215 ? -28.904 -21.602 40.484 1.00 27.42 239 ASP C N 1
ATOM 4517 C CA . ASP C 1 215 ? -28.231 -20.368 40.087 1.00 26.60 239 ASP C CA 1
ATOM 4518 C C . ASP C 1 215 ? -26.835 -20.302 40.671 1.00 30.15 239 ASP C C 1
ATOM 4519 O O . ASP C 1 215 ? -25.942 -19.696 40.069 1.00 29.27 239 ASP C O 1
ATOM 4524 N N . VAL C 1 216 ? -26.663 -20.835 41.881 1.00 29.54 240 VAL C N 1
ATOM 4525 C CA . VAL C 1 216 ? -25.354 -20.833 42.531 1.00 29.73 240 VAL C CA 1
ATOM 4526 C C . VAL C 1 216 ? -24.413 -21.786 41.810 1.00 34.67 240 VAL C C 1
ATOM 4527 O O . VAL C 1 216 ? -23.243 -21.455 41.573 1.00 32.91 240 VAL C O 1
ATOM 4531 N N . TRP C 1 217 ? -24.909 -22.956 41.392 1.00 29.22 241 TRP C N 1
ATOM 4532 C CA . TRP C 1 217 ? -24.077 -23.826 40.554 1.00 27.44 241 TRP C CA 1
ATOM 4533 C C . TRP C 1 217 ? -23.610 -23.076 39.318 1.00 28.11 241 TRP C C 1
ATOM 4534 O O . TRP C 1 217 ? -22.417 -23.066 39.005 1.00 27.25 241 TRP C O 1
ATOM 4545 N N . SER C 1 218 ? -24.556 -22.497 38.560 1.00 27.66 242 SER C N 1
ATOM 4546 C CA . SER C 1 218 ? -24.187 -21.730 37.369 1.00 28.89 242 SER C CA 1
ATOM 4547 C C . SER C 1 218 ? -23.160 -20.669 37.703 1.00 30.44 242 SER C C 1
ATOM 4548 O O . SER C 1 218 ? -22.195 -20.461 36.948 1.00 28.11 242 SER C O 1
ATOM 4551 N N . ALA C 1 219 ? -23.357 -19.967 38.817 1.00 28.18 243 ALA C N 1
ATOM 4552 C CA . ALA C 1 219 ? -22.398 -18.910 39.143 1.00 33.90 243 ALA C CA 1
ATOM 4553 C C . ALA C 1 219 ? -21.022 -19.505 39.406 1.00 30.08 243 ALA C C 1
ATOM 4554 O O . ALA C 1 219 ? -20.017 -18.947 38.976 1.00 29.52 243 ALA C O 1
ATOM 4556 N N . GLY C 1 220 ? -20.962 -20.674 40.043 1.00 27.85 244 GLY C N 1
ATOM 4557 C CA . GLY C 1 220 ? -19.680 -21.367 40.173 1.00 29.79 244 GLY C CA 1
ATOM 4558 C C . GLY C 1 220 ? -19.056 -21.724 38.835 1.00 28.94 244 GLY C C 1
ATOM 4559 O O . GLY C 1 220 ? -17.845 -21.687 38.684 1.00 30.34 244 GLY C O 1
ATOM 4560 N N . CYS C 1 221 ? -19.881 -22.118 37.846 1.00 28.31 245 CYS C N 1
ATOM 4561 C CA . CYS C 1 221 ? -19.333 -22.412 36.523 1.00 28.96 245 CYS C CA 1
ATOM 4562 C C . CYS C 1 221 ? -18.706 -21.181 35.907 1.00 28.62 245 CYS C C 1
ATOM 4563 O O . CYS C 1 221 ? -17.663 -21.278 35.245 1.00 29.97 245 CYS C O 1
ATOM 4566 N N . VAL C 1 222 ? -19.340 -20.020 36.093 1.00 24.87 246 VAL C N 1
ATOM 4567 C CA . VAL C 1 222 ? -18.744 -18.769 35.578 1.00 23.34 246 VAL C CA 1
ATOM 4568 C C . VAL C 1 222 ? -17.424 -18.468 36.290 1.00 29.93 246 VAL C C 1
ATOM 4569 O O . VAL C 1 222 ? -16.414 -18.151 35.644 1.00 31.18 246 VAL C O 1
ATOM 4573 N N . LEU C 1 223 ? -17.411 -18.518 37.631 1.00 31.22 247 LEU C N 1
ATOM 4574 C CA . LEU C 1 223 ? -16.149 -18.291 38.363 1.00 29.94 247 LEU C CA 1
ATOM 4575 C C . LEU C 1 223 ? -15.046 -19.219 37.856 1.00 34.67 247 LEU C C 1
ATOM 4576 O O . LEU C 1 223 ? -13.973 -18.756 37.476 1.00 33.55 247 LEU C O 1
ATOM 4581 N N . ALA C 1 224 ? -15.334 -20.521 37.732 1.00 32.65 248 ALA C N 1
ATOM 4582 C CA . ALA C 1 224 ? -14.304 -21.464 37.299 1.00 33.27 248 ALA C CA 1
ATOM 4583 C C . ALA C 1 224 ? -13.819 -21.122 35.905 1.00 30.61 248 ALA C C 1
ATOM 4584 O O . ALA C 1 224 ? -12.612 -21.207 35.601 1.00 36.90 248 ALA C O 1
ATOM 4586 N N . GLU C 1 225 ? -14.733 -20.684 35.056 1.00 31.11 249 GLU C N 1
ATOM 4587 C CA . GLU C 1 225 ? -14.359 -20.351 33.685 1.00 34.06 249 GLU C CA 1
ATOM 4588 C C . GLU C 1 225 ? -13.464 -19.117 33.640 1.00 32.76 249 GLU C C 1
ATOM 4589 O O . GLU C 1 225 ? -12.549 -19.040 32.809 1.00 34.28 249 GLU C O 1
ATOM 4595 N N . LEU C 1 226 ? -13.722 -18.130 34.513 1.00 33.68 250 LEU C N 1
ATOM 4596 C CA . LEU C 1 226 ? -12.860 -16.936 34.558 1.00 33.47 250 LEU C CA 1
ATOM 4597 C C . LEU C 1 226 ? -11.489 -17.305 35.079 1.00 38.95 250 LEU C C 1
ATOM 4598 O O . LEU C 1 226 ? -10.473 -16.756 34.625 1.00 41.20 250 LEU C O 1
ATOM 4603 N N . LEU C 1 227 ? -11.431 -18.264 36.013 1.00 36.20 251 LEU C N 1
ATOM 4604 C CA . LEU C 1 227 ? -10.124 -18.697 36.486 1.00 37.61 251 LEU C CA 1
ATOM 4605 C C . LEU C 1 227 ? -9.399 -19.518 35.428 1.00 44.37 251 LEU C C 1
ATOM 4606 O O . LEU C 1 227 ? -8.180 -19.407 35.295 1.00 41.48 251 LEU C O 1
ATOM 4611 N N . LEU C 1 228 ? -10.120 -20.329 34.652 1.00 38.01 252 LEU C N 1
ATOM 4612 C CA . LEU C 1 228 ? -9.457 -21.308 33.784 1.00 41.16 252 LEU C CA 1
ATOM 4613 C C . LEU C 1 228 ? -9.130 -20.775 32.405 1.00 36.04 252 LEU C C 1
ATOM 4614 O O . LEU C 1 228 ? -8.179 -21.252 31.775 1.00 37.62 252 LEU C O 1
ATOM 4619 N N . GLY C 1 229 ? -9.918 -19.837 31.895 1.00 37.64 253 GLY C N 1
ATOM 4620 C CA . GLY C 1 229 ? -9.789 -19.414 30.509 1.00 38.64 253 GLY C CA 1
ATOM 4621 C C . GLY C 1 229 ? -10.689 -20.191 29.561 1.00 39.47 253 GLY C C 1
ATOM 4622 O O . GLY C 1 229 ? -10.660 -19.961 28.353 1.00 39.81 253 GLY C O 1
ATOM 4623 N N . GLN C 1 230 ? -11.487 -21.106 30.072 1.00 33.41 254 GLN C N 1
ATOM 4624 C CA . GLN C 1 230 ? -12.335 -21.966 29.264 1.00 35.78 254 GLN C CA 1
ATOM 4625 C C . GLN C 1 230 ? -13.363 -22.573 30.201 1.00 33.39 254 GLN C C 1
ATOM 4626 O O . GLN C 1 230 ? -13.131 -22.607 31.413 1.00 33.50 254 GLN C O 1
ATOM 4632 N N . PRO C 1 231 ? -14.489 -23.063 29.682 1.00 30.97 255 PRO C N 1
ATOM 4633 C CA . PRO C 1 231 ? -15.521 -23.625 30.568 1.00 31.21 255 PRO C CA 1
ATOM 4634 C C . PRO C 1 231 ? -15.022 -24.867 31.293 1.00 30.70 255 PRO C C 1
ATOM 4635 O O . PRO C 1 231 ? -14.235 -25.652 30.762 1.00 31.57 255 PRO C O 1
ATOM 4639 N N . ILE C 1 232 ? -15.497 -25.049 32.523 1.00 26.15 256 ILE C N 1
ATOM 4640 C CA . ILE C 1 232 ? -14.964 -26.154 33.308 1.00 31.00 256 ILE C CA 1
ATOM 4641 C C . ILE C 1 232 ? -15.663 -27.472 32.987 1.00 30.77 256 ILE C C 1
ATOM 4642 O O . ILE C 1 232 ? -15.051 -28.542 33.124 1.00 29.89 256 ILE C O 1
ATOM 4647 N N . PHE C 1 233 ? -16.930 -27.425 32.567 1.00 28.25 257 PHE C N 1
ATOM 4648 C CA . PHE C 1 233 ? -17.735 -28.616 32.300 1.00 28.79 257 PHE C CA 1
ATOM 4649 C C . PHE C 1 233 ? -18.310 -28.534 30.883 1.00 31.33 257 PHE C C 1
ATOM 4650 O O . PHE C 1 233 ? -19.522 -28.437 30.710 1.00 32.85 257 PHE C O 1
ATOM 4658 N N . PRO C 1 234 ? -17.457 -28.533 29.854 1.00 34.71 258 PRO C N 1
ATOM 4659 C CA . PRO C 1 234 ? -17.947 -28.455 28.474 1.00 32.05 258 PRO C CA 1
ATOM 4660 C C . PRO C 1 234 ? -18.563 -29.775 28.017 1.00 35.96 258 PRO C C 1
ATOM 4661 O O . PRO C 1 234 ? -18.335 -30.837 28.592 1.00 33.57 258 PRO C O 1
ATOM 4665 N N . GLY C 1 235 ? -19.282 -29.696 26.906 1.00 30.16 259 GLY C N 1
ATOM 4666 C CA . GLY C 1 235 ? -19.820 -30.872 26.237 1.00 35.64 259 GLY C CA 1
ATOM 4667 C C . GLY C 1 235 ? -21.125 -30.527 25.525 1.00 31.60 259 GLY C C 1
ATOM 4668 O O . GLY C 1 235 ? -21.910 -29.672 25.979 1.00 31.26 259 GLY C O 1
ATOM 4669 N N . ASP C 1 236 ? -21.324 -31.143 24.367 1.00 29.58 260 ASP C N 1
ATOM 4670 C CA . ASP C 1 236 ? -22.495 -30.855 23.536 1.00 31.64 260 ASP C CA 1
ATOM 4671 C C . ASP C 1 236 ? -23.716 -31.646 23.978 1.00 34.49 260 ASP C C 1
ATOM 4672 O O . ASP C 1 236 ? -24.828 -31.356 23.514 1.00 32.38 260 ASP C O 1
ATOM 4677 N N . SER C 1 237 ? -23.530 -32.639 24.845 1.00 31.46 261 SER C N 1
ATOM 4678 C CA . SER C 1 237 ? -24.611 -33.453 25.385 1.00 28.34 261 SER C CA 1
ATOM 4679 C C . SER C 1 237 ? -24.506 -33.476 26.898 1.00 30.35 261 SER C C 1
ATOM 4680 O O . SER C 1 237 ? -23.430 -33.245 27.473 1.00 30.64 261 SER C O 1
ATOM 4683 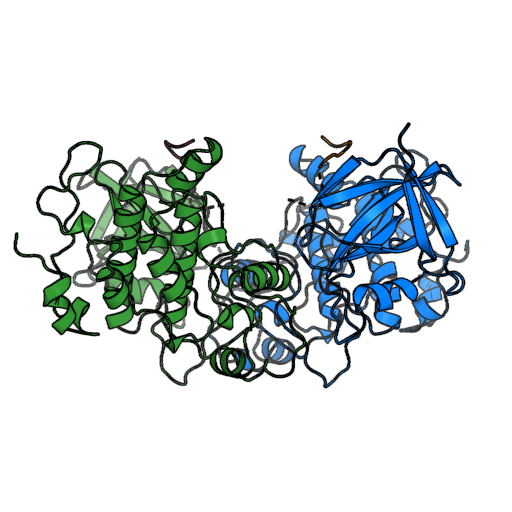N N . GLY C 1 238 ? -25.626 -33.806 27.553 1.00 28.93 262 GLY C N 1
ATOM 4684 C CA . GLY C 1 238 ? -25.578 -33.962 28.996 1.00 27.65 262 GLY C CA 1
ATOM 4685 C C . GLY C 1 238 ? -24.631 -35.054 29.458 1.00 31.05 262 GLY C C 1
ATOM 4686 O O . GLY C 1 238 ? -23.986 -34.916 30.508 1.00 32.02 262 GLY C O 1
ATOM 4687 N N . VAL C 1 239 ? -24.486 -36.130 28.679 1.00 28.57 263 VAL C N 1
ATOM 4688 C CA . VAL C 1 239 ? -23.554 -37.183 29.086 1.00 31.80 263 VAL C CA 1
ATOM 4689 C C . VAL C 1 239 ? -22.135 -36.650 29.149 1.00 33.30 263 VAL C C 1
ATOM 4690 O O . VAL C 1 239 ? -21.390 -36.956 30.082 1.00 32.01 263 VAL C O 1
ATOM 4694 N N . ASP C 1 240 ? -21.708 -35.961 28.080 1.00 35.46 264 ASP C N 1
ATOM 4695 C CA . ASP C 1 240 ? -20.350 -35.393 28.018 1.00 33.15 264 ASP C CA 1
ATOM 4696 C C . ASP C 1 240 ? -20.114 -34.383 29.128 1.00 33.30 264 ASP C C 1
ATOM 4697 O O . ASP C 1 240 ? -19.033 -34.353 29.744 1.00 32.94 264 ASP C O 1
ATOM 4702 N N . GLN C 1 241 ? -21.102 -33.539 29.398 1.00 28.71 265 GLN C N 1
ATOM 4703 C CA . GLN C 1 241 ? -20.989 -32.571 30.489 1.00 25.38 265 GLN C CA 1
ATOM 4704 C C . GLN C 1 241 ? -20.854 -33.291 31.804 1.00 31.88 265 GLN C C 1
ATOM 4705 O O . GLN C 1 241 ? -20.013 -32.945 32.641 1.00 27.17 265 GLN C O 1
ATOM 4711 N N . LEU C 1 242 ? -21.673 -34.328 32.003 1.00 24.61 266 LEU C N 1
ATOM 4712 C CA . LEU C 1 242 ? -21.604 -35.081 33.257 1.00 29.42 266 LEU C CA 1
ATOM 4713 C C . LEU C 1 242 ? -20.253 -35.768 33.425 1.00 29.99 266 LEU C C 1
ATOM 4714 O O . LEU C 1 242 ? -19.721 -35.843 34.536 1.00 33.00 266 LEU C O 1
ATOM 4719 N N . VAL C 1 243 ? -19.686 -36.304 32.342 1.00 28.36 267 VAL C N 1
ATOM 4720 C CA . VAL C 1 243 ? -18.347 -36.897 32.445 1.00 32.84 267 VAL C CA 1
ATOM 4721 C C . VAL C 1 243 ? -17.335 -35.844 32.921 1.00 33.52 267 VAL C C 1
ATOM 4722 O O . VAL C 1 243 ? -16.479 -36.126 33.771 1.00 32.71 267 VAL C O 1
ATOM 4726 N N . GLU C 1 244 ? -17.475 -34.589 32.449 1.00 30.01 268 GLU C N 1
ATOM 4727 C CA . GLU C 1 244 ? -16.542 -33.533 32.868 1.00 32.43 268 GLU C CA 1
ATOM 4728 C C . GLU C 1 244 ? -16.729 -33.178 34.345 1.00 31.82 268 GLU C C 1
ATOM 4729 O O . GLU C 1 244 ? -15.749 -32.924 35.075 1.00 30.23 268 GLU C O 1
ATOM 4735 N N . ILE C 1 245 ? -17.979 -33.188 34.804 1.00 32.95 269 ILE C N 1
ATOM 4736 C CA . ILE C 1 245 ? -18.288 -32.937 36.210 1.00 31.12 269 ILE C CA 1
ATOM 4737 C C . ILE C 1 245 ? -17.725 -34.058 37.082 1.00 33.45 269 ILE C C 1
ATOM 4738 O O . ILE C 1 245 ? -17.056 -33.820 38.103 1.00 31.08 269 ILE C O 1
ATOM 4743 N N . ILE C 1 246 ? -17.977 -35.303 36.687 1.00 28.60 270 ILE C N 1
ATOM 4744 C CA . ILE C 1 246 ? -17.492 -36.421 37.506 1.00 29.96 270 ILE C CA 1
ATOM 4745 C C . ILE C 1 246 ? -15.959 -36.440 37.551 1.00 41.25 270 ILE C C 1
ATOM 4746 O O . ILE C 1 246 ? -15.360 -36.792 38.581 1.00 35.99 270 ILE C O 1
ATOM 4751 N N . LYS C 1 247 ? -15.299 -36.024 36.465 1.00 30.18 271 LYS C N 1
ATOM 4752 C CA . LYS C 1 247 ? -13.833 -36.017 36.482 1.00 35.13 271 LYS C CA 1
ATOM 4753 C C . LYS C 1 247 ? -13.291 -35.049 37.531 1.00 39.56 271 LYS C C 1
ATOM 4754 O O . LYS C 1 247 ? -12.165 -35.218 38.022 1.00 42.00 271 LYS C O 1
ATOM 4760 N N . VAL C 1 248 ? -14.044 -34.002 37.851 1.00 36.73 272 VAL C N 1
ATOM 4761 C CA . VAL C 1 248 ? -13.603 -33.030 38.862 1.00 36.65 272 VAL C CA 1
ATOM 4762 C C . VAL C 1 248 ? -14.125 -33.403 40.252 1.00 46.59 272 VAL C C 1
ATOM 4763 O O . VAL C 1 248 ? -13.353 -33.522 41.207 1.00 44.19 272 VAL C O 1
ATOM 4767 N N . LEU C 1 249 ? -15.446 -33.618 40.370 1.00 35.09 273 LEU C N 1
ATOM 4768 C CA . LEU C 1 249 ? -16.115 -33.874 41.643 1.00 36.34 273 LEU C CA 1
ATOM 4769 C C . LEU C 1 249 ? -16.094 -35.339 42.056 1.00 42.97 273 LEU C C 1
ATOM 4770 O O . LEU C 1 249 ? -16.387 -35.647 43.217 1.00 43.03 273 LEU C O 1
ATOM 4775 N N . GLY C 1 250 ? -15.775 -36.246 41.148 1.00 44.59 274 GLY C N 1
ATOM 4776 C CA . GLY C 1 250 ? -15.906 -37.662 41.439 1.00 44.35 274 GLY C CA 1
ATOM 4777 C C . GLY C 1 250 ? -17.350 -38.106 41.265 1.00 43.13 274 GLY C C 1
ATOM 4778 O O . GLY C 1 250 ? -18.273 -37.297 41.193 1.00 40.34 274 GLY C O 1
ATOM 4779 N N . THR C 1 251 ? -17.537 -39.423 41.177 1.00 48.27 275 THR C N 1
ATOM 4780 C CA . THR C 1 251 ? -18.878 -39.968 41.015 1.00 47.86 275 THR C CA 1
ATOM 4781 C C . THR C 1 251 ? -19.732 -39.540 42.202 1.00 42.83 275 THR C C 1
ATOM 4782 O O . THR C 1 251 ? -19.279 -39.646 43.354 1.00 40.20 275 THR C O 1
ATOM 4786 N N . PRO C 1 252 ? -20.952 -39.067 41.976 1.00 42.05 276 PRO C N 1
ATOM 4787 C CA . PRO C 1 252 ? -21.842 -38.749 43.109 1.00 41.61 276 PRO C CA 1
ATOM 4788 C C . PRO C 1 252 ? -22.197 -40.019 43.862 1.00 49.91 276 PRO C C 1
ATOM 4789 O O . PRO C 1 252 ? -22.418 -41.058 43.238 1.00 54.37 276 PRO C O 1
ATOM 4793 N N . THR C 1 253 ? -22.224 -39.946 45.206 1.00 50.52 277 THR C N 1
ATOM 4794 C CA . THR C 1 253 ? -22.745 -41.067 46.003 1.00 48.12 277 THR C CA 1
ATOM 4795 C C . THR C 1 253 ? -24.236 -41.262 45.753 1.00 47.41 277 THR C C 1
ATOM 4796 O O . THR C 1 253 ? -24.910 -40.422 45.153 1.00 43.81 277 THR C O 1
ATOM 4800 N N . ARG C 1 254 ? -24.762 -42.385 46.257 1.00 53.67 278 ARG C N 1
ATOM 4801 C CA . ARG C 1 254 ? -26.195 -42.634 46.135 1.00 52.86 278 ARG C CA 1
ATOM 4802 C C . ARG C 1 254 ? -26.990 -41.553 46.866 1.00 46.15 278 ARG C C 1
ATOM 4803 O O . ARG C 1 254 ? -27.989 -41.043 46.341 1.00 45.25 278 ARG C O 1
ATOM 4811 N N . GLU C 1 255 ? -26.527 -41.143 48.050 1.00 45.28 279 GLU C N 1
ATOM 4812 C CA . GLU C 1 255 ? -27.200 -40.058 48.761 1.00 46.59 279 GLU C CA 1
ATOM 4813 C C . GLU C 1 255 ? -27.179 -38.763 47.959 1.00 50.98 279 GLU C C 1
ATOM 4814 O O . GLU C 1 255 ? -28.154 -37.999 47.978 1.00 47.63 279 GLU C O 1
ATOM 4820 N N . GLN C 1 256 ? -26.068 -38.470 47.272 1.00 43.51 280 GLN C N 1
ATOM 4821 C CA . GLN C 1 256 ? -26.024 -37.220 46.522 1.00 40.64 280 GLN C CA 1
ATOM 4822 C C . GLN C 1 256 ? -26.983 -37.271 45.337 1.00 39.41 280 GLN C C 1
ATOM 4823 O O . GLN C 1 256 ? -27.657 -36.281 45.041 1.00 39.21 280 GLN C O 1
ATOM 4829 N N . ILE C 1 257 ? -27.067 -38.421 44.668 1.00 40.19 281 ILE C N 1
ATOM 4830 C CA . ILE C 1 257 ? -28.021 -38.588 43.563 1.00 41.97 281 ILE C CA 1
ATOM 4831 C C . ILE C 1 257 ? -29.459 -38.401 44.055 1.00 39.00 281 ILE C C 1
ATOM 4832 O O . ILE C 1 257 ? -30.274 -37.714 43.419 1.00 41.79 281 ILE C O 1
ATOM 4837 N N . ARG C 1 258 ? -29.784 -38.987 45.204 1.00 41.12 282 ARG C N 1
ATOM 4838 C CA . ARG C 1 258 ? -31.121 -38.832 45.766 1.00 41.80 282 ARG C CA 1
ATOM 4839 C C . ARG C 1 258 ? -31.486 -37.362 45.997 1.00 44.92 282 ARG C C 1
ATOM 4840 O O . ARG C 1 258 ? -32.629 -36.949 45.764 1.00 45.80 282 ARG C O 1
ATOM 4848 N N . GLU C 1 259 ? -30.524 -36.550 46.441 1.00 40.15 283 GLU C N 1
ATOM 4849 C CA . GLU C 1 259 ? -30.773 -35.140 46.681 1.00 40.36 283 GLU C CA 1
ATOM 4850 C C . GLU C 1 259 ? -30.886 -34.348 45.389 1.00 38.90 283 GLU C C 1
ATOM 4851 O O . GLU C 1 259 ? -31.369 -33.216 45.411 1.00 42.52 283 GLU C O 1
ATOM 4857 N N . MET C 1 260 ? -30.403 -34.891 44.280 1.00 39.69 284 MET C N 1
ATOM 4858 C CA . MET C 1 260 ? -30.519 -34.196 43.005 1.00 35.33 284 MET C CA 1
ATOM 4859 C C . MET C 1 260 ? -31.765 -34.645 42.254 1.00 40.94 284 MET C C 1
ATOM 4860 O O . MET C 1 260 ? -32.553 -33.810 41.810 1.00 36.18 284 MET C O 1
ATOM 4865 N N . ASN C 1 261 ? -31.943 -35.953 42.091 1.00 38.11 285 ASN C N 1
ATOM 4866 C CA . ASN C 1 261 ? -33.177 -36.452 41.502 1.00 36.85 285 ASN C CA 1
ATOM 4867 C C . ASN C 1 261 ? -33.369 -37.890 41.973 1.00 41.32 285 ASN C C 1
ATOM 4868 O O . ASN C 1 261 ? -32.670 -38.793 41.494 1.00 35.41 285 ASN C O 1
ATOM 4873 N N . PRO C 1 262 ? -34.309 -38.154 42.896 1.00 40.22 286 PRO C N 1
ATOM 4874 C CA . PRO C 1 262 ? -34.439 -39.521 43.439 1.00 37.81 286 PRO C CA 1
ATOM 4875 C C . PRO C 1 262 ? -34.754 -40.563 42.380 1.00 41.90 286 PRO C C 1
ATOM 4876 O O . PRO C 1 262 ? -34.608 -41.760 42.642 1.00 38.18 286 PRO C O 1
ATOM 4880 N N . ASN C 1 263 ? -35.217 -40.156 41.198 1.00 37.35 287 ASN C N 1
ATOM 4881 C CA . ASN C 1 263 ? -35.535 -41.157 40.180 1.00 45.79 287 ASN C CA 1
ATOM 4882 C C . ASN C 1 263 ? -34.268 -41.709 39.523 1.00 41.31 287 ASN C C 1
ATOM 4883 O O . ASN C 1 263 ? -34.353 -42.662 38.740 1.00 39.78 287 ASN C O 1
ATOM 4888 N N . TYR C 1 264 ? -33.097 -41.146 39.828 1.00 35.53 288 TYR C N 1
ATOM 4889 C CA . TYR C 1 264 ? -31.858 -41.539 39.161 1.00 36.49 288 TYR C CA 1
ATOM 4890 C C . TYR C 1 264 ? -30.979 -42.457 40.008 1.00 37.07 288 TYR C C 1
ATOM 4891 O O . TYR C 1 264 ? -29.846 -42.711 39.616 1.00 43.84 288 TYR C O 1
ATOM 4900 N N . THR C 1 265 ? -31.463 -42.984 41.134 1.00 38.03 289 THR C N 1
ATOM 4901 C CA . THR C 1 265 ? -30.532 -43.677 42.037 1.00 42.10 289 THR C CA 1
ATOM 4902 C C . THR C 1 265 ? -30.106 -45.053 41.559 1.00 48.29 289 THR C C 1
ATOM 4903 O O . THR C 1 265 ? -29.197 -45.631 42.159 1.00 51.97 289 THR C O 1
ATOM 4907 N N . GLU C 1 266 ? -30.736 -45.618 40.535 1.00 45.90 290 GLU C N 1
ATOM 4908 C CA . GLU C 1 266 ? -30.392 -46.962 40.104 1.00 48.97 290 GLU C CA 1
ATOM 4909 C C . GLU C 1 266 ? -29.602 -46.998 38.797 1.00 42.14 290 GLU C C 1
ATOM 4910 O O . GLU C 1 266 ? -29.234 -48.087 38.345 1.00 55.12 290 GLU C O 1
ATOM 4916 N N . PHE C 1 267 ? -29.283 -45.855 38.216 1.00 38.51 291 PHE C N 1
ATOM 4917 C CA . PHE C 1 267 ? -28.553 -45.794 36.952 1.00 51.14 291 PHE C CA 1
ATOM 4918 C C . PHE C 1 267 ? -27.050 -46.055 37.132 1.00 53.44 291 PHE C C 1
ATOM 4919 O O . PHE C 1 267 ? -26.471 -45.809 38.195 1.00 48.25 291 PHE C O 1
ATOM 4927 N N . LYS C 1 268 ? -26.417 -46.493 36.039 1.00 47.61 292 LYS C N 1
ATOM 4928 C CA . LYS C 1 268 ? -24.972 -46.736 35.996 1.00 54.86 292 LYS C CA 1
ATOM 4929 C C . LYS C 1 268 ? -24.254 -45.435 35.640 1.00 55.78 292 LYS C C 1
ATOM 4930 O O . LYS C 1 268 ? -24.460 -44.891 34.547 1.00 54.01 292 LYS C O 1
ATOM 4936 N N . PHE C 1 269 ? -23.401 -44.935 36.558 1.00 52.23 293 PHE C N 1
ATOM 4937 C CA . PHE C 1 269 ? -22.683 -43.693 36.230 1.00 56.57 293 PHE C CA 1
ATOM 4938 C C . PHE C 1 269 ? -21.203 -43.960 36.007 1.00 53.27 293 PHE C C 1
ATOM 4939 O O . PHE C 1 269 ? -20.652 -44.895 36.591 1.00 54.60 293 PHE C O 1
ATOM 4947 N N . PRO C 1 270 ? -20.529 -43.146 35.149 1.00 54.19 294 PRO C N 1
ATOM 4948 C CA . PRO C 1 270 ? -19.065 -43.216 35.074 1.00 56.57 294 PRO C CA 1
ATOM 4949 C C . PRO C 1 270 ? -18.459 -43.284 36.472 1.00 54.34 294 PRO C C 1
ATOM 4950 O O . PRO C 1 270 ? -18.869 -42.522 37.359 1.00 54.45 294 PRO C O 1
ATOM 4954 N N . GLN C 1 271 ? -17.514 -44.185 36.700 1.00 54.49 295 GLN C N 1
ATOM 4955 C CA . GLN C 1 271 ? -16.873 -44.314 38.003 1.00 52.57 295 GLN C CA 1
ATOM 4956 C C . GLN C 1 271 ? -15.457 -43.741 37.913 1.00 61.46 295 GLN C C 1
ATOM 4957 O O . GLN C 1 271 ? -14.530 -44.391 37.411 1.00 51.22 295 GLN C O 1
ATOM 4963 N N . ILE C 1 272 ? -15.292 -42.531 38.433 1.00 51.75 296 ILE C N 1
ATOM 4964 C CA . ILE C 1 272 ? -14.039 -41.792 38.364 1.00 54.05 296 ILE C CA 1
ATOM 4965 C C . ILE C 1 272 ? -13.780 -41.190 39.740 1.00 64.41 296 ILE C C 1
ATOM 4966 O O . ILE C 1 272 ? -14.710 -40.731 40.422 1.00 57.66 296 ILE C O 1
ATOM 4971 N N . LYS C 1 273 ? -12.517 -41.225 40.160 1.00 68.73 297 LYS C N 1
ATOM 4972 C CA . LYS C 1 273 ? -12.131 -40.668 41.445 1.00 68.81 297 LYS C CA 1
ATOM 4973 C C . LYS C 1 273 ? -11.914 -39.168 41.320 1.00 68.95 297 LYS C C 1
ATOM 4974 O O . LYS C 1 273 ? -11.284 -38.692 40.366 1.00 69.66 297 LYS C O 1
ATOM 4980 N N . ALA C 1 274 ? -12.438 -38.434 42.302 1.00 63.84 298 ALA C N 1
ATOM 4981 C CA . ALA C 1 274 ? -12.319 -36.981 42.335 1.00 70.25 298 ALA C CA 1
ATOM 4982 C C . ALA C 1 274 ? -10.873 -36.512 42.168 1.00 79.80 298 ALA C C 1
ATOM 4983 O O . ALA C 1 274 ? -9.925 -37.087 42.719 1.00 72.73 298 ALA C O 1
ATOM 4985 N N . HIS C 1 275 ? -10.724 -35.479 41.415 1.00 78.77 299 HIS C N 1
ATOM 4986 C CA . HIS C 1 275 ? -9.471 -34.773 41.234 1.00 77.05 299 HIS C CA 1
ATOM 4987 C C . HIS C 1 275 ? -9.337 -33.704 42.322 1.00 78.05 299 HIS C C 1
ATOM 4988 O O . HIS C 1 275 ? -10.310 -32.980 42.586 1.00 81.16 299 HIS C O 1
ATOM 4995 N N . PRO C 1 276 ? -8.187 -33.591 42.995 1.00 71.88 300 PRO C N 1
ATOM 4996 C CA . PRO C 1 276 ? -8.002 -32.506 43.971 1.00 64.81 300 PRO C CA 1
ATOM 4997 C C . PRO C 1 276 ? -8.315 -31.162 43.338 1.00 63.21 300 PRO C C 1
ATOM 4998 O O . PRO C 1 276 ? -7.850 -30.858 42.243 1.00 61.42 300 PRO C O 1
ATOM 5002 N N . TRP C 1 277 ? -9.143 -30.369 44.024 1.00 52.85 301 TRP C N 1
ATOM 5003 C CA . TRP C 1 277 ? -9.519 -29.060 43.499 1.00 59.46 301 TRP C CA 1
ATOM 5004 C C . TRP C 1 277 ? -8.302 -28.214 43.119 1.00 58.08 301 TRP C C 1
ATOM 5005 O O . TRP C 1 277 ? -8.371 -27.411 42.186 1.00 56.77 301 TRP C O 1
ATOM 5016 N N . THR C 1 278 ? -7.174 -28.400 43.798 1.00 59.84 302 THR C N 1
ATOM 5017 C CA . THR C 1 278 ? -5.988 -27.618 43.463 1.00 63.25 302 THR C CA 1
ATOM 5018 C C . THR C 1 278 ? -5.420 -27.987 42.094 1.00 67.74 302 THR C C 1
ATOM 5019 O O . THR C 1 278 ? -4.912 -27.115 41.377 1.00 74.71 302 THR C O 1
ATOM 5023 N N . LYS C 1 279 ? -5.499 -29.255 41.705 1.00 57.91 303 LYS C N 1
ATOM 5024 C CA . LYS C 1 279 ? -4.954 -29.669 40.418 1.00 64.66 303 LYS C CA 1
ATOM 5025 C C . LYS C 1 279 ? -5.846 -29.267 39.252 1.00 61.91 303 LYS C C 1
ATOM 5026 O O . LYS C 1 279 ? -5.453 -29.429 38.092 1.00 56.09 303 LYS C O 1
ATOM 5032 N N . VAL C 1 280 ? -7.042 -28.762 39.534 1.00 56.31 304 VAL C N 1
ATOM 5033 C CA . VAL C 1 280 ? -7.951 -28.406 38.460 1.00 50.75 304 VAL C CA 1
ATOM 5034 C C . VAL C 1 280 ? -7.565 -27.075 37.842 1.00 54.60 304 VAL C C 1
ATOM 5035 O O . VAL C 1 280 ? -7.718 -26.882 36.633 1.00 57.13 304 VAL C O 1
ATOM 5039 N N . PHE C 1 281 ? -7.022 -26.164 38.632 1.00 52.39 305 PHE C N 1
ATOM 5040 C CA . PHE C 1 281 ? -6.700 -24.826 38.160 1.00 53.76 305 PHE C CA 1
ATOM 5041 C C . PHE C 1 281 ? -5.197 -24.699 37.978 1.00 56.40 305 PHE C C 1
ATOM 5042 O O . PHE C 1 281 ? -4.444 -25.602 38.329 1.00 58.41 305 PHE C O 1
ATOM 5050 N N . ARG C 1 282 ? -4.769 -23.565 37.415 1.00 55.05 306 ARG C N 1
ATOM 5051 C CA . ARG C 1 282 ? -3.356 -23.321 37.150 1.00 54.19 306 ARG C CA 1
ATOM 5052 C C . ARG C 1 282 ? -2.603 -23.095 38.467 1.00 57.24 306 ARG C C 1
ATOM 5053 O O . ARG C 1 282 ? -3.189 -22.639 39.457 1.00 56.12 306 ARG C O 1
ATOM 5061 N N . PRO C 1 283 ? -1.290 -23.373 38.500 1.00 62.57 307 PRO C N 1
ATOM 5062 C CA . PRO C 1 283 ? -0.552 -23.263 39.774 1.00 60.38 307 PRO C CA 1
ATOM 5063 C C . PRO C 1 283 ? -0.657 -21.918 40.483 1.00 63.95 307 PRO C C 1
ATOM 5064 O O . PRO C 1 283 ? -0.604 -21.863 41.722 1.00 67.36 307 PRO C O 1
ATOM 5068 N N . ARG C 1 284 ? -0.788 -20.817 39.764 1.00 58.48 308 ARG C N 1
ATOM 5069 C CA . ARG C 1 284 ? -0.824 -19.540 40.455 1.00 66.46 308 ARG C CA 1
ATOM 5070 C C . ARG C 1 284 ? -2.246 -19.055 40.730 1.00 62.56 308 ARG C C 1
ATOM 5071 O O . ARG C 1 284 ? -2.457 -17.850 40.884 1.00 73.62 308 ARG C O 1
ATOM 5079 N N . THR C 1 285 ? -3.265 -19.995 40.812 1.00 57.05 309 THR C N 1
ATOM 5080 C CA . THR C 1 285 ? -4.645 -19.595 41.123 1.00 57.84 309 THR C CA 1
ATOM 5081 C C . THR C 1 285 ? -4.785 -19.364 42.626 1.00 62.64 309 THR C C 1
ATOM 5082 O O . THR C 1 285 ? -4.294 -20.167 43.416 1.00 61.99 309 THR C O 1
ATOM 5086 N N . PRO C 1 286 ? -5.420 -18.278 43.057 1.00 60.77 310 PRO C N 1
ATOM 5087 C CA . PRO C 1 286 ? -5.446 -17.967 44.498 1.00 60.54 310 PRO C CA 1
ATOM 5088 C C . PRO C 1 286 ? -6.251 -19.006 45.254 1.00 59.44 310 PRO C C 1
ATOM 5089 O O . PRO C 1 286 ? -7.357 -19.390 44.831 1.00 50.69 310 PRO C O 1
ATOM 5093 N N . PRO C 1 287 ? -5.722 -19.498 46.373 1.00 52.99 311 PRO C N 1
ATOM 5094 C CA . PRO C 1 287 ? -6.397 -20.615 47.053 1.00 54.19 311 PRO C CA 1
ATOM 5095 C C . PRO C 1 287 ? -7.808 -20.268 47.502 1.00 56.79 311 PRO C C 1
ATOM 5096 O O . PRO C 1 287 ? -8.696 -21.129 47.419 1.00 52.46 311 PRO C O 1
ATOM 5100 N N . GLU C 1 288 ? -8.070 -19.019 47.912 1.00 51.24 312 GLU C N 1
ATOM 5101 C CA . GLU C 1 288 ? -9.444 -18.660 48.277 1.00 52.39 312 GLU C CA 1
ATOM 5102 C C . GLU C 1 288 ? -10.396 -18.716 47.098 1.00 51.43 312 GLU C C 1
ATOM 5103 O O . GLU C 1 288 ? -11.604 -18.889 47.302 1.00 52.92 312 GLU C O 1
ATOM 5109 N N . ALA C 1 289 ? -9.913 -18.556 45.870 1.00 49.82 313 ALA C N 1
ATOM 5110 C CA . ALA C 1 289 ? -10.852 -18.682 44.758 1.00 49.04 313 ALA C CA 1
ATOM 5111 C C . ALA C 1 289 ? -11.224 -20.148 44.519 1.00 47.56 313 ALA C C 1
ATOM 5112 O O . ALA C 1 289 ? -12.355 -20.453 44.126 1.00 43.93 313 ALA C O 1
ATOM 5114 N N . ILE C 1 290 ? -10.271 -21.067 44.719 1.00 50.62 314 ILE C N 1
ATOM 5115 C CA . ILE C 1 290 ? -10.574 -22.496 44.626 1.00 46.10 314 ILE C CA 1
ATOM 5116 C C . ILE C 1 290 ? -11.480 -22.924 45.773 1.00 49.13 314 ILE C C 1
ATOM 5117 O O . ILE C 1 290 ? -12.434 -23.696 45.580 1.00 46.64 314 ILE C O 1
ATOM 5122 N N . ALA C 1 291 ? -11.162 -22.474 46.995 1.00 50.08 315 ALA C N 1
ATOM 5123 C CA . ALA C 1 291 ? -12.044 -22.689 48.141 1.00 47.85 315 ALA C CA 1
ATOM 5124 C C . ALA C 1 291 ? -13.478 -22.286 47.825 1.00 47.98 315 ALA C C 1
ATOM 5125 O O . ALA C 1 291 ? -14.418 -23.068 48.035 1.00 46.52 315 ALA C O 1
ATOM 5127 N N . LEU C 1 292 ? -13.663 -21.054 47.329 1.00 46.71 316 LEU C N 1
ATOM 5128 C CA . LEU C 1 292 ? -14.992 -20.584 46.942 1.00 42.88 316 LEU C CA 1
ATOM 5129 C C . LEU C 1 292 ? -15.641 -21.508 45.901 1.00 41.51 316 LEU C C 1
ATOM 5130 O O . LEU C 1 292 ? -16.814 -21.875 46.028 1.00 43.93 316 LEU C O 1
ATOM 5135 N N . CYS C 1 293 ? -14.900 -21.887 44.856 1.00 45.74 317 CYS C N 1
ATOM 5136 C CA . CYS C 1 293 ? -15.438 -22.796 43.835 1.00 42.47 317 CYS C CA 1
ATOM 5137 C C . CYS C 1 293 ? -15.959 -24.090 44.440 1.00 41.51 317 CYS C C 1
ATOM 5138 O O . CYS C 1 293 ? -17.045 -24.572 44.080 1.00 39.57 317 CYS C O 1
ATOM 5141 N N . SER C 1 294 ? -15.167 -24.704 45.324 1.00 43.80 318 SER C N 1
ATOM 5142 C CA . SER C 1 294 ? -15.548 -26.017 45.829 1.00 46.18 318 SER C CA 1
ATOM 5143 C C . SER C 1 294 ? -16.811 -25.953 46.674 1.00 42.61 318 SER C C 1
ATOM 5144 O O . SER C 1 294 ? -17.497 -26.974 46.817 1.00 45.76 318 SER C O 1
ATOM 5147 N N . ARG C 1 295 ? -17.149 -24.770 47.216 1.00 41.66 319 ARG C N 1
ATOM 5148 C CA . ARG C 1 295 ? -18.366 -24.610 47.999 1.00 43.12 319 ARG C CA 1
ATOM 5149 C C . ARG C 1 295 ? -19.553 -24.207 47.161 1.00 45.17 319 ARG C C 1
ATOM 5150 O O . ARG C 1 295 ? -20.669 -24.139 47.696 1.00 42.71 319 ARG C O 1
ATOM 5158 N N . LEU C 1 296 ? -19.333 -23.885 45.884 1.00 40.12 320 LEU C N 1
ATOM 5159 C CA . LEU C 1 296 ? -20.410 -23.614 44.936 1.00 35.95 320 LEU C CA 1
ATOM 5160 C C . LEU C 1 296 ? -20.723 -24.821 44.069 1.00 34.55 320 LEU C C 1
ATOM 5161 O O . LEU C 1 296 ? -21.896 -25.112 43.814 1.00 34.42 320 LEU C O 1
ATOM 5166 N N . LEU C 1 297 ? -19.691 -25.510 43.588 1.00 36.47 321 LEU C N 1
ATOM 5167 C CA . LEU C 1 297 ? -19.848 -26.678 42.721 1.00 35.07 321 LEU C CA 1
ATOM 5168 C C . LEU C 1 297 ? -19.916 -27.944 43.585 1.00 37.26 321 LEU C C 1
ATOM 5169 O O . LEU C 1 297 ? -18.962 -28.734 43.680 1.00 40.66 321 LEU C O 1
ATOM 5174 N N . GLU C 1 298 ? -21.063 -28.101 44.276 1.00 37.90 322 GLU C N 1
ATOM 5175 C CA . GLU C 1 298 ? -21.335 -29.274 45.105 1.00 40.36 322 GLU C CA 1
ATOM 5176 C C . GLU C 1 298 ? -22.511 -30.030 44.505 1.00 39.25 322 GLU C C 1
ATOM 5177 O O . GLU C 1 298 ? -23.465 -29.408 44.029 1.00 34.43 322 GLU C O 1
ATOM 5183 N N . TYR C 1 299 ? -22.460 -31.371 44.545 1.00 38.71 323 TYR C N 1
ATOM 5184 C CA . TYR C 1 299 ? -23.599 -32.151 44.054 1.00 39.30 323 TYR C CA 1
ATOM 5185 C C . TYR C 1 299 ? -24.861 -31.849 44.856 1.00 40.31 323 TYR C C 1
ATOM 5186 O O . TYR C 1 299 ? -25.917 -31.537 44.290 1.00 33.48 323 TYR C O 1
ATOM 5195 N N . THR C 1 300 ? -24.785 -32.011 46.177 1.00 37.44 324 THR C N 1
ATOM 5196 C CA . THR C 1 300 ? -25.957 -31.815 47.026 1.00 37.53 324 THR C CA 1
ATOM 5197 C C . THR C 1 300 ? -26.419 -30.362 46.938 1.00 41.67 324 THR C C 1
ATOM 5198 O O . THR C 1 300 ? -25.708 -29.462 47.404 1.00 39.46 324 THR C O 1
ATOM 5202 N N . PRO C 1 301 ? -27.598 -30.093 46.348 1.00 39.68 325 PRO C N 1
ATOM 5203 C CA . PRO C 1 301 ? -28.009 -28.692 46.147 1.00 35.35 325 PRO C CA 1
ATOM 5204 C C . PRO C 1 301 ? -28.118 -27.874 47.428 1.00 42.43 325 PRO C C 1
ATOM 5205 O O . PRO C 1 301 ? -27.801 -26.678 47.415 1.00 41.93 325 PRO C O 1
ATOM 5209 N N . THR C 1 302 ? -28.567 -28.458 48.539 1.00 40.71 326 THR C N 1
ATOM 5210 C CA . THR C 1 302 ? -28.612 -27.676 49.764 1.00 40.43 326 THR C CA 1
ATOM 5211 C C . THR C 1 302 ? -27.235 -27.434 50.375 1.00 45.33 326 THR C C 1
ATOM 5212 O O . THR C 1 302 ? -27.137 -26.725 51.392 1.00 44.62 326 THR C O 1
ATOM 5216 N N . ALA C 1 303 ? -26.183 -28.063 49.856 1.00 40.43 327 ALA C N 1
ATOM 5217 C CA . ALA C 1 303 ? -24.857 -27.856 50.432 1.00 46.81 327 ALA C CA 1
ATOM 5218 C C . ALA C 1 303 ? -24.151 -26.637 49.842 1.00 44.30 327 ALA C C 1
ATOM 5219 O O . ALA C 1 303 ? -23.149 -26.173 50.406 1.00 45.93 327 ALA C O 1
ATOM 5221 N N . ARG C 1 304 ? -24.644 -26.130 48.724 1.00 36.70 328 ARG C N 1
ATOM 5222 C CA . ARG C 1 304 ? -24.023 -24.995 48.065 1.00 40.82 328 ARG C CA 1
ATOM 5223 C C . ARG C 1 304 ? -24.189 -23.753 48.921 1.00 42.34 328 ARG C C 1
ATOM 5224 O O . ARG C 1 304 ? -25.155 -23.627 49.673 1.00 40.91 328 ARG C O 1
ATOM 5232 N N . LEU C 1 305 ? -23.225 -22.842 48.828 1.00 40.31 329 LEU C N 1
ATOM 5233 C CA . LEU C 1 305 ? -23.381 -21.554 49.508 1.00 46.39 329 LEU C CA 1
ATOM 5234 C C . LEU C 1 305 ? -24.618 -20.822 48.984 1.00 44.43 329 LEU C C 1
ATOM 5235 O O . LEU C 1 305 ? -24.972 -20.945 47.814 1.00 40.07 329 LEU C O 1
ATOM 5240 N N . THR C 1 306 ? -25.304 -20.067 49.860 1.00 46.18 330 THR C N 1
ATOM 5241 C CA . THR C 1 306 ? -26.276 -19.091 49.352 1.00 47.42 330 THR C CA 1
ATOM 5242 C C . THR C 1 306 ? -25.520 -17.915 48.732 1.00 44.10 330 THR C C 1
ATOM 5243 O O . THR C 1 306 ? -24.335 -17.728 49.010 1.00 43.77 330 THR C O 1
ATOM 5247 N N . PRO C 1 307 ? -26.189 -17.106 47.894 1.00 40.64 331 PRO C N 1
ATOM 5248 C CA . PRO C 1 307 ? -25.506 -15.927 47.329 1.00 47.68 331 PRO C CA 1
ATOM 5249 C C . PRO C 1 307 ? -24.997 -14.941 48.368 1.00 52.24 331 PRO C C 1
ATOM 5250 O O . PRO C 1 307 ? -23.916 -14.366 48.186 1.00 45.96 331 PRO C O 1
ATOM 5254 N N . LEU C 1 308 ? -25.748 -14.704 49.445 1.00 50.10 332 LEU C N 1
ATOM 5255 C CA . LEU C 1 308 ? -25.264 -13.776 50.458 1.00 49.22 332 LEU C CA 1
ATOM 5256 C C . LEU C 1 308 ? -24.030 -14.337 51.168 1.00 57.86 332 LEU C C 1
ATOM 5257 O O . LEU C 1 308 ? -23.085 -13.591 51.473 1.00 55.32 332 LEU C O 1
ATOM 5262 N N . GLU C 1 309 ? -24.034 -15.653 51.453 1.00 54.10 333 GLU C N 1
ATOM 5263 C CA . GLU C 1 309 ? -22.869 -16.304 52.043 1.00 51.85 333 GLU C CA 1
ATOM 5264 C C . GLU C 1 309 ? -21.660 -16.206 51.115 1.00 54.26 333 GLU C C 1
ATOM 5265 O O . GLU C 1 309 ? -20.520 -16.023 51.570 1.00 50.74 333 GLU C O 1
ATOM 5271 N N . ALA C 1 310 ? -21.890 -16.336 49.808 1.00 46.07 334 ALA C N 1
ATOM 5272 C CA . ALA C 1 310 ? -20.802 -16.204 48.847 1.00 47.99 334 ALA C CA 1
ATOM 5273 C C . ALA C 1 310 ? -20.191 -14.804 48.897 1.00 50.64 334 ALA C C 1
ATOM 5274 O O . ALA C 1 310 ? -18.962 -14.652 48.898 1.00 51.36 334 ALA C O 1
ATOM 5276 N N . CYS C 1 311 ? -21.033 -13.763 48.941 1.00 45.69 335 CYS C N 1
ATOM 5277 C CA . CYS C 1 311 ? -20.504 -12.404 49.036 1.00 49.07 335 CYS C CA 1
ATOM 5278 C C . CYS C 1 311 ? -19.588 -12.246 50.238 1.00 52.67 335 CYS C C 1
ATOM 5279 O O . CYS C 1 311 ? -18.631 -11.465 50.191 1.00 55.41 335 CYS C O 1
ATOM 5282 N N . ALA C 1 312 ? -19.874 -12.960 51.325 1.00 50.70 336 ALA C N 1
ATOM 5283 C CA . ALA C 1 312 ? -19.084 -12.828 52.533 1.00 55.91 336 ALA C CA 1
ATOM 5284 C C . ALA C 1 312 ? -17.789 -13.625 52.479 1.00 55.99 336 ALA C C 1
ATOM 5285 O O . ALA C 1 312 ? -16.973 -13.505 53.398 1.00 62.37 336 ALA C O 1
ATOM 5287 N N . HIS C 1 313 ? -17.563 -14.399 51.421 1.00 55.80 337 HIS C N 1
ATOM 5288 C CA . HIS C 1 313 ? -16.413 -15.293 51.372 1.00 58.30 337 HIS C CA 1
ATOM 5289 C C . HIS C 1 313 ? -15.098 -14.506 51.347 1.00 57.07 337 HIS C C 1
ATOM 5290 O O . HIS C 1 313 ? -15.020 -13.392 50.825 1.00 56.65 337 HIS C O 1
ATOM 5297 N N . SER C 1 314 ? -14.060 -15.122 51.931 1.00 59.98 338 SER C N 1
ATOM 5298 C CA . SER C 1 314 ? -12.707 -14.567 51.991 1.00 65.40 338 SER C CA 1
ATOM 5299 C C . SER C 1 314 ? -12.154 -14.166 50.635 1.00 59.43 338 SER C C 1
ATOM 5300 O O . SER C 1 314 ? -11.268 -13.313 50.565 1.00 56.88 338 SER C O 1
ATOM 5303 N N . PHE C 1 315 ? -12.601 -14.825 49.562 1.00 55.97 339 PHE C N 1
ATOM 5304 C CA . PHE C 1 315 ? -12.180 -14.453 48.216 1.00 53.18 339 PHE C CA 1
ATOM 5305 C C . PHE C 1 315 ? -12.416 -12.971 47.940 1.00 52.43 339 PHE C C 1
ATOM 5306 O O . PHE C 1 315 ? -11.660 -12.344 47.198 1.00 55.63 339 PHE C O 1
ATOM 5314 N N . PHE C 1 316 ? -13.484 -12.400 48.491 1.00 53.34 340 PHE C N 1
ATOM 5315 C CA . PHE C 1 316 ? -13.824 -11.016 48.198 1.00 52.45 340 PHE C CA 1
ATOM 5316 C C . PHE C 1 316 ? -13.268 -10.046 49.224 1.00 55.54 340 PHE C C 1
ATOM 5317 O O . PHE C 1 316 ? -13.671 -8.880 49.229 1.00 59.38 340 PHE C O 1
ATOM 5325 N N . ASP C 1 317 ? -12.340 -10.488 50.080 1.00 57.95 341 ASP C N 1
ATOM 5326 C CA . ASP C 1 317 ? -11.835 -9.590 51.115 1.00 58.92 341 ASP C CA 1
ATOM 5327 C C . ASP C 1 317 ? -11.111 -8.394 50.515 1.00 61.50 341 ASP C C 1
ATOM 5328 O O . ASP C 1 317 ? -11.187 -7.291 51.069 1.00 65.32 341 ASP C O 1
ATOM 5333 N N . GLU C 1 318 ? -10.425 -8.576 49.374 1.00 60.82 342 GLU C N 1
ATOM 5334 C CA . GLU C 1 318 ? -9.775 -7.439 48.719 1.00 59.17 342 GLU C CA 1
ATOM 5335 C C . GLU C 1 318 ? -10.769 -6.316 48.450 1.00 66.20 342 GLU C C 1
ATOM 5336 O O . GLU C 1 318 ? -10.437 -5.134 48.603 1.00 68.31 342 GLU C O 1
ATOM 5342 N N . LEU C 1 319 ? -11.995 -6.662 48.055 1.00 59.82 343 LEU C N 1
ATOM 5343 C CA . LEU C 1 319 ? -12.977 -5.639 47.741 1.00 65.33 343 LEU C CA 1
ATOM 5344 C C . LEU C 1 319 ? -13.465 -4.867 48.973 1.00 72.22 343 LEU C C 1
ATOM 5345 O O . LEU C 1 319 ? -14.084 -3.811 48.809 1.00 68.26 343 LEU C O 1
ATOM 5350 N N . ARG C 1 320 ? -13.225 -5.358 50.190 1.00 69.24 344 ARG C N 1
ATOM 5351 C CA . ARG C 1 320 ? -13.632 -4.642 51.393 1.00 68.30 344 ARG C CA 1
ATOM 5352 C C . ARG C 1 320 ? -12.498 -3.832 52.007 1.00 75.94 344 ARG C C 1
ATOM 5353 O O . ARG C 1 320 ? -12.695 -3.204 53.058 1.00 76.58 344 ARG C O 1
ATOM 5361 N N . ASP C 1 321 ? -11.324 -3.829 51.375 1.00 75.24 345 ASP C N 1
ATOM 5362 C CA . ASP C 1 321 ? -10.193 -3.006 51.812 1.00 74.26 345 ASP C CA 1
ATOM 5363 C C . ASP C 1 321 ? -10.439 -1.559 51.400 1.00 71.99 345 ASP C C 1
ATOM 5364 O O . ASP C 1 321 ? -10.7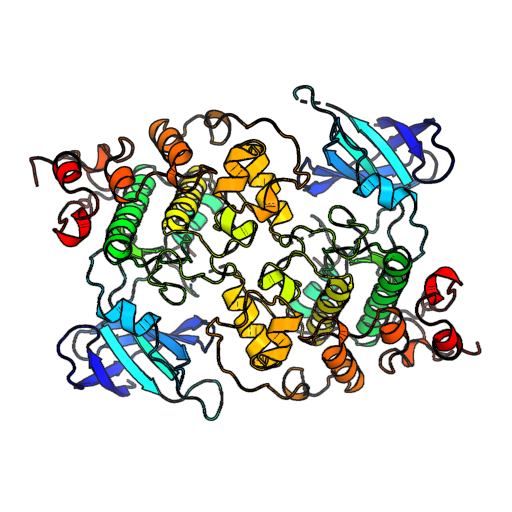61 -1.311 50.236 1.00 79.33 345 ASP C O 1
ATOM 5369 N N . PRO C 1 322 ? -10.288 -0.582 52.311 1.00 87.29 346 PRO C N 1
ATOM 5370 C CA . PRO C 1 322 ? -10.616 0.818 51.957 1.00 82.61 346 PRO C CA 1
ATOM 5371 C C . PRO C 1 322 ? -9.779 1.365 50.818 1.00 82.85 346 PRO C C 1
ATOM 5372 O O . PRO C 1 322 ? -10.212 2.275 50.097 1.00 79.91 346 PRO C O 1
ATOM 5376 N N . ASN C 1 323 ? -8.584 0.829 50.631 1.00 83.58 347 ASN C N 1
ATOM 5377 C CA . ASN C 1 323 ? -7.683 1.368 49.631 1.00 87.54 347 ASN C CA 1
ATOM 5378 C C . ASN C 1 323 ? -7.983 0.881 48.219 1.00 82.68 347 ASN C C 1
ATOM 5379 O O . ASN C 1 323 ? -7.503 1.502 47.263 1.00 80.06 347 ASN C O 1
ATOM 5384 N N . VAL C 1 324 ? -8.803 -0.168 48.061 1.00 81.29 348 VAL C N 1
ATOM 5385 C CA . VAL C 1 324 ? -8.930 -0.815 46.762 1.00 75.25 348 VAL C CA 1
ATOM 5386 C C . VAL C 1 324 ? -9.455 0.155 45.711 1.00 75.63 348 VAL C C 1
ATOM 5387 O O . VAL C 1 324 ? -10.391 0.935 45.945 1.00 76.36 348 VAL C O 1
ATOM 5391 N N . LYS C 1 325 ? -8.841 0.101 44.536 1.00 72.67 349 LYS C N 1
ATOM 5392 C CA . LYS C 1 325 ? -9.261 0.864 43.374 1.00 74.29 349 LYS C CA 1
ATOM 5393 C C . LYS C 1 325 ? -9.397 -0.102 42.209 1.00 65.87 349 LYS C C 1
ATOM 5394 O O . LYS C 1 325 ? -8.903 -1.229 42.259 1.00 65.72 349 LYS C O 1
ATOM 5400 N N . LEU C 1 326 ? -10.076 0.345 41.154 1.00 63.44 350 LEU C N 1
ATOM 5401 C CA . LEU C 1 326 ? -9.981 -0.344 39.883 1.00 64.19 350 LEU C CA 1
ATOM 5402 C C . LEU C 1 326 ? -8.551 -0.239 39.331 1.00 56.58 350 LEU C C 1
ATOM 5403 O O . LEU C 1 326 ? -7.802 0.684 39.668 1.00 59.03 350 LEU C O 1
ATOM 5408 N N . PRO C 1 327 ? -8.157 -1.205 38.506 1.00 56.80 351 PRO C N 1
ATOM 5409 C CA . PRO C 1 327 ? -6.911 -1.074 37.749 1.00 61.55 351 PRO C CA 1
ATOM 5410 C C . PRO C 1 327 ? -6.774 0.231 36.994 1.00 64.03 351 PRO C C 1
ATOM 5411 O O . PRO C 1 327 ? -5.654 0.734 36.907 1.00 61.19 351 PRO C O 1
ATOM 5415 N N . ASN C 1 328 ? -7.856 0.800 36.450 1.00 63.57 352 ASN C N 1
ATOM 5416 C CA . ASN C 1 328 ? -7.691 2.084 35.759 1.00 60.05 352 ASN C CA 1
ATOM 5417 C C . ASN C 1 328 ? -7.671 3.269 36.709 1.00 62.79 352 ASN C C 1
ATOM 5418 O O . ASN C 1 328 ? -7.593 4.427 36.257 1.00 68.78 352 ASN C O 1
ATOM 5423 N N . GLY C 1 329 ? -7.706 3.020 38.012 1.00 66.44 353 GLY C N 1
ATOM 5424 C CA . GLY C 1 329 ? -7.510 4.054 39.003 1.00 65.81 353 GLY C CA 1
ATOM 5425 C C . GLY C 1 329 ? -8.793 4.605 39.580 1.00 71.40 353 GLY C C 1
ATOM 5426 O O . GLY C 1 329 ? -8.754 5.269 40.628 1.00 69.91 353 GLY C O 1
ATOM 5427 N N . ARG C 1 330 ? -9.921 4.334 38.925 1.00 67.83 354 ARG C N 1
ATOM 5428 C CA . ARG C 1 330 ? -11.204 4.784 39.416 1.00 68.42 354 ARG C CA 1
ATOM 5429 C C . ARG C 1 330 ? -11.580 4.020 40.686 1.00 76.67 354 ARG C C 1
ATOM 5430 O O . ARG C 1 330 ? -11.054 2.935 40.981 1.00 71.19 354 ARG C O 1
ATOM 5438 N N . ASP C 1 331 ? -12.503 4.605 41.445 1.00 72.35 355 ASP C N 1
ATOM 5439 C CA . ASP C 1 331 ? -13.084 3.909 42.577 1.00 70.69 355 ASP C CA 1
ATOM 5440 C C . ASP C 1 331 ? -13.899 2.730 42.075 1.00 58.62 355 ASP C C 1
ATOM 5441 O O . ASP C 1 331 ? -14.345 2.706 40.930 1.00 63.82 355 ASP C O 1
ATOM 5446 N N . THR C 1 332 ? -14.046 1.722 42.928 1.00 64.10 356 THR C N 1
ATOM 5447 C CA . THR C 1 332 ? -14.905 0.599 42.612 1.00 61.57 356 THR C CA 1
ATOM 5448 C C . THR C 1 332 ? -16.359 1.071 42.654 1.00 64.42 356 THR C C 1
ATOM 5449 O O . THR C 1 332 ? -16.666 2.081 43.291 1.00 64.26 356 THR C O 1
ATOM 5453 N N . PRO C 1 333 ? -17.278 0.366 41.981 1.00 61.33 357 PRO C N 1
ATOM 5454 C CA . PRO C 1 333 ? -18.696 0.708 42.160 1.00 66.12 357 PRO C CA 1
ATOM 5455 C C . PRO C 1 333 ? -19.112 0.478 43.604 1.00 65.57 357 PRO C C 1
ATOM 5456 O O . PRO C 1 333 ? -18.311 -0.007 44.410 1.00 65.44 357 PRO C O 1
ATOM 5460 N N . ALA C 1 334 ? -20.340 0.835 43.960 1.00 62.04 358 ALA C N 1
ATOM 5461 C CA . ALA C 1 334 ? -20.752 0.726 45.351 1.00 68.75 358 ALA C CA 1
ATOM 5462 C C . ALA C 1 334 ? -21.114 -0.727 45.617 1.00 68.32 358 ALA C C 1
ATOM 5463 O O . ALA C 1 334 ? -21.956 -1.305 44.926 1.00 70.62 358 ALA C O 1
ATOM 5465 N N . LEU C 1 335 ? -20.435 -1.325 46.586 1.00 64.86 359 LEU C N 1
ATOM 5466 C CA . LEU C 1 335 ? -20.538 -2.740 46.861 1.00 69.82 359 LEU C CA 1
ATOM 5467 C C . LEU C 1 335 ? -21.204 -3.030 48.186 1.00 69.46 359 LEU C C 1
ATOM 5468 O O . LEU C 1 335 ? -21.494 -4.197 48.471 1.00 62.02 359 LEU C O 1
ATOM 5473 N N . PHE C 1 336 ? -21.443 -2.001 48.997 1.00 64.59 360 PHE C N 1
ATOM 5474 C CA . PHE C 1 336 ? -21.823 -2.166 50.386 1.00 68.78 360 PHE C CA 1
ATOM 5475 C C . PHE C 1 336 ? -23.164 -1.532 50.718 1.00 66.96 360 PHE C C 1
ATOM 5476 O O . PHE C 1 336 ? -23.569 -1.575 51.884 1.00 67.15 360 PHE C O 1
ATOM 5484 N N . ASN C 1 337 ? -23.864 -0.950 49.735 1.00 74.40 361 ASN C N 1
ATOM 5485 C CA . ASN C 1 337 ? -25.161 -0.305 49.961 1.00 71.11 361 ASN C CA 1
ATOM 5486 C C . ASN C 1 337 ? -26.280 -1.352 50.032 1.00 74.67 361 ASN C C 1
ATOM 5487 O O . ASN C 1 337 ? -27.289 -1.271 49.313 1.00 74.74 361 ASN C O 1
ATOM 5492 N N . PHE C 1 338 ? -26.107 -2.339 50.912 1.00 67.84 362 PHE C N 1
ATOM 5493 C CA . PHE C 1 338 ? -27.064 -3.431 51.054 1.00 67.64 362 PHE C CA 1
ATOM 5494 C C . PHE C 1 338 ? -28.354 -2.933 51.699 1.00 63.50 362 PHE C C 1
ATOM 5495 O O . PHE C 1 338 ? -28.337 -2.060 52.566 1.00 74.32 362 PHE C O 1
ATOM 5503 N N . THR C 1 339 ? -29.477 -3.514 51.299 1.00 63.20 363 THR C N 1
ATOM 5504 C CA . THR C 1 339 ? -30.766 -3.221 51.918 1.00 66.74 363 THR C CA 1
ATOM 5505 C C . THR C 1 339 ? -31.154 -4.306 52.921 1.00 70.29 363 THR C C 1
ATOM 5506 O O . THR C 1 339 ? -30.586 -5.399 52.945 1.00 68.20 363 THR C O 1
ATOM 5510 N N . THR C 1 340 ? -32.162 -3.998 53.747 1.00 67.65 364 THR C N 1
ATOM 5511 C CA . THR C 1 340 ? -32.750 -5.024 54.608 1.00 65.56 364 THR C CA 1
ATOM 5512 C C . THR C 1 340 ? -33.237 -6.214 53.794 1.00 66.75 364 THR C C 1
ATOM 5513 O O . THR C 1 340 ? -33.021 -7.373 54.176 1.00 63.81 364 THR C O 1
ATOM 5517 N N . GLN C 1 341 ? -33.874 -5.937 52.652 1.00 62.70 365 GLN C N 1
ATOM 5518 C CA . GLN C 1 341 ? -34.351 -6.992 51.763 1.00 63.84 365 GLN C CA 1
ATOM 5519 C C . GLN C 1 341 ? -33.205 -7.882 51.285 1.00 68.18 365 GLN C C 1
ATOM 5520 O O . GLN C 1 341 ? -33.338 -9.115 51.238 1.00 62.96 365 GLN C O 1
ATOM 5526 N N . GLU C 1 342 ? -32.069 -7.274 50.922 1.00 61.58 366 GLU C N 1
ATOM 5527 C CA . GLU C 1 342 ? -30.930 -8.051 50.441 1.00 64.52 366 GLU C CA 1
ATOM 5528 C C . GLU C 1 342 ? -30.365 -8.954 51.526 1.00 68.09 366 GLU C C 1
ATOM 5529 O O . GLU C 1 342 ? -29.887 -10.057 51.228 1.00 62.82 366 GLU C O 1
ATOM 5535 N N . LEU C 1 343 ? -30.399 -8.498 52.780 1.00 66.57 367 LEU C N 1
ATOM 5536 C CA . LEU C 1 343 ? -29.806 -9.212 53.904 1.00 63.60 367 LEU C CA 1
ATOM 5537 C C . LEU C 1 343 ? -30.784 -10.184 54.558 1.00 67.94 367 LEU C C 1
ATOM 5538 O O . LEU C 1 343 ? -30.394 -10.887 55.498 1.00 70.79 367 LEU C O 1
ATOM 5543 N N . SER C 1 344 ? -32.033 -10.233 54.075 1.00 66.36 368 SER C N 1
ATOM 5544 C CA . SER C 1 344 ? -33.076 -11.120 54.598 1.00 71.61 368 SER C CA 1
ATOM 5545 C C . SER C 1 344 ? -32.588 -12.516 54.958 1.00 72.27 368 SER C C 1
ATOM 5546 O O . SER C 1 344 ? -32.885 -13.024 56.044 1.00 66.23 368 SER C O 1
ATOM 5549 N N . SER C 1 345 ? -31.880 -13.172 54.027 1.00 66.33 369 SER C N 1
ATOM 5550 C CA . SER C 1 345 ? -31.514 -14.574 54.216 1.00 61.89 369 SER C CA 1
ATOM 5551 C C . SER C 1 345 ? -30.663 -14.776 55.461 1.00 67.50 369 SER C C 1
ATOM 5552 O O . SER C 1 345 ? -30.769 -15.813 56.125 1.00 72.80 369 SER C O 1
ATOM 5555 N N . ASN C 1 346 ? -29.820 -13.816 55.791 1.00 67.55 370 ASN C N 1
ATOM 5556 C CA . ASN C 1 346 ? -28.941 -13.989 56.935 1.00 69.69 370 ASN C CA 1
ATOM 5557 C C . ASN C 1 346 ? -28.447 -12.638 57.448 1.00 71.21 370 ASN C C 1
ATOM 5558 O O . ASN C 1 346 ? -27.275 -12.286 57.251 1.00 69.65 370 ASN C O 1
ATOM 5563 N N . PRO C 1 347 ? -29.296 -11.887 58.153 1.00 74.43 371 PRO C N 1
ATOM 5564 C CA . PRO C 1 347 ? -28.987 -10.478 58.494 1.00 65.80 371 PRO C CA 1
ATOM 5565 C C . PRO C 1 347 ? -27.667 -10.281 59.230 1.00 74.47 371 PRO C C 1
ATOM 5566 O O . PRO C 1 347 ? -27.065 -9.200 59.100 1.00 77.83 371 PRO C O 1
ATOM 5570 N N . PRO C 1 348 ? -27.192 -11.230 60.062 1.00 73.30 372 PRO C N 1
ATOM 5571 C CA . PRO C 1 348 ? -25.918 -10.969 60.761 1.00 74.28 372 PRO C CA 1
ATOM 5572 C C . PRO C 1 348 ? -24.701 -10.985 59.851 1.00 74.87 372 PRO C C 1
ATOM 5573 O O . PRO C 1 348 ? -23.630 -10.527 60.275 1.00 73.73 372 PRO C O 1
ATOM 5577 N N . LEU C 1 349 ? -24.820 -11.496 58.621 1.00 72.37 373 LEU C N 1
ATOM 5578 C CA . LEU C 1 349 ? -23.725 -11.361 57.666 1.00 71.99 373 LEU C CA 1
ATOM 5579 C C . LEU C 1 349 ? -23.406 -9.903 57.380 1.00 70.49 373 LEU C C 1
ATOM 5580 O O . LEU C 1 349 ? -22.339 -9.607 56.828 1.00 75.29 373 LEU C O 1
ATOM 5585 N N . ALA C 1 350 ? -24.314 -8.993 57.742 1.00 66.87 374 ALA C N 1
ATOM 5586 C CA . ALA C 1 350 ? -24.069 -7.570 57.554 1.00 72.22 374 ALA C CA 1
ATOM 5587 C C . ALA C 1 350 ? -22.745 -7.153 58.182 1.00 77.90 374 ALA C C 1
ATOM 5588 O O . ALA C 1 350 ? -22.031 -6.300 57.639 1.00 81.22 374 ALA C O 1
ATOM 5590 N N . THR C 1 351 ? -22.391 -7.761 59.323 1.00 76.62 375 THR C N 1
ATOM 5591 C CA . THR C 1 351 ? -21.167 -7.376 60.021 1.00 81.62 375 THR C CA 1
ATOM 5592 C C . THR C 1 351 ? -19.936 -7.682 59.181 1.00 80.09 375 THR C C 1
ATOM 5593 O O . THR C 1 351 ? -18.902 -7.022 59.337 1.00 77.96 375 THR C O 1
ATOM 5597 N N . ILE C 1 352 ? -20.026 -8.665 58.285 1.00 75.21 376 ILE C N 1
ATOM 5598 C CA . ILE C 1 352 ? -18.952 -8.922 57.320 1.00 72.40 376 ILE C CA 1
ATOM 5599 C C . ILE C 1 352 ? -19.099 -8.058 56.075 1.00 75.51 376 ILE C C 1
ATOM 5600 O O . ILE C 1 352 ? -18.154 -7.372 55.663 1.00 72.98 376 ILE C O 1
ATOM 5605 N N . LEU C 1 353 ? -20.292 -8.095 55.470 1.00 64.38 377 LEU C N 1
ATOM 5606 C CA . LEU C 1 353 ? -20.501 -7.508 54.149 1.00 69.66 377 LEU C CA 1
ATOM 5607 C C . LEU C 1 353 ? -20.269 -6.003 54.130 1.00 74.96 377 LEU C C 1
ATOM 5608 O O . LEU C 1 353 ? -19.913 -5.447 53.081 1.00 72.21 377 LEU C O 1
ATOM 5613 N N . ILE C 1 354 ? -20.482 -5.328 55.256 1.00 74.02 378 ILE C N 1
ATOM 5614 C CA . ILE C 1 354 ? -20.354 -3.880 55.338 1.00 78.63 378 ILE C CA 1
ATOM 5615 C C . ILE C 1 354 ? -19.094 -3.571 56.140 1.00 78.37 378 ILE C C 1
ATOM 5616 O O . ILE C 1 354 ? -19.075 -3.759 57.366 1.00 78.12 378 ILE C O 1
ATOM 5621 N N . PRO C 1 355 ? -18.040 -3.084 55.504 1.00 80.73 379 PRO C N 1
ATOM 5622 C CA . PRO C 1 355 ? -16.823 -2.764 56.221 1.00 81.89 379 PRO C CA 1
ATOM 5623 C C . PRO C 1 355 ? -17.020 -1.520 57.073 1.00 88.70 379 PRO C C 1
ATOM 5624 O O . PRO C 1 355 ? -18.127 -0.960 57.128 1.00 92.04 379 PRO C O 1
ATOM 5628 N N . PRO C 1 356 ? -15.985 -1.077 57.783 1.00 95.19 380 PRO C N 1
ATOM 5629 C CA . PRO C 1 356 ? -16.057 0.224 58.464 1.00 92.86 380 PRO C CA 1
ATOM 5630 C C . PRO C 1 356 ? -16.276 1.393 57.510 1.00 100.86 380 PRO C C 1
ATOM 5631 O O . PRO C 1 356 ? -17.366 1.979 57.452 1.00 105.29 380 PRO C O 1
ATOM 5635 N N . HIS C 1 357 ? -15.224 1.732 56.768 1.00 98.81 381 HIS C N 1
ATOM 5636 C CA . HIS C 1 357 ? -15.252 2.797 55.769 1.00 106.52 381 HIS C CA 1
ATOM 5637 C C . HIS C 1 357 ? -16.518 2.778 54.911 1.00 112.52 381 HIS C C 1
ATOM 5638 O O . HIS C 1 357 ? -16.947 3.810 54.399 1.00 123.34 381 HIS C O 1
ATOM 5645 N N . SER D 2 7 ? -21.091 -18.294 20.891 1.00 61.45 7 SER D N 1
ATOM 5646 C CA . SER D 2 7 ? -22.358 -17.592 20.988 1.00 60.71 7 SER D CA 1
ATOM 5647 C C . SER D 2 7 ? -22.199 -16.283 21.771 1.00 60.68 7 SER D C 1
ATOM 5648 O O . SER D 2 7 ? -21.939 -16.295 22.975 1.00 58.44 7 SER D O 1
ATOM 5669 N N . ARG D 2 9 ? -23.886 -12.453 22.873 1.00 55.58 9 ARG D N 1
ATOM 5670 C CA . ARG D 2 9 ? -25.126 -11.647 22.963 1.00 55.41 9 ARG D CA 1
ATOM 5671 C C . ARG D 2 9 ? -25.264 -10.612 21.814 1.00 56.31 9 ARG D C 1
ATOM 5672 O O . ARG D 2 9 ? -26.333 -10.453 21.211 1.00 56.63 9 ARG D O 1
ATOM 5698 N N . LEU D 2 11 ? -23.754 -8.505 18.169 1.00 60.46 11 LEU D N 1
ATOM 5699 C CA . LEU D 2 11 ? -23.018 -8.656 16.912 1.00 62.04 11 LEU D CA 1
ATOM 5700 C C . LEU D 2 11 ? -21.662 -7.954 16.934 1.00 68.07 11 LEU D C 1
ATOM 5701 O O . LEU D 2 11 ? -20.770 -8.316 16.165 1.00 64.70 11 LEU D O 1
ATOM 5706 N N . TYR D 2 12 ? -21.522 -6.933 17.784 1.00 63.71 12 TYR D N 1
ATOM 5707 C CA . TYR D 2 12 ? -20.348 -6.073 17.798 1.00 64.61 12 TYR D CA 1
ATOM 5708 C C . TYR D 2 12 ? -19.728 -6.044 19.189 1.00 63.70 12 TYR D C 1
ATOM 5709 O O . TYR D 2 12 ? -20.423 -6.176 20.202 1.00 62.03 12 TYR D O 1
ATOM 5718 N N . SER D 2 13 ? -18.412 -5.822 19.225 1.00 65.08 13 SER D N 1
ATOM 5719 C CA . SER D 2 13 ? -17.677 -5.723 20.481 1.00 64.61 13 SER D CA 1
ATOM 5720 C C . SER D 2 13 ? -16.384 -4.933 20.271 1.00 71.64 13 SER D C 1
ATOM 5721 O O . SER D 2 13 ? -15.701 -5.095 19.252 1.00 68.83 13 SER D O 1
ATOM 5724 N N . ARG D 2 14 ? -16.051 -4.081 21.246 1.00 67.14 14 ARG D N 1
ATOM 5725 C CA . ARG D 2 14 ? -14.724 -3.477 21.281 1.00 69.42 14 ARG D CA 1
ATOM 5726 C C . ARG D 2 14 ? -13.621 -4.497 21.591 1.00 72.78 14 ARG D C 1
ATOM 5727 O O . ARG D 2 14 ? -12.441 -4.180 21.415 1.00 71.91 14 ARG D O 1
ATOM 5735 N N . PHE D 2 15 ? -13.971 -5.699 22.057 1.00 67.52 15 PHE D N 1
ATOM 5736 C CA . PHE D 2 15 ? -13.000 -6.750 22.344 1.00 71.51 15 PHE D CA 1
ATOM 5737 C C . PHE D 2 15 ? -12.735 -7.646 21.138 1.00 77.84 15 PHE D C 1
ATOM 5738 O O . PHE D 2 15 ? -12.123 -8.713 21.297 1.00 75.12 15 PHE D O 1
ATOM 5746 N N . CYS D 2 16 ? -13.171 -7.234 19.946 1.00 75.51 16 CYS D N 1
ATOM 5747 C CA . CYS D 2 16 ? -13.126 -8.079 18.761 1.00 72.61 16 CYS D CA 1
ATOM 5748 C C . CYS D 2 16 ? -12.388 -7.359 17.659 1.00 86.23 16 CYS D C 1
ATOM 5749 O O . CYS D 2 16 ? -11.556 -6.499 17.936 1.00 87.91 16 CYS D O 1
#

Organism: Homo sapiens (NCBI:txid9606)

Secondary structure (DSSP, 8-state):
--EEEEEEEESSS-S--EEEEEEEEEEEEEETTEEEEEEEETTT--EEEEEEEEPPSSS--HHHHHHHH---TTB--EEEEEEE--SSTT--EEEEEEE---EEHHHHHHHHHHTT-PPPHHHHHHHHHHHHHHHHHHHTTTEE-S---GGGEEEETTTTEEEE---TT-EE--TTS---S--SBTTS--HHHHTT-SS--THHHHHHHHHHHHHHHHSS-SS--SBHHHHHHHHHHHH-PPPHHHHHHH-GGGTTS-----PPPPHHHHS-TTS-HHHHHHHHHHS-SSGGGSPPHHHHHTSGGGGGGG-TT-B-TTSPBP-------HHHHTT-GGGHHHHS-TT-/-----TT-/-EEEEEEEESSSS---EEEEEEEEEEEEEETTEEEEEEEETTT--EEEEEEEE--SSS--HHHHHHHH---TTB--EEEEEEE-----EEEEEEE---EEHHHHHHHHHHTT-PPPHHHHHHHHHHHHHHHHHHHTTTEE-S---GGGEEEETTTTEEEE---TT-EE--TTS---S--SBTTS--HHHHTT-SS--THHHHHHHHHHHHHHHHSS-SS--SBHHHHHHHHHHHH-SPPHHHHHHH-GGGTTS-----PPPPHHHHS-TTS-HHHHHHHHHHS-SSGGGSPPHHHHHTSGGGGGGGSTT---TTSPPP-------HHHHTT-GGGHHHHS---/-----TT-

Solvent-accessible surface area: 31190 Å² total

GO terms:
  GO:0005515 protein binding (F, IPI)
  GO:0004674 protein serine/threonine kinase activity (F, IDA)
  GO:0034976 response to endoplasmic reticulum stress (P, IDA)
  GO:0010719 negative regulation of epithelial to mesenchymal transition (P, IDA)
  GO:0030336 negative regulation of cell migration (P, IDA)
  GO:0031398 positive regulation of protein ubiquitination (P, IDA)
  GO:0032436 positive regulation of proteasomal ubiquitin-dependent protein catabolic process (P, IDA)
  GO:0005813 centrosome (C, IDA)
  GO:0030010 establishment of cell polarity (P, TAS)
  GO:0030011 maintenance of cell polarity (P, TAS)
  GO:0090090 negative regulation of canonical Wnt signaling pathway (P, IGI)
  GO:0106310 protein serine kinase activity (F, IGI)
  GO:0010628 positive regulation of gene expression (P, IMP)
  GO:0010629 negative regulation of gene expression (P, IMP)
  GO:0045597 positive regulation of cell differentiation (P, IMP)
  GO:0045668 negative regulation of osteoblast differentiation (P, IMP)
  GO:1904781 positive regulation of protein localization to centrosome (P, IMP)
  GO:2000740 negative regulation of mesenchymal stem cell differentiation (P, IMP)
  GO:0032436 positive regulation of proteasomal ubiquitin-dependent protein catabolic process (P, IMP)
  GO:0150101 regulation of microtubule anchoring at centrosome (P, IMP)

Sequence (707 aa):
SKVTTVVATPGQGPDRPQEVSYTDTKVIGNGSFGVVYQAKLCDSGELVAIKKVLQDKRFKNRELQIMRKLDHCNIVRLRYFFYSSGEKKDEVYLNLVLDYVPETVYRVARHYSRAKQTLPVIYVKLYMYQLFRSLAYIHSFGICHRDIKPQNLLLDPDTAVLKLCDFGSAKQLVRGEPNVSYICSRYYRAPELIFGATDYTSSIDVWSAGCVLAELLLGQPIFPGDSGVDQLVEIIKVLGTPTREQIREMNPNYTEFKFPQIKAHPWTKVFRPRTPPEAIALCSRLLEYTPTARLTPLEACAHSFFDELRDPNVKLPNGRDTPALFNFTTQELSSNPPLATILIPPHASRLYSRFCKVTTVVATPGQGPDRPQEVSYTDTKVIGNGSFGVVYQAKLCDSGELVAIKKVLQDKRFKNRELQIMRKLDHCNIVRLRYFFYSSKDEVYLNLVLDYVPETVYRVARHYSRAKQTLPVIYVKLYMYQLFRSLAYIHSFGICHRDIKPQNLLLDPDTAVLKLCDFGSAKQLVRGEPNVSYICSRYYRAPELIFGATDYTSSIDVWSAGCVLAELLLGQPIFPGDSGVDQLVEIIKVLGTPTREQIREMNPNYTEFKFPQIKAHPWTKVFRPRTPPEAIALCSRLLEYTPTARLTPLEACAHSFFDELRDPNVKLPNGRDTPALFNFTTQELSSNPPLATILIPPHSRLYSRFC

Radius of gyration: 27.36 Å; Cα contacts (8 Å, |Δi|>4): 1362; chains: 4; bounding box: 64×79×75 Å

Foldseek 3Di:
DDKDWDFWAFLAPPRDTDIWIWDPWDFDAADPFGTKIWIATPVPRFIKIKDKDAADPPDGQPLSVLQSPDDDQQAWHFGIKDWDDGDDPPGIIIITITGDFPAWQVVVLLVQLVVVHADPLVLLLLQLLSVLLVLLQCVLQQKAQQADDRVQWGADPVQSRTHGDDSNPIDRDDAPDFAFLPGYDALQFAVLSLVGGRRDGSLRNLSSSLQRLLCSQASHGQQHDPHSLSSVVSLCQAQNDDALVLVVLSPNVCSPDDDDGHDHDDLCVSGDVPDPVQSSVLSVQSNDSRSVSHDRSLSSSLGPSNVLVQPPPDADPVRHRHPDQQPDDCSSCVVPVVSSPSRPDPVD/DVPDDPVD/DKDWFFKAFLEDDGDTDIWIWAPWDFDAADPPGTKIWTATPPPRFIKIKDKAFQDPPDGQPLSVVQSPDDDQAAWHFGIWHWDAVNGIIIITITRDFPAWQVVVLLVCLVVVHADPVVLLLLQLLSVLLVLLLCVLQQKAQQADDRVQWGANVVQRRTHGDDSNQIDRDDQPDFAFLPGYDALQFAVLSLVGGRRDGSLRVLSSSLQRSVCSQASHGQQHDPHSLSSVVSLCQAANDDDLVLVCLSPVVCSPDDHDGHDHDPLCVSGDVVRDVQSSVLSVLRNDSRSVSHDRSLRSSLGPSNVLVLDPPDDPPVRHRHPDQLPDDCSSCVVPVVSNPRRHHDD/DVPDDPVD